Protein AF-0000000066287282 (afdb_homodimer)

pLDDT: mean 94.01, std 9.24, range [38.38, 98.94]

InterPro domains:
  IPR004666 Ribosomal bS6 modification enzyme RimK/Lysine biosynthesis enzyme LysX [TIGR00768] (3-287)
  IPR011761 ATP-grasp fold [PS50975] (115-287)
  IPR013651 ATP-grasp fold, RimK-type [PF08443] (90-287)
  IPR013815 ATP-grasp fold, subdomain 1 [G3DSA:3.30.1490.20] (124-181)

Nearest PDB structures (foldseek):
  3vpc-assembly1_D  TM=8.159E-01  e=1.480E-20  Sulfurisphaera tokodaii
  4iwx-assembly1_A  TM=7.834E-01  e=1.824E-18  Escherichia coli K-12
  5ig9-assembly2_C  TM=6.289E-01  e=1.435E-13  Microcystis aeruginosa MRC
  5ig9-assembly3_E  TM=6.427E-01  e=4.925E-13  Microcystis aeruginosa MRC
  5ig9-assembly4_G  TM=6.392E-01  e=3.079E-13  Microcystis aeruginosa MRC

Structure (mmCIF, N/CA/C/O backbone):
data_AF-0000000066287282-model_v1
#
loop_
_entity.id
_entity.type
_entity.pdbx_description
1 polymer 'Uncharacterized protein MG012'
#
loop_
_atom_site.group_PDB
_atom_site.id
_atom_site.type_symbol
_atom_site.label_atom_id
_atom_site.label_alt_id
_atom_site.label_comp_id
_atom_site.label_asym_id
_atom_site.label_entity_id
_atom_site.label_seq_id
_atom_site.pdbx_PDB_ins_code
_atom_site.Cartn_x
_atom_site.Cartn_y
_atom_site.Cartn_z
_atom_site.occupancy
_atom_site.B_iso_or_equiv
_atom_site.auth_seq_id
_atom_site.auth_comp_id
_atom_site.auth_asym_id
_atom_site.auth_atom_id
_atom_site.pdbx_PDB_model_num
ATOM 1 N N . MET A 1 1 ? -25.031 -21.781 15.109 1 85.56 1 MET A N 1
ATOM 2 C CA . MET A 1 1 ? -24.609 -21.703 13.711 1 85.56 1 MET A CA 1
ATOM 3 C C . MET A 1 1 ? -23.562 -20.609 13.523 1 85.56 1 MET A C 1
ATOM 5 O O . MET A 1 1 ? -23.719 -19.5 14.016 1 85.56 1 MET A O 1
ATOM 9 N N . LYS A 1 2 ? -22.469 -21.031 12.969 1 94.31 2 LYS A N 1
ATOM 10 C CA . LYS A 1 2 ? -21.375 -20.094 12.695 1 94.31 2 LYS A CA 1
ATOM 11 C C . LYS A 1 2 ? -21.812 -19.031 11.688 1 94.31 2 LYS A C 1
ATOM 13 O O . LYS A 1 2 ? -22.516 -19.344 10.719 1 94.31 2 LYS A O 1
ATOM 18 N N . LYS A 1 3 ? -21.594 -17.719 12.008 1 98.25 3 LYS A N 1
ATOM 19 C CA . LYS A 1 3 ? -21.969 -16.609 11.141 1 98.25 3 LYS A CA 1
ATOM 20 C C . LYS A 1 3 ? -20.734 -15.891 10.602 1 98.25 3 LYS A C 1
ATOM 22 O O . LYS A 1 3 ? -19.797 -15.609 11.352 1 98.25 3 LYS A O 1
ATOM 27 N N . ILE A 1 4 ? -20.688 -15.648 9.297 1 98.5 4 ILE A N 1
ATOM 28 C CA . ILE A 1 4 ? -19.562 -14.984 8.641 1 98.5 4 ILE A CA 1
ATOM 29 C C . ILE A 1 4 ? -20.078 -13.914 7.684 1 98.5 4 ILE A C 1
ATOM 31 O O . ILE A 1 4 ? -21.031 -14.156 6.926 1 98.5 4 ILE A O 1
ATOM 35 N N . ASN A 1 5 ? -19.531 -12.703 7.766 1 98.25 5 ASN A N 1
ATOM 36 C CA . ASN A 1 5 ? -19.766 -11.672 6.758 1 98.25 5 ASN A CA 1
ATOM 37 C C . ASN A 1 5 ? -18.797 -11.797 5.586 1 98.25 5 ASN A C 1
ATOM 39 O O . ASN A 1 5 ? -17.625 -12.078 5.781 1 98.25 5 ASN A O 1
ATOM 43 N N . VAL A 1 6 ? -19.312 -11.664 4.359 1 97.19 6 VAL A N 1
ATOM 44 C CA . VAL A 1 6 ? -18.484 -11.602 3.172 1 97.19 6 VAL A CA 1
ATOM 45 C C . VAL A 1 6 ? -18.531 -10.195 2.576 1 97.19 6 VAL A C 1
ATOM 47 O O . VAL A 1 6 ? -19.609 -9.703 2.23 1 97.19 6 VAL A O 1
ATOM 50 N N . VAL A 1 7 ? -17.438 -9.523 2.545 1 96.38 7 VAL A N 1
ATOM 51 C CA . VAL A 1 7 ? -17.344 -8.203 1.933 1 96.38 7 VAL A CA 1
ATOM 52 C C . VAL A 1 7 ? -16.656 -8.305 0.578 1 96.38 7 VAL A C 1
ATOM 54 O O . VAL A 1 7 ? -15.516 -8.758 0.492 1 96.38 7 VAL A O 1
ATOM 57 N N . TYR A 1 8 ? -17.328 -7.93 -0.464 1 93.25 8 TYR A N 1
ATOM 58 C CA . TYR A 1 8 ? -16.766 -8.055 -1.798 1 93.25 8 TYR A CA 1
ATOM 59 C C . TYR A 1 8 ? -16.875 -6.746 -2.57 1 93.25 8 TYR A C 1
ATOM 61 O O . TYR A 1 8 ? -17.656 -5.867 -2.199 1 93.25 8 TYR A O 1
ATOM 69 N N . ASN A 1 9 ? -16.031 -6.504 -3.582 1 90.5 9 ASN A N 1
ATOM 70 C CA . ASN A 1 9 ? -16.047 -5.344 -4.465 1 90.5 9 ASN A CA 1
ATOM 71 C C . ASN A 1 9 ? -16.844 -5.621 -5.738 1 90.5 9 ASN A C 1
ATOM 73 O O . ASN A 1 9 ? -16.469 -6.496 -6.523 1 90.5 9 ASN A O 1
ATOM 77 N N . PRO A 1 10 ? -17.859 -4.895 -5.945 1 81.81 10 PRO A N 1
ATOM 78 C CA . PRO A 1 10 ? -18.703 -5.184 -7.105 1 81.81 10 PRO A CA 1
ATOM 79 C C . PRO A 1 10 ? -18.078 -4.711 -8.422 1 81.81 10 PRO A C 1
ATOM 81 O O . PRO A 1 10 ? -18.547 -5.094 -9.5 1 81.81 10 PRO A O 1
ATOM 84 N N . ALA A 1 11 ? -17.203 -3.695 -8.414 1 70.62 11 ALA A N 1
ATOM 85 C CA . ALA A 1 11 ? -16.578 -3.176 -9.633 1 70.62 11 ALA A CA 1
ATOM 86 C C . ALA A 1 11 ? -15.82 -4.277 -10.367 1 70.62 11 ALA A C 1
ATOM 88 O O . ALA A 1 11 ? -15.695 -4.234 -11.594 1 70.62 11 ALA A O 1
ATOM 89 N N . PHE A 1 12 ? -15.148 -5.07 -9.867 1 58.06 12 PHE A N 1
ATOM 90 C CA . PHE A 1 12 ? -14.352 -6.113 -10.508 1 58.06 12 PHE A CA 1
ATOM 91 C C . PHE A 1 12 ? -15.242 -7.266 -10.961 1 58.06 12 PHE A C 1
ATOM 93 O O . PHE A 1 12 ? -14.875 -8.008 -11.875 1 58.06 12 PHE A O 1
ATOM 100 N N . ASN A 1 13 ? -16.375 -7.34 -10.422 1 51.31 13 ASN A N 1
ATOM 101 C CA . ASN A 1 13 ? -17.078 -8.578 -10.742 1 51.31 13 ASN A CA 1
ATOM 102 C C . ASN A 1 13 ? -18.219 -8.344 -11.727 1 51.31 13 ASN A C 1
ATOM 104 O O . ASN A 1 13 ? -19.375 -8.227 -11.328 1 51.31 13 ASN A O 1
ATOM 108 N N . PRO A 1 14 ? -17.969 -7.473 -12.883 1 47.31 14 PRO A N 1
ATOM 109 C CA . PRO A 1 14 ? -19.141 -7.871 -13.672 1 47.31 14 PRO A CA 1
ATOM 110 C C . PRO A 1 14 ? -19.359 -9.383 -13.68 1 47.31 14 PRO A C 1
ATOM 112 O O . PRO A 1 14 ? -18.719 -10.102 -14.461 1 47.31 14 PRO A O 1
ATOM 115 N N . ILE A 1 15 ? -19.219 -9.898 -12.664 1 41.81 15 ILE A N 1
ATOM 116 C CA . ILE A 1 15 ? -19.281 -11.352 -12.57 1 41.81 15 ILE A CA 1
ATOM 117 C C . ILE A 1 15 ? -20.344 -11.891 -13.516 1 41.81 15 ILE A C 1
ATOM 119 O O . ILE A 1 15 ? -21.516 -11.992 -13.141 1 41.81 15 ILE A O 1
ATOM 123 N N . SER A 1 16 ? -20.656 -11.297 -14.453 1 39.34 16 SER A N 1
ATOM 124 C CA . SER A 1 16 ? -21.375 -12.172 -15.359 1 39.34 16 SER A CA 1
ATOM 125 C C . SER A 1 16 ? -20.641 -13.492 -15.562 1 39.34 16 SER A C 1
ATOM 127 O O . SER A 1 16 ? -21.078 -14.336 -16.344 1 39.34 16 SER A O 1
ATOM 129 N N . SER A 1 17 ? -19.266 -13.461 -15.398 1 43.09 17 SER A N 1
ATOM 130 C CA . SER A 1 17 ? -18.812 -14.781 -15.836 1 43.09 17 SER A CA 1
ATOM 131 C C . SER A 1 17 ? -19.516 -15.891 -15.062 1 43.09 17 SER A C 1
ATOM 133 O O . SER A 1 17 ? -19.984 -15.672 -13.938 1 43.09 17 SER A O 1
ATOM 135 N N . LYS A 1 18 ? -19.781 -16.953 -15.719 1 44.56 18 LYS A N 1
ATOM 136 C CA . LYS A 1 18 ? -20.438 -18.219 -15.461 1 44.56 18 LYS A CA 1
ATOM 137 C C . LYS A 1 18 ? -20.078 -18.766 -14.078 1 44.56 18 LYS A C 1
ATOM 139 O O . LYS A 1 18 ? -20.891 -19.406 -13.422 1 44.56 18 LYS A O 1
ATOM 144 N N . LEU A 1 19 ? -18.703 -18.781 -13.664 1 53.97 19 LEU A N 1
ATOM 145 C CA . LEU A 1 19 ? -18.266 -19.422 -12.438 1 53.97 19 LEU A CA 1
ATOM 146 C C . LEU A 1 19 ? -18 -18.391 -11.344 1 53.97 19 LEU A C 1
ATOM 148 O O . LEU A 1 19 ? -17.094 -17.562 -11.477 1 53.97 19 LEU A O 1
ATOM 152 N N . ASN A 1 20 ? -19.109 -17.891 -10.422 1 76.88 20 ASN A N 1
ATOM 153 C CA . ASN A 1 20 ? -19.125 -16.797 -9.453 1 76.88 20 ASN A CA 1
ATOM 154 C C . ASN A 1 20 ? -18.609 -17.266 -8.086 1 76.88 20 ASN A C 1
ATOM 156 O O . ASN A 1 20 ? -19.062 -18.281 -7.57 1 76.88 20 ASN A O 1
ATOM 160 N N . GLN A 1 21 ? -17.516 -16.703 -7.641 1 87.75 21 GLN A N 1
ATOM 161 C CA . GLN A 1 21 ? -16.938 -16.938 -6.324 1 87.75 21 GLN A CA 1
ATOM 162 C C . GLN A 1 21 ? -18.016 -16.875 -5.234 1 87.75 21 GLN A C 1
ATOM 164 O O . GLN A 1 21 ? -17.984 -17.641 -4.277 1 87.75 21 GLN A O 1
ATOM 169 N N . THR A 1 22 ? -19.047 -16.062 -5.457 1 90.06 22 THR A N 1
ATOM 170 C CA . THR A 1 22 ? -20.094 -15.922 -4.453 1 90.06 22 THR A CA 1
ATOM 171 C C . THR A 1 22 ? -20.984 -17.156 -4.41 1 90.06 22 THR A C 1
ATOM 173 O O . THR A 1 22 ? -21.391 -17.609 -3.334 1 90.06 22 THR A O 1
ATOM 176 N N . GLN A 1 23 ? -21.25 -17.688 -5.598 1 91.81 23 GLN A N 1
ATOM 177 C CA . GLN A 1 23 ? -22.062 -18.906 -5.641 1 91.81 23 GLN A CA 1
ATOM 178 C C . GLN A 1 23 ? -21.312 -20.078 -5.016 1 91.81 23 GLN A C 1
ATOM 180 O O . GLN A 1 23 ? -21.922 -20.891 -4.316 1 91.81 23 GLN A O 1
ATOM 185 N N . LEU A 1 24 ? -20.047 -20.156 -5.309 1 95.06 24 LEU A N 1
ATOM 186 C CA . LEU A 1 24 ? -19.219 -21.203 -4.723 1 95.06 24 LEU A CA 1
ATOM 187 C C . LEU A 1 24 ? -19.266 -21.156 -3.201 1 95.06 24 LEU A C 1
ATOM 189 O O . LEU A 1 24 ? -19.391 -22.188 -2.541 1 95.06 24 LEU A O 1
ATOM 193 N N . LEU A 1 25 ? -19.203 -19.984 -2.609 1 96.75 25 LEU A N 1
ATOM 194 C CA . LEU A 1 25 ? -19.25 -19.766 -1.169 1 96.75 25 LEU A CA 1
ATOM 195 C C . LEU A 1 25 ? -20.625 -20.109 -0.612 1 96.75 25 LEU A C 1
ATOM 197 O O . LEU A 1 25 ? -20.734 -20.734 0.45 1 96.75 25 LEU A O 1
ATOM 201 N N . LYS A 1 26 ? -21.641 -19.734 -1.335 1 95.94 26 LYS A N 1
ATOM 202 C CA . LYS A 1 26 ? -23 -20.031 -0.901 1 95.94 26 LYS A CA 1
ATOM 203 C C . LYS A 1 26 ? -23.234 -21.547 -0.814 1 95.94 26 LYS A C 1
ATOM 205 O O . LYS A 1 26 ? -23.766 -22.031 0.178 1 95.94 26 LYS A O 1
ATOM 210 N N . ASN A 1 27 ? -22.797 -22.219 -1.861 1 96.56 27 ASN A N 1
ATOM 211 C CA . ASN A 1 27 ? -22.938 -23.672 -1.861 1 96.56 27 ASN A CA 1
ATOM 212 C C . ASN A 1 27 ? -22.203 -24.297 -0.6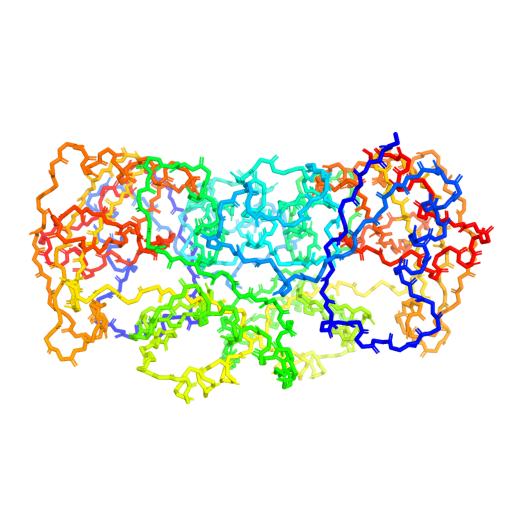83 1 96.56 27 ASN A C 1
ATOM 214 O O . ASN A 1 27 ? -22.734 -25.203 -0.029 1 96.56 27 ASN A O 1
ATOM 218 N N . ALA A 1 28 ? -21.016 -23.828 -0.435 1 98 28 ALA A N 1
ATOM 219 C CA . ALA A 1 28 ? -20.219 -24.344 0.672 1 98 28 ALA A CA 1
ATOM 220 C C . ALA A 1 28 ? -20.891 -24.078 2.012 1 98 28 ALA A C 1
ATOM 222 O O . ALA A 1 28 ? -20.906 -24.938 2.898 1 98 28 ALA A O 1
ATOM 223 N N . SER A 1 29 ? -21.453 -22.859 2.131 1 97.75 29 SER A N 1
ATOM 224 C CA . SER A 1 29 ? -22.094 -22.5 3.387 1 97.75 29 SER A CA 1
ATOM 225 C C . SER A 1 29 ? -23.297 -23.375 3.666 1 97.75 29 SER A C 1
ATOM 227 O O . SER A 1 29 ? -23.578 -23.719 4.82 1 97.75 29 SER A O 1
ATOM 229 N N . GLU A 1 30 ? -24.031 -23.719 2.695 1 97.06 30 GLU A N 1
ATOM 230 C CA . GLU A 1 30 ? -25.172 -24.609 2.842 1 97.06 30 GLU A CA 1
ATOM 231 C C . GLU A 1 30 ? -24.734 -26 3.305 1 97.06 30 GLU A C 1
ATOM 233 O O . GLU A 1 30 ? -25.344 -26.578 4.203 1 97.06 30 GLU A O 1
ATOM 238 N N . GLU A 1 31 ? -23.719 -26.422 2.734 1 96.94 31 GLU A N 1
ATOM 239 C CA . GLU A 1 31 ? -23.203 -27.734 3.084 1 96.94 31 GLU A CA 1
ATOM 240 C C . GLU A 1 31 ? -22.703 -27.766 4.527 1 96.94 31 GLU A C 1
ATOM 242 O O . GLU A 1 31 ? -22.859 -28.781 5.215 1 96.94 31 GLU A O 1
ATOM 247 N N . LEU A 1 32 ? -22.156 -26.734 5.066 1 97.81 32 LEU A N 1
ATOM 248 C CA . LEU A 1 32 ? -21.531 -26.688 6.383 1 97.81 32 LEU A CA 1
ATOM 249 C C . LEU A 1 32 ? -22.5 -26.141 7.426 1 97.81 32 LEU A C 1
ATOM 251 O O . LEU A 1 32 ? -22.156 -26.062 8.609 1 97.81 32 LEU A O 1
ATOM 255 N N . ASP A 1 33 ? -23.609 -25.719 7.098 1 96.75 33 ASP A N 1
ATOM 256 C CA . ASP A 1 33 ? -24.578 -25.078 7.98 1 96.75 33 ASP A CA 1
ATOM 257 C C . ASP A 1 33 ? -24 -23.812 8.602 1 96.75 33 ASP A C 1
ATOM 259 O O . ASP A 1 33 ? -24.016 -23.641 9.82 1 96.75 33 ASP A O 1
ATOM 263 N N . ILE A 1 34 ? -23.391 -22.984 7.809 1 97.94 34 ILE A N 1
ATOM 264 C CA . ILE A 1 34 ? -22.844 -21.672 8.164 1 97.94 34 ILE A CA 1
ATOM 265 C C . ILE A 1 34 ? -23.719 -20.578 7.547 1 97.94 34 ILE A C 1
ATOM 267 O O . ILE A 1 34 ? -24.141 -20.688 6.395 1 97.94 34 ILE A O 1
ATOM 271 N N . GLU A 1 35 ? -24.031 -19.594 8.273 1 98.19 35 GLU A N 1
ATOM 272 C CA . GLU A 1 35 ? -24.75 -18.453 7.742 1 98.19 35 GLU A CA 1
ATOM 273 C C . GLU A 1 35 ? -23.797 -17.406 7.156 1 98.19 35 GLU A C 1
ATOM 275 O O . GLU A 1 35 ? -22.953 -16.875 7.867 1 98.19 35 GLU A O 1
ATOM 280 N N . LEU A 1 36 ? -23.969 -17.188 5.863 1 97.69 36 LEU A N 1
ATOM 281 C CA . LEU A 1 36 ? -23.203 -16.141 5.195 1 97.69 36 LEU A CA 1
ATOM 282 C C . LEU A 1 36 ? -24.078 -14.938 4.879 1 97.69 36 LEU A C 1
ATOM 284 O O . LEU A 1 36 ? -25.234 -15.102 4.473 1 97.69 36 LEU A O 1
ATOM 288 N N . LYS A 1 37 ? -23.578 -13.781 5.117 1 97.38 37 LYS A N 1
ATOM 289 C CA . LYS A 1 37 ? -24.203 -12.555 4.633 1 97.38 37 LYS A CA 1
ATOM 290 C C . LYS A 1 37 ? -23.234 -11.734 3.785 1 97.38 37 LYS A C 1
ATOM 292 O O . LYS A 1 37 ? -22.094 -11.516 4.188 1 97.38 37 LYS A O 1
ATOM 297 N N . PHE A 1 38 ? -23.703 -11.367 2.582 1 95.56 38 PHE A N 1
ATOM 298 C CA . PHE A 1 38 ? -22.844 -10.68 1.617 1 95.56 38 PHE A CA 1
ATOM 299 C C . PHE A 1 38 ? -23.078 -9.18 1.65 1 95.56 38 PHE A C 1
ATOM 301 O O . PHE A 1 38 ? -24.234 -8.727 1.687 1 95.56 38 PHE A O 1
ATOM 308 N N . PHE A 1 39 ? -21.984 -8.398 1.69 1 94.38 39 PHE A N 1
ATOM 309 C CA . PHE A 1 39 ? -21.984 -6.945 1.611 1 94.38 39 PHE A CA 1
ATOM 310 C C . PHE A 1 39 ? -21.016 -6.457 0.546 1 94.38 39 PHE A C 1
ATOM 312 O O . PHE A 1 39 ? -19.938 -7.027 0.374 1 94.38 39 PHE A O 1
ATOM 319 N N . THR A 1 40 ? -21.406 -5.434 -0.187 1 91.69 40 THR A N 1
ATOM 320 C CA . THR A 1 40 ? -20.422 -4.789 -1.052 1 91.69 40 THR A CA 1
ATOM 321 C C . THR A 1 40 ? -19.578 -3.803 -0.26 1 91.69 40 THR A C 1
ATOM 323 O O . THR A 1 40 ? -20.031 -3.248 0.743 1 91.69 40 THR A O 1
ATOM 326 N N . SER A 1 41 ? -18.375 -3.637 -0.667 1 91.06 41 SER A N 1
ATOM 327 C CA . SER A 1 41 ? -17.5 -2.65 -0.04 1 91.06 41 SER A CA 1
ATOM 328 C C . SER A 1 41 ? -18.094 -1.252 -0.11 1 91.06 41 SER A C 1
ATOM 330 O O . SER A 1 41 ? -17.766 -0.386 0.702 1 91.06 41 SER A O 1
ATOM 332 N N . PHE A 1 42 ? -19.031 -1.077 -0.942 1 86.25 42 PHE A N 1
ATOM 333 C CA . PHE A 1 42 ? -19.672 0.215 -1.146 1 86.25 42 PHE A CA 1
ATOM 334 C C . PHE A 1 42 ? -20.75 0.452 -0.101 1 86.25 42 PHE A C 1
ATOM 336 O O . PHE A 1 42 ? -21.203 1.583 0.086 1 86.25 42 PHE A O 1
ATOM 343 N N . ASP A 1 43 ? -21.094 -0.594 0.609 1 85.56 43 ASP A N 1
ATOM 344 C CA . ASP A 1 43 ? -22.172 -0.526 1.59 1 85.56 43 ASP A CA 1
ATOM 345 C C . ASP A 1 43 ? -21.625 -0.225 2.984 1 85.56 43 ASP A C 1
ATOM 347 O O . ASP A 1 43 ? -22.391 -0.053 3.932 1 85.56 43 ASP A O 1
ATOM 351 N N . ILE A 1 44 ? -20.406 -0.183 3.053 1 94 44 ILE A N 1
ATOM 352 C CA . ILE A 1 44 ? -19.812 -0.023 4.371 1 94 44 ILE A CA 1
ATOM 353 C C . ILE A 1 44 ? -19.5 1.452 4.625 1 94 44 ILE A C 1
ATOM 355 O O . ILE A 1 44 ? -18.625 2.029 3.979 1 94 44 ILE A O 1
ATOM 359 N N . ASN A 1 45 ? -20.25 2.037 5.492 1 95.88 45 ASN A N 1
ATOM 360 C CA . ASN A 1 45 ? -20.094 3.441 5.855 1 95.88 45 ASN A CA 1
ATOM 361 C C . ASN A 1 45 ? -19.109 3.613 7.008 1 95.88 45 ASN A C 1
ATOM 363 O O . ASN A 1 45 ? -19.453 3.381 8.164 1 95.88 45 ASN A O 1
ATOM 367 N N . THR A 1 46 ? -17.938 4.094 6.754 1 97.06 46 THR A N 1
ATOM 368 C CA . THR A 1 46 ? -16.844 4.141 7.711 1 97.06 46 THR A CA 1
ATOM 369 C C . THR A 1 46 ? -16.984 5.352 8.633 1 97.06 46 THR A C 1
ATOM 371 O O . THR A 1 46 ? -16.031 5.703 9.344 1 97.06 46 THR A O 1
ATOM 374 N N . THR A 1 47 ? -18.062 6.059 8.578 1 96.12 47 THR A N 1
ATOM 375 C CA . THR A 1 47 ? -18.328 7.141 9.523 1 96.12 47 THR A CA 1
ATOM 376 C C . THR A 1 47 ? -19.219 6.656 10.664 1 96.12 47 THR A C 1
ATOM 378 O O . THR A 1 47 ? -19.453 7.387 11.625 1 96.12 47 THR A O 1
ATOM 381 N N . LYS A 1 48 ? -19.656 5.406 10.57 1 94.5 48 LYS A N 1
ATOM 382 C CA . LYS A 1 48 ? -20.578 4.863 11.57 1 94.5 48 LYS A CA 1
ATOM 383 C C . LYS A 1 48 ? -19.812 4.066 12.625 1 94.5 48 LYS A C 1
ATOM 385 O O . LYS A 1 48 ? -18.766 3.496 12.352 1 94.5 48 LYS A O 1
ATOM 390 N N . ALA A 1 49 ? -20.453 4.012 13.828 1 93.62 49 ALA A N 1
ATOM 391 C CA . ALA A 1 49 ? -19.938 3.146 14.883 1 93.62 49 ALA A CA 1
ATOM 392 C C . ALA A 1 49 ? -20.156 1.675 14.547 1 93.62 49 ALA A C 1
ATOM 394 O O . ALA A 1 49 ? -21.094 1.337 13.805 1 93.62 49 ALA A O 1
ATOM 395 N N . LYS A 1 50 ? -19.297 0.867 15.078 1 94.44 50 LYS A N 1
ATOM 396 C CA . LYS A 1 50 ? -19.359 -0.574 14.859 1 94.44 50 LYS A CA 1
ATOM 397 C C . LYS A 1 50 ? -20.781 -1.103 15.086 1 94.44 50 LYS A C 1
ATOM 399 O O . LYS A 1 50 ? -21.281 -1.897 14.289 1 94.44 50 LYS A O 1
ATOM 404 N N . ALA A 1 51 ? -21.438 -0.599 16.125 1 94.44 51 ALA A N 1
ATOM 405 C CA . ALA A 1 51 ? -22.75 -1.08 16.516 1 94.44 51 ALA A CA 1
ATOM 406 C C . ALA A 1 51 ? -23.797 -0.769 15.453 1 94.44 51 ALA A C 1
ATOM 408 O O . ALA A 1 51 ? -24.859 -1.381 15.422 1 94.44 51 ALA A O 1
ATOM 409 N N . ASN A 1 52 ? -23.547 0.154 14.555 1 94.62 52 ASN A N 1
ATOM 410 C CA . ASN A 1 52 ? -24.5 0.588 13.547 1 94.62 52 ASN A CA 1
ATOM 411 C C . ASN A 1 52 ? -24.203 -0.039 12.188 1 94.62 52 ASN A C 1
ATOM 413 O O . ASN A 1 52 ? -24.844 0.297 11.188 1 94.62 52 ASN A O 1
ATOM 417 N N . LEU A 1 53 ? -23.203 -0.909 12.133 1 95.44 53 LEU A N 1
ATOM 418 C CA . LEU A 1 53 ? -22.922 -1.638 10.906 1 95.44 53 LEU A CA 1
ATOM 419 C C . LEU A 1 53 ? -23.828 -2.855 10.773 1 95.44 53 LEU A C 1
ATOM 421 O O . LEU A 1 53 ? -24.25 -3.441 11.781 1 95.44 53 LEU A O 1
ATOM 425 N N . PRO A 1 54 ? -24.109 -3.24 9.57 1 94.88 54 PRO A N 1
ATOM 426 C CA . PRO A 1 54 ? -25.109 -4.289 9.336 1 94.88 54 PRO A CA 1
ATOM 427 C C . PRO A 1 54 ? -24.531 -5.695 9.492 1 94.88 54 PRO A C 1
ATOM 429 O O . PRO A 1 54 ? -25.219 -6.684 9.242 1 94.88 54 PRO A O 1
ATOM 432 N N . PHE A 1 55 ? -23.375 -5.871 9.992 1 97.19 55 PHE A N 1
ATOM 433 C CA . PHE A 1 55 ? -22.688 -7.156 10.047 1 97.19 55 PHE A CA 1
ATOM 434 C C . PHE A 1 55 ? -23.344 -8.086 11.047 1 97.19 55 PHE A C 1
ATOM 436 O O . PHE A 1 55 ? -23.859 -7.637 12.07 1 97.19 55 PHE A O 1
ATOM 443 N N . ILE A 1 56 ? -23.25 -9.367 10.773 1 97.56 56 ILE A N 1
ATOM 444 C CA . ILE A 1 56 ? -23.969 -10.344 11.586 1 97.56 56 ILE A CA 1
ATOM 445 C C . ILE A 1 56 ? -23 -11.031 12.547 1 97.56 56 ILE A C 1
ATOM 447 O O . ILE A 1 56 ? -23.406 -11.867 13.359 1 97.56 56 ILE A O 1
ATOM 451 N N . SER A 1 57 ? -21.781 -10.797 12.477 1 97.81 57 SER A N 1
ATOM 452 C CA . SER A 1 57 ? -20.734 -11.312 13.352 1 97.81 57 SER A CA 1
ATOM 453 C C . SER A 1 57 ? -19.469 -10.453 13.266 1 97.81 57 SER A C 1
ATOM 455 O O . SER A 1 57 ? -19.438 -9.461 12.531 1 97.81 57 SER A O 1
ATOM 457 N N . ASN A 1 58 ? -18.484 -10.828 14.016 1 97.88 58 ASN A N 1
ATOM 458 C CA . ASN A 1 58 ? -17.219 -10.117 13.977 1 97.88 58 ASN A CA 1
ATOM 459 C C . ASN A 1 58 ? -16.297 -10.672 12.898 1 97.88 58 ASN A C 1
ATOM 461 O O . ASN A 1 58 ? -15.242 -10.086 12.609 1 97.88 58 ASN A O 1
ATOM 465 N N . LYS A 1 59 ? -16.625 -11.758 12.25 1 98.44 59 LYS A N 1
ATOM 466 C CA . LYS A 1 59 ? -15.797 -12.398 11.234 1 98.44 59 LYS A CA 1
ATOM 467 C C . LYS A 1 59 ? -16.141 -11.891 9.844 1 98.44 59 LYS A C 1
ATOM 469 O O . LYS A 1 59 ? -17.312 -11.93 9.438 1 98.44 59 LYS A O 1
ATOM 474 N N . ILE A 1 60 ? -15.164 -11.453 9.141 1 98.56 60 ILE A N 1
ATOM 475 C CA . ILE A 1 60 ? -15.375 -10.93 7.801 1 98.56 60 ILE A CA 1
ATOM 476 C C . ILE A 1 60 ? -14.422 -11.609 6.824 1 98.56 60 ILE A C 1
ATOM 478 O O . ILE A 1 60 ? -13.203 -11.477 6.938 1 98.56 60 ILE A O 1
ATOM 482 N N . LEU A 1 61 ? -14.953 -12.422 5.934 1 98.44 61 LEU A N 1
ATOM 483 C CA . LEU A 1 61 ? -14.203 -12.797 4.738 1 98.44 61 LEU A CA 1
ATOM 484 C C . LEU A 1 61 ? -14.141 -11.641 3.752 1 98.44 61 LEU A C 1
ATOM 486 O O . LEU A 1 61 ? -15.148 -11.281 3.139 1 98.44 61 LEU A O 1
ATOM 490 N N . PHE A 1 62 ? -12.977 -11.047 3.604 1 97.88 62 PHE A N 1
ATOM 491 C CA . PHE A 1 62 ? -12.805 -9.797 2.875 1 97.88 62 PHE A CA 1
ATOM 492 C C . PHE A 1 62 ? -12.344 -10.062 1.446 1 97.88 62 PHE A C 1
ATOM 494 O O . PHE A 1 62 ? -11.156 -10.289 1.203 1 97.88 62 PHE A O 1
ATOM 501 N N . MET A 1 63 ? -13.219 -10.039 0.494 1 95.25 63 MET A N 1
ATOM 502 C CA . MET A 1 63 ? -12.93 -10.305 -0.913 1 95.25 63 MET A CA 1
ATOM 503 C C . MET A 1 63 ? -12.781 -9.008 -1.692 1 95.25 63 MET A C 1
ATOM 505 O O . MET A 1 63 ? -13.422 -8.82 -2.732 1 95.25 63 MET A O 1
ATOM 509 N N . ASP A 1 64 ? -12.031 -8.094 -1.189 1 94.38 64 ASP A N 1
ATOM 510 C CA . ASP A 1 64 ? -11.617 -6.816 -1.762 1 94.38 64 ASP A CA 1
ATOM 511 C C . ASP A 1 64 ? -10.141 -6.547 -1.497 1 94.38 64 ASP A C 1
ATOM 513 O O . ASP A 1 64 ? -9.477 -7.312 -0.79 1 94.38 64 ASP A O 1
ATOM 517 N N . LYS A 1 65 ? -9.578 -5.633 -2.146 1 94.88 65 LYS A N 1
ATOM 518 C CA . LYS A 1 65 ? -8.172 -5.293 -1.982 1 94.88 65 LYS A CA 1
ATOM 519 C C . LYS A 1 65 ? -8.008 -3.914 -1.35 1 94.88 65 LYS A C 1
ATOM 521 O O . LYS A 1 65 ? -6.898 -3.381 -1.29 1 94.88 65 LYS A O 1
ATOM 526 N N . ASN A 1 66 ? -9.109 -3.281 -0.943 1 96.25 66 ASN A N 1
ATOM 527 C CA . ASN A 1 66 ? -9.102 -1.977 -0.29 1 96.25 66 ASN A CA 1
ATOM 528 C C . ASN A 1 66 ? -8.484 -2.051 1.103 1 96.25 66 ASN A C 1
ATOM 530 O O . ASN A 1 66 ? -9.188 -2.287 2.088 1 96.25 66 ASN A O 1
ATOM 534 N N . ILE A 1 67 ? -7.199 -1.761 1.188 1 97.56 67 ILE A N 1
ATOM 535 C CA . ILE A 1 67 ? -6.457 -1.979 2.426 1 97.56 67 ILE A CA 1
ATOM 536 C C . ILE A 1 67 ? -6.941 -1.001 3.494 1 97.56 67 ILE A C 1
ATOM 538 O O . ILE A 1 67 ? -6.961 -1.33 4.684 1 97.56 67 ILE A O 1
ATOM 542 N N . ALA A 1 68 ? -7.297 0.181 3.104 1 98.44 68 ALA A N 1
ATOM 543 C CA . ALA A 1 68 ? -7.801 1.158 4.066 1 98.44 68 ALA A CA 1
ATOM 544 C C . ALA A 1 68 ? -9.094 0.673 4.715 1 98.44 68 ALA A C 1
ATOM 546 O O . ALA A 1 68 ? -9.25 0.765 5.938 1 98.44 68 ALA A O 1
ATOM 547 N N . LEU A 1 69 ? -9.992 0.168 3.908 1 98.38 69 LEU A N 1
ATOM 548 C CA . LEU A 1 69 ? -11.242 -0.345 4.449 1 98.38 69 LEU A CA 1
ATOM 549 C C . LEU A 1 69 ? -10.992 -1.55 5.352 1 98.38 69 LEU A C 1
ATOM 551 O O . LEU A 1 69 ? -11.555 -1.639 6.445 1 98.38 69 LEU A O 1
ATOM 555 N N . ALA A 1 70 ? -10.156 -2.473 4.867 1 98.69 70 ALA A N 1
ATOM 556 C CA . ALA A 1 70 ? -9.82 -3.637 5.684 1 98.69 70 ALA A CA 1
ATOM 557 C C . ALA A 1 70 ? -9.258 -3.211 7.035 1 98.69 70 ALA A C 1
ATOM 559 O O . ALA A 1 70 ? -9.664 -3.729 8.078 1 98.69 70 ALA A O 1
ATOM 560 N N . ARG A 1 71 ? -8.352 -2.297 7.031 1 98.75 71 ARG A N 1
ATOM 561 C CA . ARG A 1 71 ? -7.73 -1.833 8.266 1 98.75 71 ARG A CA 1
ATOM 562 C C . ARG A 1 71 ? -8.742 -1.133 9.164 1 98.75 71 ARG A C 1
ATOM 564 O O . ARG A 1 71 ? -8.711 -1.294 10.383 1 98.75 71 ARG A O 1
ATOM 571 N N . TRP A 1 72 ? -9.594 -0.33 8.578 1 98.69 72 TRP A N 1
ATOM 572 C CA . TRP A 1 72 ? -10.617 0.347 9.367 1 98.69 72 TRP A CA 1
ATOM 573 C C . TRP A 1 72 ? -11.516 -0.662 10.078 1 98.69 72 TRP A C 1
ATOM 575 O O . TRP A 1 72 ? -11.836 -0.492 11.258 1 98.69 72 TRP A O 1
ATOM 585 N N . LEU A 1 73 ? -11.891 -1.725 9.367 1 98.69 73 LEU A N 1
ATOM 586 C CA . LEU A 1 73 ? -12.688 -2.783 9.977 1 98.69 73 LEU A CA 1
ATOM 587 C C . LEU A 1 73 ? -11.93 -3.434 11.133 1 98.69 73 LEU A C 1
ATOM 589 O O . LEU A 1 73 ? -12.5 -3.654 12.203 1 98.69 73 LEU A O 1
ATOM 593 N N . GLU A 1 74 ? -10.672 -3.686 10.922 1 98.81 74 GLU A N 1
ATOM 594 C CA . GLU A 1 74 ? -9.844 -4.238 11.992 1 98.81 74 GLU A CA 1
ATOM 595 C C . GLU A 1 74 ? -9.797 -3.307 13.195 1 98.81 74 GLU A C 1
ATOM 597 O O . GLU A 1 74 ? -9.938 -3.75 14.336 1 98.81 74 GLU A O 1
ATOM 602 N N . SER A 1 75 ? -9.586 -2.062 12.891 1 98.38 75 SER A N 1
ATOM 603 C CA . SER A 1 75 ? -9.469 -1.055 13.945 1 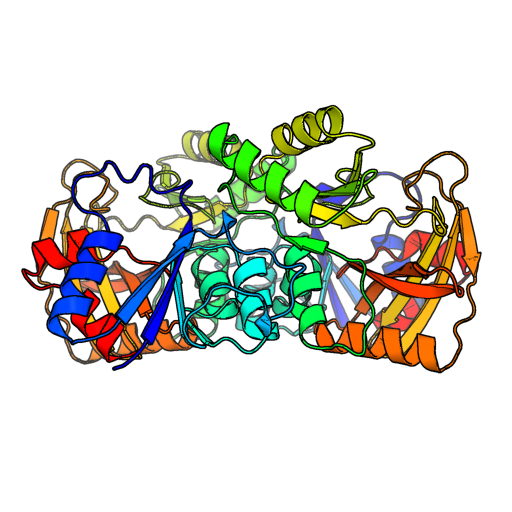98.38 75 SER A CA 1
ATOM 604 C C . SER A 1 75 ? -10.75 -0.963 14.766 1 98.38 75 SER A C 1
ATOM 606 O O . SER A 1 75 ? -10.734 -0.473 15.898 1 98.38 75 SER A O 1
ATOM 608 N N . ASN A 1 76 ? -11.836 -1.395 14.203 1 97.5 76 ASN A N 1
ATOM 609 C CA . ASN A 1 76 ? -13.117 -1.357 14.898 1 97.5 76 ASN A CA 1
ATOM 610 C C . ASN A 1 76 ? -13.484 -2.723 15.477 1 97.5 76 ASN A C 1
ATOM 612 O O . ASN A 1 76 ? -14.648 -2.975 15.797 1 97.5 76 ASN A O 1
ATOM 616 N N . GLY A 1 77 ? -12.539 -3.662 15.516 1 97.81 77 GLY A N 1
ATOM 617 C CA . GLY A 1 77 ? -12.688 -4.879 16.297 1 97.81 77 GLY A CA 1
ATOM 618 C C . GLY A 1 77 ? -13.133 -6.07 15.469 1 97.81 77 GLY A C 1
ATOM 619 O O . GLY A 1 77 ? -13.453 -7.125 16.016 1 97.81 77 GLY A O 1
ATOM 620 N N . PHE A 1 78 ? -13.188 -5.977 14.188 1 98.56 78 PHE A N 1
ATOM 621 C CA . PHE A 1 78 ? -13.562 -7.109 13.344 1 98.56 78 PHE A CA 1
ATOM 622 C C . PHE A 1 78 ? -12.344 -7.961 13.008 1 98.56 78 PHE A C 1
ATOM 624 O O . PHE A 1 78 ? -11.219 -7.457 12.961 1 98.56 78 PHE A O 1
ATOM 631 N N . GLU A 1 79 ? -12.594 -9.211 12.922 1 98.56 79 GLU A N 1
ATOM 632 C CA . GLU A 1 79 ? -11.602 -10.117 12.352 1 98.56 79 GLU A CA 1
ATOM 633 C C . GLU A 1 79 ? -11.711 -10.18 10.828 1 98.56 79 GLU A C 1
ATOM 635 O O . GLU A 1 79 ? -12.656 -10.75 10.289 1 98.56 79 GLU A O 1
ATOM 640 N N . VAL A 1 80 ? -10.789 -9.633 10.18 1 98.81 80 VAL A N 1
ATOM 641 C CA . VAL A 1 80 ? -10.828 -9.5 8.727 1 98.81 80 VAL A CA 1
ATOM 642 C C . VAL A 1 80 ? -9.93 -10.555 8.094 1 98.81 80 VAL A C 1
ATOM 644 O O . VAL A 1 80 ? -8.742 -10.656 8.422 1 98.81 80 VAL A O 1
ATOM 647 N N . ILE A 1 81 ? -10.445 -11.328 7.078 1 98.69 81 ILE A N 1
ATOM 648 C CA . ILE A 1 81 ? -9.75 -12.453 6.461 1 98.69 81 ILE A CA 1
ATOM 649 C C . ILE A 1 81 ? -9.758 -12.297 4.945 1 98.69 81 ILE A C 1
ATOM 651 O O . ILE A 1 81 ? -10.805 -12.43 4.305 1 98.69 81 ILE A O 1
ATOM 655 N N . ASN A 1 82 ? -8.57 -12.133 4.473 1 98.56 82 ASN A N 1
ATOM 656 C CA . ASN A 1 82 ? -7.23 -11.844 4.965 1 98.56 82 ASN A CA 1
ATOM 657 C C . ASN A 1 82 ? -7.164 -10.477 5.629 1 98.56 82 ASN A C 1
ATOM 659 O O . ASN A 1 82 ? -8.031 -9.625 5.406 1 98.56 82 ASN A O 1
ATOM 663 N N . SER A 1 83 ? -6.145 -10.336 6.445 1 98.62 83 SER A N 1
ATOM 664 C CA . SER A 1 83 ? -5.902 -9.07 7.121 1 98.62 83 SER A CA 1
ATOM 665 C C . SER A 1 83 ? -5.426 -8 6.137 1 98.62 83 SER A C 1
ATOM 667 O O . SER A 1 83 ? -4.969 -8.32 5.039 1 98.62 83 SER A O 1
ATOM 669 N N . SER A 1 84 ? -5.551 -6.715 6.535 1 98.56 84 SER A N 1
ATOM 670 C CA . SER A 1 84 ? -5.086 -5.594 5.727 1 98.56 84 SER A CA 1
ATOM 671 C C . SER A 1 84 ? -3.602 -5.727 5.402 1 98.56 84 SER A C 1
ATOM 673 O O . SER A 1 84 ? -3.18 -5.457 4.273 1 98.56 84 SER A O 1
ATOM 675 N N . ILE A 1 85 ? -2.789 -6.172 6.336 1 98.25 85 ILE A N 1
ATOM 676 C CA . ILE A 1 85 ? -1.35 -6.301 6.133 1 98.25 85 ILE A CA 1
ATOM 677 C C . ILE A 1 85 ? -1.067 -7.418 5.133 1 98.25 85 ILE A C 1
ATOM 679 O O . ILE A 1 85 ? -0.209 -7.277 4.258 1 98.25 85 ILE A O 1
ATOM 683 N N . GLY A 1 86 ? -1.783 -8.586 5.27 1 98.62 86 GLY A N 1
ATOM 684 C CA . GLY A 1 86 ? -1.616 -9.672 4.312 1 98.62 86 GLY A CA 1
ATOM 685 C C . GLY A 1 86 ? -1.979 -9.266 2.895 1 98.62 86 GLY A C 1
ATOM 686 O O . GLY A 1 86 ? -1.248 -9.578 1.95 1 98.62 86 GLY A O 1
ATOM 687 N N . ILE A 1 87 ? -3.104 -8.555 2.785 1 98.44 87 ILE A N 1
ATOM 688 C CA . ILE A 1 87 ? -3.543 -8.078 1.478 1 98.44 87 ILE A CA 1
ATOM 689 C C . ILE A 1 87 ? -2.5 -7.125 0.899 1 98.44 87 ILE A C 1
ATOM 691 O O . ILE A 1 87 ? -2.129 -7.238 -0.272 1 98.44 87 ILE A O 1
ATOM 695 N N . ASN A 1 88 ? -1.999 -6.211 1.668 1 98.12 88 ASN A N 1
ATOM 696 C CA . ASN A 1 88 ? -0.973 -5.27 1.234 1 98.12 88 ASN A CA 1
ATOM 697 C C . ASN A 1 88 ? 0.282 -5.992 0.751 1 98.12 88 ASN A C 1
ATOM 699 O O . ASN A 1 88 ? 0.81 -5.68 -0.317 1 98.12 88 ASN A O 1
ATOM 703 N N . ASN A 1 89 ? 0.743 -6.953 1.485 1 98.44 89 ASN A N 1
ATOM 704 C CA . ASN A 1 89 ? 1.968 -7.688 1.188 1 98.44 89 ASN A CA 1
ATOM 705 C C . ASN A 1 89 ? 1.874 -8.422 -0.147 1 98.44 89 ASN A C 1
ATOM 707 O O . ASN A 1 89 ? 2.855 -8.492 -0.889 1 98.44 89 ASN A O 1
ATOM 711 N N . ALA A 1 90 ? 0.665 -8.875 -0.424 1 98.44 90 ALA A N 1
ATOM 712 C CA . ALA A 1 90 ? 0.539 -9.812 -1.541 1 98.44 90 ALA A CA 1
ATOM 713 C C . ALA A 1 90 ? 0.008 -9.102 -2.787 1 98.44 90 ALA A C 1
ATOM 715 O O . ALA A 1 90 ? 0.197 -9.586 -3.906 1 98.44 90 ALA A O 1
ATOM 716 N N . ASP A 1 91 ? -0.687 -8.008 -2.566 1 96.56 91 ASP A N 1
ATOM 717 C CA . ASP A 1 91 ? -1.3 -7.34 -3.711 1 96.56 91 ASP A CA 1
ATOM 718 C C . ASP A 1 91 ? -0.249 -6.625 -4.559 1 96.56 91 ASP A C 1
ATOM 720 O O . ASP A 1 91 ? -0.38 -6.543 -5.781 1 96.56 91 ASP A O 1
ATOM 724 N N . ASN A 1 92 ? 0.748 -6.066 -3.986 1 97.06 92 ASN A N 1
ATOM 725 C CA . ASN A 1 92 ? 1.895 -5.461 -4.656 1 97.06 92 ASN A CA 1
ATOM 726 C C . ASN A 1 92 ? 2.967 -6.496 -4.98 1 97.06 92 ASN A C 1
ATOM 728 O O . ASN A 1 92 ? 3.697 -6.938 -4.094 1 97.06 92 ASN A O 1
ATOM 732 N N . LYS A 1 93 ? 3.115 -6.816 -6.273 1 98.06 93 LYS A N 1
ATOM 733 C CA . LYS A 1 93 ? 4.02 -7.883 -6.691 1 98.06 93 LYS A CA 1
ATOM 734 C C . LYS A 1 93 ? 5.465 -7.562 -6.312 1 98.06 93 LYS A C 1
ATOM 736 O O . LYS A 1 93 ? 6.234 -8.461 -5.969 1 98.06 93 LYS A O 1
ATOM 741 N N . GLY A 1 94 ? 5.828 -6.309 -6.426 1 98.44 94 GLY A N 1
ATOM 742 C CA . GLY A 1 94 ? 7.16 -5.914 -5.996 1 98.44 94 GLY A CA 1
ATOM 743 C C . GLY A 1 94 ? 7.391 -6.109 -4.512 1 98.44 94 GLY A C 1
ATOM 744 O O . GLY A 1 94 ? 8.445 -6.594 -4.102 1 98.44 94 GLY A O 1
ATOM 745 N N . LEU A 1 95 ? 6.375 -5.75 -3.75 1 98.69 95 LEU A N 1
ATOM 746 C CA . LEU A 1 95 ? 6.477 -5.914 -2.303 1 98.69 95 LEU A CA 1
ATOM 747 C C . LEU A 1 95 ? 6.562 -7.391 -1.929 1 98.69 95 LEU A C 1
ATOM 749 O O . LEU A 1 95 ? 7.324 -7.766 -1.037 1 98.69 95 LEU A O 1
ATOM 753 N N . SER A 1 96 ? 5.812 -8.219 -2.592 1 98.75 96 SER A N 1
ATOM 754 C CA . SER A 1 96 ? 5.875 -9.656 -2.346 1 98.75 96 SER A CA 1
ATOM 755 C C . SER A 1 96 ? 7.293 -10.188 -2.533 1 98.75 96 SER A C 1
ATOM 757 O O . SER A 1 96 ? 7.812 -10.898 -1.668 1 98.75 96 SER A O 1
ATOM 759 N N . HIS A 1 97 ? 7.902 -9.828 -3.621 1 98.75 97 HIS A N 1
ATOM 760 C CA . HIS A 1 97 ? 9.258 -10.289 -3.9 1 98.75 97 HIS A CA 1
ATOM 761 C C . HIS A 1 97 ? 10.25 -9.734 -2.887 1 98.75 97 HIS A C 1
ATOM 763 O O . HIS A 1 97 ? 11.203 -10.422 -2.504 1 98.75 97 HIS A O 1
ATOM 769 N N . ALA A 1 98 ? 10.031 -8.484 -2.521 1 98.75 98 ALA A N 1
ATOM 770 C CA . ALA A 1 98 ? 10.898 -7.855 -1.521 1 98.75 98 ALA A CA 1
ATOM 771 C C . ALA A 1 98 ? 10.82 -8.594 -0.191 1 98.75 98 ALA A C 1
ATOM 773 O O . ALA A 1 98 ? 11.844 -8.805 0.469 1 98.75 98 ALA A O 1
ATOM 774 N N . ILE A 1 99 ? 9.633 -8.992 0.239 1 98.75 99 ILE A N 1
ATOM 775 C CA . ILE A 1 99 ? 9.43 -9.719 1.488 1 98.75 99 ILE A CA 1
ATOM 776 C C . ILE A 1 99 ? 10.117 -11.078 1.41 1 98.75 99 ILE A C 1
ATOM 778 O O . ILE A 1 99 ? 10.836 -11.469 2.33 1 98.75 99 ILE A O 1
ATOM 782 N N . ILE A 1 100 ? 9.945 -11.766 0.325 1 98.38 100 ILE A N 1
ATOM 783 C CA . ILE A 1 100 ? 10.492 -13.102 0.132 1 98.38 100 ILE A CA 1
ATOM 784 C C . ILE A 1 100 ? 12.016 -13.055 0.162 1 98.38 100 ILE A C 1
ATOM 786 O O . ILE A 1 100 ? 12.672 -14.016 0.572 1 98.38 100 ILE A O 1
ATOM 790 N N . ALA A 1 101 ? 12.602 -11.891 -0.227 1 97.69 101 ALA A N 1
ATOM 791 C CA . ALA A 1 101 ? 14.055 -11.727 -0.263 1 97.69 101 ALA A CA 1
ATOM 792 C C . ALA A 1 101 ? 14.664 -11.945 1.117 1 97.69 101 ALA A C 1
ATOM 794 O O . ALA A 1 101 ? 15.852 -12.25 1.235 1 97.69 101 ALA A O 1
ATOM 795 N N . GLN A 1 102 ? 13.922 -11.812 2.156 1 97.44 102 GLN A N 1
ATOM 796 C CA . GLN A 1 102 ? 14.398 -12.016 3.52 1 97.44 102 GLN A CA 1
ATOM 797 C C . GLN A 1 102 ? 14.594 -13.5 3.818 1 97.44 102 GLN A C 1
ATOM 799 O O . GLN A 1 102 ? 15.258 -13.859 4.789 1 97.44 102 GLN A O 1
ATOM 804 N N . TYR A 1 103 ? 14.023 -14.344 2.98 1 97.12 103 TYR A N 1
ATOM 805 C CA . TYR A 1 103 ? 14.008 -15.781 3.213 1 97.12 103 TYR A CA 1
ATOM 806 C C . TYR A 1 103 ? 14.695 -16.531 2.08 1 97.12 103 TYR A C 1
ATOM 808 O O . TYR A 1 103 ? 14.039 -17.141 1.237 1 97.12 103 TYR A O 1
ATOM 816 N N . PRO A 1 104 ? 15.977 -16.672 2.197 1 92.25 104 PRO A N 1
ATOM 817 C CA . PRO A 1 104 ? 16.766 -17.203 1.088 1 92.25 104 PRO A CA 1
ATOM 818 C C . PRO A 1 104 ? 16.422 -18.656 0.746 1 92.25 104 PRO A C 1
ATOM 820 O O . PRO A 1 104 ? 16.719 -19.125 -0.353 1 92.25 104 PRO A O 1
ATOM 823 N N . PHE A 1 105 ? 15.734 -19.312 1.628 1 92.69 105 PHE A N 1
ATOM 824 C CA . PHE A 1 105 ? 15.375 -20.703 1.355 1 92.69 105 PHE A CA 1
ATOM 825 C C . PHE A 1 105 ? 14.211 -20.781 0.369 1 92.69 105 PHE A C 1
ATOM 827 O O . PHE A 1 105 ? 13.922 -21.844 -0.176 1 92.69 105 PHE A O 1
ATOM 834 N N . ILE A 1 106 ? 13.547 -19.688 0.14 1 97.25 106 ILE A N 1
ATOM 835 C CA . ILE A 1 106 ? 12.508 -19.625 -0.879 1 97.25 106 ILE A CA 1
ATOM 836 C C . ILE A 1 106 ? 13.109 -19.141 -2.199 1 97.25 106 ILE A C 1
ATOM 838 O O . ILE A 1 106 ? 13.406 -17.953 -2.357 1 97.25 106 ILE A O 1
ATOM 842 N N . LYS A 1 107 ? 13.305 -20.062 -3.098 1 97.12 107 LYS A N 1
ATOM 843 C CA . LYS A 1 107 ? 13.789 -19.688 -4.422 1 97.12 107 LYS A CA 1
ATOM 844 C C . LYS A 1 107 ? 12.75 -18.875 -5.184 1 97.12 107 LYS A C 1
ATOM 846 O O . LYS A 1 107 ? 11.602 -19.312 -5.328 1 97.12 107 LYS A O 1
ATOM 851 N N . GLN A 1 108 ? 13.086 -17.719 -5.629 1 97.75 108 GLN A N 1
ATOM 852 C CA . GLN A 1 108 ? 12.164 -16.891 -6.395 1 97.75 108 GLN A CA 1
ATOM 853 C C . GLN A 1 108 ? 12.781 -16.484 -7.73 1 97.75 108 GLN A C 1
ATOM 855 O O . GLN A 1 108 ? 14 -16.516 -7.895 1 97.75 108 GLN A O 1
ATOM 860 N N . ILE A 1 109 ? 11.977 -16.109 -8.648 1 97.19 109 ILE A N 1
ATOM 861 C CA . ILE A 1 109 ? 12.438 -15.633 -9.945 1 97.19 109 ILE A CA 1
ATOM 862 C C . ILE A 1 109 ? 13.289 -14.375 -9.766 1 97.19 109 ILE A C 1
ATOM 864 O O . ILE A 1 109 ? 12.945 -13.5 -8.961 1 97.19 109 ILE A O 1
ATOM 868 N N . LYS A 1 110 ? 14.398 -14.328 -10.5 1 97.25 110 LYS A N 1
ATOM 869 C CA . LYS A 1 110 ? 15.211 -13.117 -10.461 1 97.25 110 LYS A CA 1
ATOM 870 C C . LYS A 1 110 ? 14.391 -11.891 -10.844 1 97.25 110 LYS A C 1
ATOM 872 O O . LYS A 1 110 ? 13.844 -11.82 -11.945 1 97.25 110 LYS A O 1
ATOM 877 N N . THR A 1 111 ? 14.273 -10.922 -9.961 1 98.31 111 THR A N 1
ATOM 878 C CA . THR A 1 111 ? 13.367 -9.789 -10.109 1 98.31 111 THR A CA 1
ATOM 879 C C . THR A 1 111 ? 14.094 -8.477 -9.852 1 98.31 111 THR A C 1
ATOM 881 O O . THR A 1 111 ? 14.789 -8.336 -8.836 1 98.31 111 THR A O 1
ATOM 884 N N . LEU A 1 112 ? 14.008 -7.562 -10.773 1 98.56 112 LEU A N 1
ATOM 885 C CA . LEU A 1 112 ? 14.445 -6.188 -10.578 1 98.56 112 LEU A CA 1
ATOM 886 C C . LEU A 1 112 ? 13.266 -5.266 -10.305 1 98.56 112 LEU A C 1
ATOM 888 O O . LEU A 1 112 ? 12.352 -5.156 -11.133 1 98.56 112 LEU A O 1
ATOM 892 N N . LEU A 1 113 ? 13.273 -4.641 -9.156 1 98.25 113 LEU A N 1
ATOM 893 C CA . LEU A 1 113 ? 12.227 -3.691 -8.812 1 98.25 113 LEU A CA 1
ATOM 894 C C . LEU A 1 113 ? 12.391 -2.389 -9.586 1 98.25 113 LEU A C 1
ATOM 896 O O . LEU A 1 113 ? 13.5 -1.851 -9.672 1 98.25 113 LEU A O 1
ATOM 900 N N . GLY A 1 114 ? 11.352 -1.91 -10.164 1 96.31 1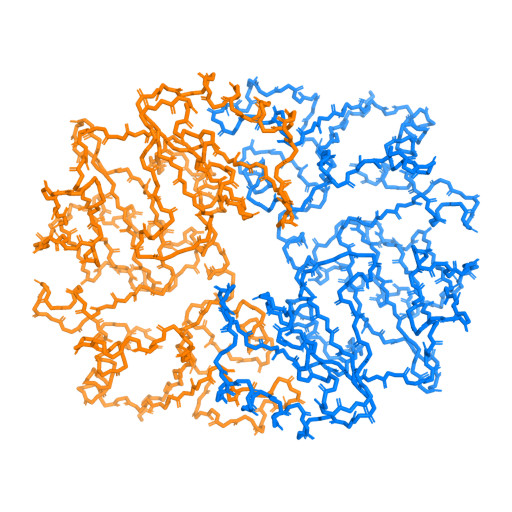14 GLY A N 1
ATOM 901 C CA . GLY A 1 114 ? 11.398 -0.625 -10.844 1 96.31 114 GLY A CA 1
ATOM 902 C C . GLY A 1 114 ? 11.203 0.553 -9.906 1 96.31 114 GLY A C 1
ATOM 903 O O . GLY A 1 114 ? 10.734 0.385 -8.781 1 96.31 114 GLY A O 1
ATOM 904 N N . PRO A 1 115 ? 11.586 1.683 -10.391 1 93.5 115 PRO A N 1
ATOM 905 C CA . PRO A 1 115 ? 11.352 2.902 -9.617 1 93.5 115 PRO A CA 1
ATOM 906 C C . PRO A 1 115 ? 9.883 3.33 -9.625 1 93.5 115 PRO A C 1
ATOM 908 O O . PRO A 1 115 ? 9.094 2.832 -10.43 1 93.5 115 PRO A O 1
ATOM 911 N N . GLN A 1 116 ? 9.531 4.172 -8.648 1 90.06 116 GLN A N 1
ATOM 912 C CA . GLN A 1 116 ? 8.219 4.816 -8.641 1 90.06 116 GLN A CA 1
ATOM 913 C C . GLN A 1 116 ? 8.242 6.117 -9.445 1 90.06 116 GLN A C 1
ATOM 915 O O . GLN A 1 116 ? 9.133 6.949 -9.258 1 90.06 116 GLN A O 1
ATOM 920 N N . ASN A 1 117 ? 7.25 6.215 -10.258 1 84 117 ASN A N 1
ATOM 921 C CA . ASN A 1 117 ? 7.152 7.441 -11.039 1 84 117 ASN A CA 1
ATOM 922 C C . ASN A 1 117 ? 5.91 8.25 -10.672 1 84 117 ASN A C 1
ATOM 924 O O . ASN A 1 117 ? 5.531 9.172 -11.383 1 84 117 ASN A O 1
ATOM 928 N N . PHE A 1 118 ? 5.23 7.844 -9.664 1 79.56 118 PHE A N 1
ATOM 929 C CA . PHE A 1 118 ? 4.098 8.531 -9.055 1 79.56 118 PHE A CA 1
ATOM 930 C C . PHE A 1 118 ? 3.021 8.82 -10.102 1 79.56 118 PHE A C 1
ATOM 932 O O . PHE A 1 118 ? 2.504 9.938 -10.172 1 79.56 118 PHE A O 1
ATOM 939 N N . ASP A 1 119 ? 2.789 7.883 -10.93 1 74.06 119 ASP A N 1
ATOM 940 C CA . ASP A 1 119 ? 1.731 7.871 -11.93 1 74.06 119 ASP A CA 1
ATOM 941 C C . ASP A 1 119 ? 1.967 8.945 -12.992 1 74.06 119 ASP A C 1
ATOM 943 O O . ASP A 1 119 ? 1.014 9.508 -13.539 1 74.06 119 ASP A O 1
ATOM 947 N N . ARG A 1 120 ? 3.246 9.289 -13.094 1 80.12 120 ARG A N 1
ATOM 948 C CA . ARG A 1 120 ? 3.621 10.242 -14.133 1 80.12 120 ARG A CA 1
ATOM 949 C C . ARG A 1 120 ? 4.328 9.547 -15.289 1 80.12 120 ARG A C 1
ATOM 951 O O . ARG A 1 120 ? 4.82 8.43 -15.141 1 80.12 120 ARG A O 1
ATOM 958 N N . GLU A 1 121 ? 4.305 10.25 -16.375 1 84.12 121 GLU A N 1
ATOM 959 C CA . GLU A 1 121 ? 5.043 9.734 -17.531 1 84.12 121 GLU A CA 1
ATOM 960 C C . GLU A 1 121 ? 6.535 9.648 -17.234 1 84.12 121 GLU A C 1
ATOM 962 O O . GLU A 1 121 ? 7.062 10.43 -16.438 1 84.12 121 GLU A O 1
ATOM 967 N N . TRP A 1 122 ? 7.105 8.734 -17.906 1 86.94 122 TRP A N 1
ATOM 968 C CA . TRP A 1 122 ? 8.539 8.555 -17.734 1 86.94 122 TRP A CA 1
ATOM 969 C C . TRP A 1 122 ? 9.312 9.773 -18.234 1 86.94 122 TRP A C 1
ATOM 971 O O . TRP A 1 122 ? 9.031 10.297 -19.312 1 86.94 122 TRP A O 1
ATOM 981 N N . ASN A 1 123 ? 10.219 10.195 -17.297 1 85.06 123 ASN A N 1
ATOM 982 C CA . ASN A 1 123 ? 11.297 11.016 -17.844 1 85.06 123 ASN A CA 1
ATOM 983 C C . ASN A 1 123 ? 12.227 10.203 -18.734 1 85.06 123 ASN A C 1
ATOM 985 O O . ASN A 1 123 ? 12.719 9.148 -18.328 1 85.06 123 ASN A O 1
ATOM 989 N N . PRO A 1 124 ? 12.461 10.68 -19.938 1 88.38 124 PRO A N 1
ATOM 990 C CA . PRO A 1 124 ? 13.258 9.883 -20.875 1 88.38 124 PRO A CA 1
ATOM 991 C C . PRO A 1 124 ? 14.625 9.5 -20.312 1 88.38 124 PRO A C 1
ATOM 993 O O . PRO A 1 124 ? 15.094 8.383 -20.531 1 88.38 124 PRO A O 1
ATOM 996 N N . VAL A 1 125 ? 15.25 10.383 -19.656 1 89.38 125 VAL A N 1
ATOM 997 C CA . VAL A 1 125 ? 16.578 10.125 -19.109 1 89.38 125 VAL A CA 1
ATOM 998 C C . VAL A 1 125 ? 16.484 9.055 -18.031 1 89.38 125 VAL A C 1
ATOM 1000 O O . VAL A 1 125 ? 17.312 8.133 -17.984 1 89.38 125 VAL A O 1
ATOM 1003 N N . MET A 1 126 ? 15.5 9.164 -17.203 1 88.19 126 MET A N 1
ATOM 1004 C CA . MET A 1 126 ? 15.312 8.195 -16.125 1 88.19 126 MET A CA 1
ATOM 1005 C C . MET A 1 126 ? 14.938 6.828 -16.672 1 88.19 126 MET A C 1
ATOM 1007 O O . MET A 1 126 ? 15.344 5.801 -16.125 1 88.19 126 MET A O 1
ATOM 1011 N N . LEU A 1 127 ? 14.133 6.867 -17.703 1 92.38 127 LEU A N 1
ATOM 1012 C CA . LEU A 1 127 ? 13.805 5.609 -18.375 1 92.38 127 LEU A CA 1
ATOM 1013 C C . LEU A 1 127 ? 15.062 4.922 -18.891 1 92.38 127 LEU A C 1
ATOM 1015 O O . LEU A 1 127 ? 15.227 3.711 -18.734 1 92.38 127 LEU A O 1
ATOM 1019 N N . ASP A 1 128 ? 15.969 5.676 -19.484 1 94.44 128 ASP A N 1
ATOM 1020 C CA . ASP A 1 128 ? 17.219 5.133 -20.016 1 94.44 128 ASP A CA 1
ATOM 1021 C C . ASP A 1 128 ? 18.062 4.52 -18.891 1 94.44 128 ASP A C 1
ATOM 1023 O O . ASP A 1 128 ? 18.672 3.465 -19.062 1 94.44 128 ASP A O 1
ATOM 1027 N N . VAL A 1 129 ? 18.109 5.199 -17.797 1 92.44 129 VAL A N 1
ATOM 1028 C CA . VAL A 1 129 ? 18.859 4.707 -16.641 1 92.44 129 VAL A CA 1
ATOM 1029 C C . VAL A 1 129 ? 18.312 3.35 -16.219 1 92.44 129 VAL A C 1
ATOM 1031 O O . VAL A 1 129 ? 19.078 2.408 -15.992 1 92.44 129 VAL A O 1
ATOM 1034 N N . PHE A 1 130 ? 17.031 3.24 -16.109 1 94.88 130 PHE A N 1
ATOM 1035 C CA . PHE A 1 130 ? 16.406 1.996 -15.672 1 94.88 130 PHE A CA 1
ATOM 1036 C C . PHE A 1 130 ? 16.641 0.886 -16.688 1 94.88 130 PHE A C 1
ATOM 1038 O O . PHE A 1 130 ? 16.969 -0.244 -16.328 1 94.88 130 PHE A O 1
ATOM 1045 N N . ILE A 1 131 ? 16.5 1.193 -17.938 1 96.94 131 ILE A N 1
ATOM 1046 C CA . ILE A 1 131 ? 16.703 0.214 -19 1 96.94 131 ILE A CA 1
ATOM 1047 C C . ILE A 1 131 ? 18.141 -0.316 -18.953 1 96.94 131 ILE A C 1
ATOM 1049 O O . ILE A 1 131 ? 18.375 -1.521 -19.078 1 96.94 131 ILE A O 1
ATOM 1053 N N . ASN A 1 132 ? 19.062 0.557 -18.797 1 96.25 132 ASN A N 1
ATOM 1054 C CA . ASN A 1 132 ? 20.453 0.132 -18.688 1 96.25 132 ASN A CA 1
ATOM 1055 C C . ASN A 1 132 ? 20.656 -0.803 -17.5 1 96.25 132 ASN A C 1
ATOM 1057 O O . ASN A 1 132 ? 21.406 -1.777 -17.578 1 96.25 132 ASN A O 1
ATOM 1061 N N . GLN A 1 133 ? 20.047 -0.484 -16.422 1 95.94 133 GLN A N 1
ATOM 1062 C CA . GLN A 1 133 ? 20.125 -1.354 -15.25 1 95.94 133 GLN A CA 1
ATOM 1063 C C . GLN A 1 133 ? 19.562 -2.74 -15.562 1 95.94 133 GLN A C 1
ATOM 1065 O O . GLN A 1 133 ? 20.109 -3.752 -15.133 1 95.94 133 GLN A O 1
ATOM 1070 N N . ILE A 1 134 ? 18.453 -2.793 -16.234 1 97.69 134 ILE A N 1
ATOM 1071 C CA . ILE A 1 134 ? 17.828 -4.055 -16.625 1 97.69 134 ILE A CA 1
ATOM 1072 C C . ILE A 1 134 ? 18.812 -4.867 -17.469 1 97.69 134 ILE A C 1
ATOM 1074 O O . ILE A 1 134 ? 19.047 -6.047 -17.188 1 97.69 134 ILE A O 1
ATOM 1078 N N . LYS A 1 135 ? 19.453 -4.238 -18.375 1 97.25 135 LYS A N 1
ATOM 1079 C CA . LYS A 1 135 ? 20.375 -4.914 -19.297 1 97.25 135 LYS A CA 1
ATOM 1080 C C . LYS A 1 135 ? 21.609 -5.434 -18.562 1 97.25 135 LYS A C 1
ATOM 1082 O O . LYS A 1 135 ? 22.188 -6.445 -18.953 1 97.25 135 LYS A O 1
ATOM 1087 N N . GLN A 1 136 ? 21.953 -4.773 -17.547 1 95.06 136 GLN A N 1
ATOM 1088 C CA . GLN A 1 136 ? 23.094 -5.211 -16.734 1 95.06 136 GLN A CA 1
ATOM 1089 C C . GLN A 1 136 ? 22.719 -6.395 -15.852 1 95.06 136 GLN A C 1
ATOM 1091 O O . GLN A 1 136 ? 23.594 -7.145 -15.406 1 95.06 136 GLN A O 1
ATOM 1096 N N . SER A 1 137 ? 21.469 -6.559 -15.648 1 96.06 137 SER A N 1
ATOM 1097 C CA . SER A 1 137 ? 21.016 -7.523 -14.656 1 96.06 137 SER A CA 1
ATOM 1098 C C . SER A 1 137 ? 20.531 -8.812 -15.312 1 96.06 137 SER A C 1
ATOM 1100 O O . SER A 1 137 ? 20.609 -9.891 -14.711 1 96.06 137 SER A O 1
ATOM 1102 N N . MET A 1 138 ? 19.922 -8.641 -16.484 1 96.12 138 MET A N 1
ATOM 1103 C CA . MET A 1 138 ? 19.266 -9.781 -17.125 1 96.12 138 MET A CA 1
ATOM 1104 C C . MET A 1 138 ? 19.422 -9.719 -18.641 1 96.12 138 MET A C 1
ATOM 1106 O O . MET A 1 138 ? 19.453 -8.633 -19.219 1 96.12 138 MET A O 1
ATOM 1110 N N . GLU A 1 139 ? 19.406 -10.883 -19.234 1 97 139 GLU A N 1
ATOM 1111 C CA . GLU A 1 139 ? 19.391 -10.984 -20.688 1 97 139 GLU A CA 1
ATOM 1112 C C . GLU A 1 139 ? 17.969 -11.078 -21.219 1 97 139 GLU A C 1
ATOM 1114 O O . GLU A 1 139 ? 17.062 -11.57 -20.531 1 97 139 GLU A O 1
ATOM 1119 N N . PHE A 1 140 ? 17.828 -10.633 -22.469 1 97.75 140 PHE A N 1
ATOM 1120 C CA . PHE A 1 140 ? 16.547 -10.805 -23.125 1 97.75 140 PHE A CA 1
ATOM 1121 C C . PHE A 1 140 ? 16.312 -12.273 -23.484 1 97.75 140 PHE A C 1
ATOM 1123 O O . PHE A 1 140 ? 17.266 -13.016 -23.734 1 97.75 140 PHE A O 1
ATOM 1130 N N . PRO A 1 141 ? 15.102 -12.75 -23.562 1 97.88 141 PRO A N 1
ATOM 1131 C CA . PRO A 1 141 ? 13.891 -11.984 -23.266 1 97.88 141 PRO A CA 1
ATOM 1132 C C . PRO A 1 141 ? 13.68 -11.766 -21.781 1 97.88 141 PRO A C 1
ATOM 1134 O O . PRO A 1 141 ? 14.219 -12.508 -20.953 1 97.88 141 PRO A O 1
ATOM 1137 N N . VAL A 1 142 ? 12.898 -10.695 -21.391 1 98.56 142 VAL A N 1
ATOM 1138 C CA . VAL A 1 142 ? 12.539 -10.414 -20 1 98.56 142 VAL A CA 1
ATOM 1139 C C . VAL A 1 142 ? 11.023 -10.266 -19.875 1 98.56 142 VAL A C 1
ATOM 1141 O O . VAL A 1 142 ? 10.328 -10.086 -20.875 1 98.56 142 VAL A O 1
ATOM 1144 N N . ILE A 1 143 ? 10.484 -10.438 -18.703 1 98.44 143 ILE A N 1
ATOM 1145 C CA . ILE A 1 143 ? 9.078 -10.219 -18.391 1 98.44 143 ILE A CA 1
ATOM 1146 C C . ILE A 1 143 ? 8.914 -8.883 -17.656 1 98.44 143 ILE A C 1
ATOM 1148 O O . ILE A 1 143 ? 9.656 -8.578 -16.734 1 98.44 143 ILE A O 1
ATOM 1152 N N . VAL A 1 144 ? 8.008 -8.055 -18.109 1 98.38 144 VAL A N 1
ATOM 1153 C CA . VAL A 1 144 ? 7.633 -6.824 -17.422 1 98.38 144 VAL A CA 1
ATOM 1154 C C . VAL A 1 144 ? 6.23 -6.957 -16.844 1 98.38 144 VAL A C 1
ATOM 1156 O O . VAL A 1 144 ? 5.301 -7.375 -17.547 1 98.38 144 VAL A O 1
ATOM 1159 N N . LYS A 1 145 ? 6.152 -6.703 -15.578 1 97.69 145 LYS A N 1
ATOM 1160 C CA . LYS A 1 145 ? 4.863 -6.742 -14.898 1 97.69 145 LYS A CA 1
ATOM 1161 C C . LYS A 1 145 ? 4.578 -5.43 -14.172 1 97.69 145 LYS A C 1
ATOM 1163 O O . LYS A 1 145 ? 5.477 -4.844 -13.562 1 97.69 145 LYS A O 1
ATOM 1168 N N . SER A 1 146 ? 3.316 -4.949 -14.32 1 95.44 146 SER A N 1
ATOM 1169 C CA . SER A 1 146 ? 2.893 -3.939 -13.352 1 95.44 146 SER A CA 1
ATOM 1170 C C . SER A 1 146 ? 2.838 -4.508 -11.945 1 95.44 146 SER A C 1
ATOM 1172 O O . SER A 1 146 ? 2.496 -5.68 -11.75 1 95.44 146 SER A O 1
ATOM 1174 N N . VAL A 1 147 ? 3.133 -3.717 -10.961 1 95.62 147 VAL A N 1
ATOM 1175 C CA . VAL A 1 147 ? 3.148 -4.23 -9.594 1 95.62 147 VAL A CA 1
ATOM 1176 C C . VAL A 1 147 ? 1.727 -4.582 -9.164 1 95.62 147 VAL A C 1
ATOM 1178 O O . VAL A 1 147 ? 1.527 -5.449 -8.305 1 95.62 147 VAL A O 1
ATOM 1181 N N . PHE A 1 148 ? 0.787 -3.887 -9.75 1 92.81 148 PHE A N 1
ATOM 1182 C CA . PHE A 1 148 ? -0.615 -4.215 -9.516 1 92.81 148 PHE A CA 1
ATOM 1183 C C . PHE A 1 148 ? -1.26 -4.77 -10.773 1 92.81 148 PHE A C 1
ATOM 1185 O O . PHE A 1 148 ? -0.821 -4.469 -11.891 1 92.81 148 PHE A O 1
ATOM 1192 N N . GLY A 1 149 ? -2.264 -5.543 -10.586 1 88.5 149 GLY A N 1
ATOM 1193 C CA . GLY A 1 149 ? -2.973 -6.145 -11.711 1 88.5 149 GLY A CA 1
ATOM 1194 C C . GLY A 1 149 ? -3.414 -7.57 -11.438 1 88.5 149 GLY A C 1
ATOM 1195 O O . GLY A 1 149 ? -2.967 -8.195 -10.469 1 88.5 149 GLY A O 1
ATOM 1196 N N . SER A 1 150 ? -4.285 -8.008 -12.336 1 86 150 SER A N 1
ATOM 1197 C CA . SER A 1 150 ? -4.848 -9.344 -12.203 1 86 150 SER A CA 1
ATOM 1198 C C . SER A 1 150 ? -4.984 -10.023 -13.57 1 86 150 SER A C 1
ATOM 1200 O O . SER A 1 150 ? -4.879 -9.367 -14.602 1 86 150 SER A O 1
ATOM 1202 N N . PHE A 1 151 ? -5.051 -11.336 -13.539 1 84.94 151 PHE A N 1
ATOM 1203 C CA . PHE A 1 151 ? -5.477 -12.141 -14.672 1 84.94 151 PHE A CA 1
ATOM 1204 C C . PHE A 1 151 ? -4.414 -12.141 -15.773 1 84.94 151 PHE A C 1
ATOM 1206 O O . PHE A 1 151 ? -4.723 -12.391 -16.938 1 84.94 151 PHE A O 1
ATOM 1213 N N . GLY A 1 152 ? -3.299 -11.656 -15.5 1 86.19 152 GLY A N 1
ATOM 1214 C CA . GLY A 1 152 ? -2.23 -11.625 -16.484 1 86.19 152 GLY A CA 1
ATOM 1215 C C . GLY A 1 152 ? -2.303 -10.43 -17.406 1 86.19 152 GLY A C 1
ATOM 1216 O O . GLY A 1 152 ? -1.496 -10.297 -18.328 1 86.19 152 GLY A O 1
ATOM 1217 N N . ASP A 1 153 ? -3.193 -9.477 -17.312 1 85.31 153 ASP A N 1
ATOM 1218 C CA . ASP A 1 153 ? -3.449 -8.352 -18.203 1 85.31 153 ASP A CA 1
ATOM 1219 C C . ASP A 1 153 ? -2.262 -7.391 -18.234 1 85.31 153 ASP A C 1
ATOM 1221 O O . ASP A 1 153 ? -1.998 -6.754 -19.266 1 85.31 153 ASP A O 1
ATOM 1225 N N . TYR A 1 154 ? -1.361 -7.363 -17.266 1 90.88 154 TYR A N 1
ATOM 1226 C CA . TYR A 1 154 ? -0.232 -6.445 -17.188 1 90.88 154 TYR A CA 1
ATOM 1227 C C . TYR A 1 154 ? 1.081 -7.203 -17.047 1 90.88 154 TYR A C 1
ATOM 1229 O O . TYR A 1 154 ? 1.912 -6.859 -16.203 1 90.88 154 TYR A O 1
ATOM 1237 N N . VAL A 1 155 ? 1.093 -8.273 -17.766 1 95.56 155 VAL A N 1
ATOM 1238 C CA . VAL A 1 155 ? 2.309 -9.07 -17.875 1 95.56 155 VAL A CA 1
ATOM 1239 C C . VAL A 1 155 ? 2.764 -9.117 -19.344 1 95.56 155 VAL A C 1
ATOM 1241 O O . VAL A 1 155 ? 2.02 -9.562 -20.219 1 95.56 155 VAL A O 1
ATOM 1244 N N . PHE A 1 156 ? 4.023 -8.703 -19.609 1 97.69 156 PHE A N 1
ATOM 1245 C CA . PHE A 1 156 ? 4.473 -8.578 -20.984 1 97.69 156 PHE A CA 1
ATOM 1246 C C . PHE A 1 156 ? 5.816 -9.273 -21.188 1 97.69 156 PHE A C 1
ATOM 1248 O O . PHE A 1 156 ? 6.742 -9.086 -20.391 1 97.69 156 PHE A O 1
ATOM 1255 N N . LEU A 1 157 ? 5.859 -10.047 -22.188 1 97.75 157 LEU A N 1
ATOM 1256 C CA . LEU A 1 157 ? 7.121 -10.625 -22.656 1 97.75 157 LEU A CA 1
ATOM 1257 C C . LEU A 1 157 ? 7.844 -9.664 -23.594 1 97.75 157 LEU A C 1
ATOM 1259 O O . LEU A 1 157 ? 7.324 -9.312 -24.641 1 97.75 157 LEU A O 1
ATOM 1263 N N . CYS A 1 158 ? 9.016 -9.25 -23.219 1 98.5 158 CYS A N 1
ATOM 1264 C CA . CYS A 1 158 ? 9.812 -8.344 -24.031 1 98.5 158 CYS A CA 1
ATOM 1265 C C . CYS A 1 158 ? 11.023 -9.062 -24.609 1 98.5 158 CYS A C 1
ATOM 1267 O O . CYS A 1 158 ? 11.961 -9.406 -23.891 1 98.5 158 CYS A O 1
ATOM 1269 N N . LEU A 1 159 ? 11.062 -9.18 -25.906 1 97.88 159 LEU A N 1
ATOM 1270 C CA . LEU A 1 159 ? 12.094 -9.953 -26.594 1 97.88 159 LEU A CA 1
ATOM 1271 C C . LEU A 1 159 ? 13.359 -9.125 -26.781 1 97.88 159 LEU A C 1
ATOM 1273 O O . LEU A 1 159 ? 14.438 -9.68 -27.016 1 97.88 159 LEU A O 1
ATOM 1277 N N . ASP A 1 160 ? 13.156 -7.797 -26.781 1 98.19 160 ASP A N 1
ATOM 1278 C CA . ASP A 1 160 ? 14.289 -6.906 -27.016 1 98.19 160 ASP A CA 1
ATOM 1279 C C . ASP A 1 160 ? 14.062 -5.555 -26.344 1 98.19 160 ASP A C 1
ATOM 1281 O O . ASP A 1 160 ? 13.039 -5.34 -25.688 1 98.19 160 ASP A O 1
ATOM 1285 N N . GLU A 1 161 ? 15.094 -4.699 -26.469 1 98.06 161 GLU A N 1
ATOM 1286 C CA . GLU A 1 161 ? 15.07 -3.406 -25.797 1 98.06 161 GLU A CA 1
ATOM 1287 C C . GLU A 1 161 ? 13.93 -2.537 -26.312 1 98.06 161 GLU A C 1
ATOM 1289 O O . GLU A 1 161 ? 13.32 -1.775 -25.547 1 98.06 161 GLU A O 1
ATOM 1294 N N . GLN A 1 162 ? 13.664 -2.611 -27.578 1 98.06 162 GLN A N 1
ATOM 1295 C CA . GLN A 1 162 ? 12.609 -1.8 -28.172 1 98.06 162 GLN A CA 1
ATOM 1296 C C . GLN A 1 162 ? 11.258 -2.113 -27.531 1 98.06 162 GLN A C 1
ATOM 1298 O O . GLN A 1 162 ? 10.531 -1.203 -27.125 1 98.06 162 GLN A O 1
ATOM 1303 N N . LYS A 1 163 ? 10.906 -3.396 -27.484 1 98.19 163 LYS A N 1
ATOM 1304 C CA . LYS A 1 163 ? 9.656 -3.811 -26.859 1 98.19 163 LYS A CA 1
ATOM 1305 C C . LYS A 1 163 ? 9.648 -3.445 -25.375 1 98.19 163 LYS A C 1
ATOM 1307 O O . LYS A 1 163 ? 8.609 -3.041 -24.844 1 98.19 163 LYS A O 1
ATOM 1312 N N . LEU A 1 164 ? 10.797 -3.623 -24.734 1 98.31 164 LEU A N 1
ATOM 1313 C CA . LEU A 1 164 ? 10.93 -3.258 -23.328 1 98.31 164 LEU A CA 1
ATOM 1314 C C . LEU A 1 164 ? 10.586 -1.788 -23.109 1 98.31 164 LEU A C 1
ATOM 1316 O O . LEU A 1 164 ? 9.766 -1.455 -22.25 1 98.31 164 LEU A O 1
ATOM 1320 N N . ARG A 1 165 ? 11.18 -0.929 -23.906 1 97.5 165 ARG A N 1
ATOM 1321 C CA . ARG A 1 165 ? 10.961 0.511 -23.797 1 97.5 165 ARG A CA 1
ATOM 1322 C C . ARG A 1 165 ? 9.492 0.86 -24 1 97.5 165 ARG A C 1
ATOM 1324 O O . ARG A 1 165 ? 8.914 1.618 -23.219 1 97.5 165 ARG A O 1
ATOM 1331 N N . LYS A 1 166 ? 8.945 0.321 -25.016 1 97.12 166 LYS A N 1
ATOM 1332 C CA . LYS A 1 166 ? 7.539 0.578 -25.328 1 97.12 166 LYS A CA 1
ATOM 1333 C C . LYS A 1 166 ? 6.641 0.144 -24.172 1 97.12 166 LYS A C 1
ATOM 1335 O O . LYS A 1 166 ? 5.711 0.862 -23.797 1 97.12 166 LYS A O 1
ATOM 1340 N N . THR A 1 167 ? 6.902 -1.004 -23.625 1 97.31 167 THR A N 1
ATOM 1341 C CA . THR A 1 167 ? 6.105 -1.557 -22.547 1 97.31 167 THR A CA 1
ATOM 1342 C C . THR A 1 167 ? 6.211 -0.684 -21.297 1 97.31 167 THR A C 1
ATOM 1344 O O . THR A 1 167 ? 5.195 -0.312 -20.703 1 97.31 167 THR A O 1
ATOM 1347 N N . LEU A 1 168 ? 7.438 -0.3 -20.922 1 96.25 168 LEU A N 1
ATOM 1348 C CA . LEU A 1 168 ? 7.645 0.519 -19.734 1 96.25 168 LEU A CA 1
ATOM 1349 C C . LEU A 1 168 ? 6.961 1.874 -19.875 1 96.25 168 LEU A C 1
ATOM 1351 O O . LEU A 1 168 ? 6.398 2.396 -18.922 1 96.25 168 LEU A O 1
ATOM 1355 N N . MET A 1 169 ? 6.953 2.369 -21.047 1 94.5 169 MET A N 1
ATOM 1356 C CA . MET A 1 169 ? 6.359 3.68 -21.312 1 94.5 169 MET A CA 1
ATOM 1357 C C . MET A 1 169 ? 4.836 3.613 -21.219 1 94.5 169 MET A C 1
ATOM 1359 O O . MET A 1 169 ? 4.176 4.637 -21.047 1 94.5 169 MET A O 1
ATOM 1363 N N . SER A 1 170 ? 4.328 2.434 -21.391 1 91.88 170 SER A N 1
ATOM 1364 C CA . SER A 1 170 ? 2.877 2.279 -21.344 1 91.88 170 SER A CA 1
ATOM 1365 C C . SER A 1 170 ? 2.371 2.186 -19.906 1 91.88 170 SER A C 1
ATOM 1367 O O . SER A 1 170 ? 1.164 2.24 -19.672 1 91.88 170 SER A O 1
ATOM 1369 N N . PHE A 1 171 ? 3.293 2.029 -18.969 1 87.5 171 PHE A N 1
ATOM 1370 C CA . PHE A 1 171 ? 2.928 1.907 -17.562 1 87.5 171 PHE A CA 1
ATOM 1371 C C . PHE A 1 171 ? 2.967 3.266 -16.875 1 87.5 171 PHE A C 1
ATOM 1373 O O . PHE A 1 171 ? 3.951 3.998 -16.984 1 87.5 171 PHE A O 1
ATOM 1380 N N . ASN A 1 172 ? 1.907 3.539 -16.172 1 80.19 172 ASN A N 1
ATOM 1381 C CA . ASN A 1 172 ? 1.953 4.664 -15.234 1 80.19 172 ASN A CA 1
ATOM 1382 C C . ASN A 1 172 ? 2.355 4.211 -13.836 1 80.19 172 ASN A C 1
ATOM 1384 O O . ASN A 1 172 ? 3.068 4.926 -13.125 1 80.19 172 ASN A O 1
ATOM 1388 N N . GLN A 1 173 ? 2.041 2.988 -13.531 1 87.81 173 GLN A N 1
ATOM 1389 C CA . GLN A 1 173 ? 2.375 2.41 -12.234 1 87.81 173 GLN A CA 1
ATOM 1390 C C . GLN A 1 173 ? 3.779 1.811 -12.25 1 87.81 173 GLN A C 1
ATOM 1392 O O . GLN A 1 173 ? 4.371 1.627 -13.312 1 87.81 173 GLN A O 1
ATOM 1397 N N . GLN A 1 174 ? 4.281 1.57 -11.07 1 93.5 174 GLN A N 1
ATOM 1398 C CA . GLN A 1 174 ? 5.57 0.901 -10.938 1 93.5 174 GLN A CA 1
ATOM 1399 C C . GLN A 1 174 ? 5.547 -0.475 -11.594 1 93.5 174 GLN A C 1
ATOM 1401 O O . GLN A 1 174 ? 4.535 -1.179 -11.539 1 93.5 174 GLN A O 1
ATOM 1406 N N . ALA A 1 175 ? 6.684 -0.776 -12.195 1 96.38 175 ALA A N 1
ATOM 1407 C CA . ALA A 1 175 ? 6.848 -2.086 -12.82 1 96.38 175 ALA A CA 1
ATOM 1408 C C . ALA A 1 175 ? 7.973 -2.875 -12.156 1 96.38 175 ALA A C 1
ATOM 1410 O O . ALA A 1 175 ? 8.844 -2.295 -11.508 1 96.38 175 ALA A O 1
ATOM 1411 N N . ILE A 1 176 ? 7.883 -4.148 -12.266 1 98.19 176 ILE A N 1
ATOM 1412 C CA . ILE A 1 176 ? 9.023 -5.016 -11.992 1 98.19 176 ILE A CA 1
ATOM 1413 C C . ILE A 1 176 ? 9.453 -5.723 -13.281 1 98.19 176 ILE A C 1
ATOM 1415 O O . ILE A 1 176 ? 8.641 -5.922 -14.188 1 98.19 176 ILE A O 1
ATOM 1419 N N . VAL A 1 177 ? 10.703 -6.035 -13.352 1 98.56 177 VAL A N 1
ATOM 1420 C CA . VAL A 1 177 ? 11.258 -6.766 -14.484 1 98.56 177 VAL A CA 1
ATOM 1421 C C . VAL A 1 177 ? 11.859 -8.086 -14 1 98.56 177 VAL A C 1
ATOM 1423 O O . VAL A 1 177 ? 12.609 -8.109 -13.023 1 98.56 177 VAL A O 1
ATOM 1426 N N . GLN A 1 178 ? 11.531 -9.133 -14.711 1 98.56 178 GLN A N 1
ATOM 1427 C CA . GLN A 1 178 ? 11.953 -10.461 -14.281 1 98.56 178 GLN A CA 1
ATOM 1428 C C . GLN A 1 178 ? 12.602 -11.234 -15.422 1 98.56 178 GLN A C 1
ATOM 1430 O O . GLN A 1 178 ? 12.305 -10.992 -16.594 1 98.56 178 GLN A O 1
ATOM 1435 N N . LYS A 1 179 ? 13.484 -12.102 -14.977 1 97.62 179 LYS A N 1
ATOM 1436 C CA . LYS A 1 179 ? 14.047 -13.039 -15.945 1 97.62 179 LYS A CA 1
ATOM 1437 C C . LYS A 1 179 ? 12.961 -13.953 -16.531 1 97.62 179 LYS A C 1
ATOM 1439 O O . LYS A 1 179 ? 12.102 -14.438 -15.797 1 97.62 179 LYS A O 1
ATOM 1444 N N . TYR A 1 180 ? 13.008 -14.078 -17.875 1 97.31 180 TYR A N 1
ATOM 1445 C CA . TYR A 1 180 ? 12.102 -15.023 -18.516 1 97.31 180 TYR A CA 1
ATOM 1446 C C . TYR A 1 180 ? 12.594 -16.453 -18.312 1 97.31 180 TYR A C 1
ATOM 1448 O O . TYR A 1 180 ? 13.727 -16.781 -18.672 1 97.31 180 TYR A O 1
ATOM 1456 N N . ILE A 1 181 ? 11.75 -17.234 -17.734 1 95.81 181 ILE A N 1
ATOM 1457 C CA . ILE A 1 181 ? 12.109 -18.641 -17.516 1 95.81 181 ILE A CA 1
ATOM 1458 C C . ILE A 1 181 ? 11.602 -19.484 -18.688 1 95.81 181 ILE A C 1
ATOM 1460 O O . ILE A 1 181 ? 10.484 -20 -18.641 1 95.81 181 ILE A O 1
ATOM 1464 N N . THR A 1 182 ? 12.43 -19.781 -19.562 1 93.5 182 THR A N 1
ATOM 1465 C CA . THR A 1 182 ? 12.062 -20.422 -20.828 1 93.5 182 THR A CA 1
ATOM 1466 C C . THR A 1 182 ? 11.555 -21.844 -20.594 1 93.5 182 THR A C 1
ATOM 1468 O O . THR A 1 182 ? 10.625 -22.297 -21.266 1 93.5 182 THR A O 1
ATOM 1471 N N . CYS A 1 183 ? 12.141 -22.562 -19.656 1 93.19 183 CYS A N 1
ATOM 1472 C CA . CYS A 1 183 ? 11.805 -23.953 -19.438 1 93.19 183 CYS A CA 1
ATOM 1473 C C . CYS A 1 183 ? 10.43 -24.094 -18.797 1 93.19 183 CYS A C 1
ATOM 1475 O O . CYS A 1 183 ? 9.898 -25.203 -18.672 1 93.19 183 CYS A O 1
ATOM 1477 N N . SER A 1 184 ? 9.797 -22.984 -18.406 1 94.19 184 SER A N 1
ATOM 1478 C CA . SER A 1 184 ? 8.469 -23 -17.812 1 94.19 184 SER A CA 1
ATOM 1479 C C . SER A 1 184 ? 7.457 -22.25 -18.672 1 94.19 184 SER A C 1
ATOM 1481 O O . SER A 1 184 ? 6.422 -21.797 -18.172 1 94.19 184 SER A O 1
ATOM 1483 N N . LYS A 1 185 ? 7.762 -22.078 -19.906 1 93.88 185 LYS A N 1
ATOM 1484 C CA . LYS A 1 185 ? 6.891 -21.344 -20.812 1 93.88 185 LYS A CA 1
ATOM 1485 C C . LYS A 1 185 ? 5.477 -21.906 -20.812 1 93.88 185 LYS A C 1
ATOM 1487 O O . LYS A 1 185 ? 5.285 -23.109 -21.062 1 93.88 185 LYS A O 1
ATOM 1492 N N . GLY A 1 186 ? 4.551 -21.094 -20.5 1 94.44 186 GLY A N 1
ATOM 1493 C CA . GLY A 1 186 ? 3.148 -21.469 -20.531 1 94.44 186 GLY A CA 1
ATOM 1494 C C . GLY A 1 186 ? 2.777 -22.5 -19.484 1 94.44 186 GLY A C 1
ATOM 1495 O O . GLY A 1 186 ? 1.755 -23.188 -19.609 1 94.44 186 GLY A O 1
ATOM 1496 N N . GLU A 1 187 ? 3.631 -22.672 -18.609 1 96.19 187 GLU A N 1
ATOM 1497 C CA . GLU A 1 187 ? 3.426 -23.703 -17.594 1 96.19 187 GLU A CA 1
ATOM 1498 C C . GLU A 1 187 ? 3.664 -23.156 -16.188 1 96.19 187 GLU A C 1
ATOM 1500 O O . GLU A 1 187 ? 4.621 -22.422 -15.969 1 96.19 187 GLU A O 1
ATOM 1505 N N . SER A 1 188 ? 2.764 -23.453 -15.266 1 97.56 188 SER A N 1
ATOM 1506 C CA . SER A 1 188 ? 2.932 -23.047 -13.875 1 97.56 188 SER A CA 1
ATOM 1507 C C . SER A 1 188 ? 2.203 -24 -12.93 1 97.56 188 SER A C 1
ATOM 1509 O O . SER A 1 188 ? 1.49 -24.906 -13.367 1 97.56 188 SER A O 1
ATOM 1511 N N . VAL A 1 189 ? 2.504 -23.922 -11.711 1 98.19 189 VAL A N 1
ATOM 1512 C CA . VAL A 1 189 ? 1.791 -24.625 -10.648 1 98.19 189 VAL A CA 1
ATOM 1513 C C . VAL A 1 189 ? 1.102 -23.609 -9.734 1 98.19 189 VAL A C 1
ATOM 1515 O O . VAL A 1 189 ? 1.744 -22.703 -9.211 1 98.19 189 VAL A O 1
ATOM 1518 N N . ARG A 1 190 ? -0.177 -23.781 -9.609 1 98 190 ARG A N 1
ATOM 1519 C CA . ARG A 1 190 ? -0.938 -22.984 -8.641 1 98 190 ARG A CA 1
ATOM 1520 C C . ARG A 1 190 ? -1.247 -23.797 -7.391 1 98 190 ARG A C 1
ATOM 1522 O O . ARG A 1 190 ? -1.854 -24.875 -7.473 1 98 190 ARG A O 1
ATOM 1529 N N . VAL A 1 191 ? -0.822 -23.266 -6.277 1 98.75 191 VAL A N 1
ATOM 1530 C CA . VAL A 1 191 ? -1.083 -23.922 -5 1 98.75 191 VAL A CA 1
ATOM 1531 C C . VAL A 1 191 ? -2.008 -23.062 -4.152 1 98.75 191 VAL A C 1
ATOM 1533 O O . VAL A 1 191 ? -1.766 -21.859 -3.988 1 98.75 191 VAL A O 1
ATOM 1536 N N . ILE A 1 192 ? -3.064 -23.625 -3.602 1 98.81 192 ILE A N 1
ATOM 1537 C CA . ILE A 1 192 ? -4.02 -22.922 -2.75 1 98.81 192 ILE A CA 1
ATOM 1538 C C . ILE A 1 192 ? -3.781 -23.297 -1.289 1 98.81 192 ILE A C 1
ATOM 1540 O O . ILE A 1 192 ? -3.783 -24.484 -0.937 1 98.81 192 ILE A O 1
ATOM 1544 N N . VAL A 1 193 ? -3.523 -22.328 -0.498 1 98.94 193 VAL A N 1
ATOM 1545 C CA . VAL A 1 193 ? -3.273 -22.516 0.927 1 98.94 193 VAL A CA 1
ATOM 1546 C C . VAL A 1 193 ? -4.379 -21.844 1.739 1 98.94 193 VAL A C 1
ATOM 1548 O O . VAL A 1 193 ? -4.793 -20.719 1.426 1 98.94 193 VAL A O 1
ATOM 1551 N N . VAL A 1 194 ? -4.934 -22.531 2.75 1 98.81 194 VAL A N 1
ATOM 1552 C CA . VAL A 1 194 ? -5.898 -22 3.709 1 98.81 194 VAL A CA 1
ATOM 1553 C C . VAL A 1 194 ? -5.457 -22.359 5.129 1 98.81 194 VAL A C 1
ATOM 1555 O O . VAL A 1 194 ? -5.293 -23.531 5.469 1 98.81 194 VAL A O 1
ATOM 1558 N N . ASN A 1 195 ? -5.262 -21.297 5.918 1 98.5 195 ASN A N 1
ATOM 1559 C CA . ASN A 1 195 ? -4.906 -21.484 7.32 1 98.5 195 ASN A CA 1
ATOM 1560 C C . ASN A 1 195 ? -3.756 -22.484 7.48 1 98.5 195 ASN A C 1
ATOM 1562 O O . ASN A 1 195 ? -3.869 -23.453 8.227 1 98.5 195 ASN A O 1
ATOM 1566 N N . ASN A 1 196 ? -2.762 -22.297 6.703 1 97.94 196 ASN A N 1
ATOM 1567 C CA . ASN A 1 196 ? -1.503 -23.031 6.781 1 97.94 196 ASN A CA 1
ATOM 1568 C C . ASN A 1 196 ? -1.674 -24.484 6.359 1 97.94 196 ASN A C 1
ATOM 1570 O O . ASN A 1 196 ? -1.021 -25.375 6.91 1 97.94 196 ASN A O 1
ATOM 1574 N N . LYS A 1 197 ? -2.561 -24.719 5.484 1 98.56 197 LYS A N 1
ATOM 1575 C CA . LYS A 1 197 ? -2.76 -26.031 4.879 1 98.56 197 LYS A CA 1
ATOM 1576 C C . LYS A 1 197 ? -2.99 -25.906 3.375 1 98.56 197 LYS A C 1
ATOM 1578 O O . LYS A 1 197 ? -3.76 -25.062 2.926 1 98.56 197 LYS A O 1
ATOM 1583 N N . VAL A 1 198 ? -2.293 -26.797 2.654 1 98.81 198 VAL A N 1
ATOM 1584 C CA . VAL A 1 198 ? -2.561 -26.859 1.223 1 98.81 198 VAL A CA 1
ATOM 1585 C C . VAL A 1 198 ? -3.877 -27.594 0.977 1 98.81 198 VAL A C 1
ATOM 1587 O O . VAL A 1 198 ? -4.062 -28.719 1.439 1 98.81 198 VAL A O 1
ATOM 1590 N N . ILE A 1 199 ? -4.789 -26.969 0.251 1 98.62 199 ILE A N 1
ATOM 1591 C CA . ILE A 1 199 ? -6.086 -27.609 0.046 1 98.62 199 ILE A CA 1
ATOM 1592 C C . ILE A 1 199 ? -6.266 -27.953 -1.433 1 98.62 199 ILE A C 1
ATOM 1594 O O . ILE A 1 199 ? -7.254 -28.578 -1.816 1 98.62 199 ILE A O 1
ATOM 1598 N N . GLY A 1 200 ? -5.324 -27.516 -2.24 1 98.38 200 GLY A N 1
ATOM 1599 C CA . GLY A 1 200 ? -5.363 -27.812 -3.664 1 98.38 200 GLY A CA 1
ATOM 1600 C C . GLY A 1 200 ? -4.141 -27.312 -4.41 1 98.38 200 GLY A C 1
ATOM 1601 O O . GLY A 1 200 ? -3.496 -26.359 -3.984 1 98.38 200 GLY A O 1
ATOM 1602 N N . ALA A 1 201 ? -3.826 -28 -5.508 1 98.69 201 ALA A N 1
ATOM 1603 C CA . ALA A 1 201 ? -2.74 -27.609 -6.398 1 98.69 201 ALA A CA 1
ATOM 1604 C C . ALA A 1 201 ? -3.039 -28 -7.84 1 98.69 201 ALA A C 1
ATOM 1606 O O . ALA A 1 201 ? -3.58 -29.078 -8.094 1 98.69 201 ALA A O 1
ATOM 1607 N N . LEU A 1 202 ? -2.699 -27.109 -8.734 1 98.44 202 LEU A N 1
ATOM 1608 C CA . LEU A 1 202 ? -2.963 -27.328 -10.156 1 98.44 202 LEU A CA 1
ATOM 1609 C C . LEU A 1 202 ? -1.696 -27.125 -10.984 1 98.44 202 LEU A C 1
ATOM 1611 O O . LEU A 1 202 ? -0.903 -26.219 -10.695 1 98.44 202 LEU A O 1
ATOM 1615 N N . HIS A 1 203 ? -1.501 -27.984 -11.906 1 98.31 203 HIS A N 1
ATOM 1616 C CA . HIS A 1 203 ? -0.571 -27.75 -13 1 98.31 203 HIS A CA 1
ATOM 1617 C C . HIS A 1 203 ? -1.277 -27.109 -14.195 1 98.31 203 HIS A C 1
ATOM 1619 O O . HIS A 1 203 ? -2.166 -27.719 -14.797 1 98.31 203 HIS A O 1
ATOM 1625 N N . THR A 1 204 ? -0.917 -25.859 -14.492 1 97.31 204 THR A N 1
ATOM 1626 C CA . THR A 1 204 ? -1.554 -25.141 -15.586 1 97.31 204 THR A CA 1
ATOM 1627 C C . THR A 1 204 ? -0.631 -25.078 -16.797 1 97.31 204 THR A C 1
ATOM 1629 O O . THR A 1 204 ? 0.578 -24.875 -16.656 1 97.31 204 THR A O 1
ATOM 1632 N N . THR A 1 205 ? -1.21 -25.281 -17.969 1 97.06 205 THR A N 1
ATOM 1633 C CA . THR A 1 205 ? -0.447 -25.25 -19.219 1 97.06 205 THR A CA 1
ATOM 1634 C C . THR A 1 205 ? -1.193 -24.469 -20.297 1 97.06 205 THR A C 1
ATOM 1636 O O . THR A 1 205 ? -2.418 -24.562 -20.406 1 97.06 205 THR A O 1
ATOM 1639 N N . ASN A 1 206 ? -0.493 -23.656 -20.953 1 94.81 206 ASN A N 1
ATOM 1640 C CA . ASN A 1 206 ? -0.99 -22.891 -22.094 1 94.81 206 ASN A CA 1
ATOM 1641 C C . ASN A 1 206 ? -0.088 -23.047 -23.312 1 94.81 206 ASN A C 1
ATOM 1643 O O . ASN A 1 206 ? 1.075 -22.641 -23.297 1 94.81 206 ASN A O 1
ATOM 1647 N N . ASN A 1 207 ? -0.582 -23.531 -24.406 1 92.25 207 ASN A N 1
ATOM 1648 C CA . ASN A 1 207 ? 0.216 -23.797 -25.594 1 92.25 207 ASN A CA 1
ATOM 1649 C C . ASN A 1 207 ? 0.236 -22.609 -26.547 1 92.25 207 ASN A C 1
ATOM 1651 O O . ASN A 1 207 ? 1.035 -22.562 -27.484 1 92.25 207 ASN A O 1
ATOM 1655 N N . SER A 1 208 ? -0.524 -21.625 -26.328 1 91.12 208 SER A N 1
ATOM 1656 C CA . SER A 1 208 ? -0.679 -20.516 -27.266 1 91.12 208 SER A CA 1
ATOM 1657 C C . SER A 1 208 ? -0.169 -19.203 -26.672 1 91.12 208 SER A C 1
ATOM 1659 O O . SER A 1 208 ? -0.042 -18.203 -27.375 1 91.12 208 SER A O 1
ATOM 1661 N N . ASP A 1 209 ? 0.05 -19.234 -25.453 1 90.38 209 ASP A N 1
ATOM 1662 C CA . ASP A 1 209 ? 0.451 -18.047 -24.719 1 90.38 209 ASP A CA 1
ATOM 1663 C C . ASP A 1 209 ? 1.562 -18.344 -23.719 1 90.38 209 ASP A C 1
ATOM 1665 O O . ASP A 1 209 ? 1.583 -19.422 -23.125 1 90.38 209 ASP A O 1
ATOM 1669 N N . PHE A 1 210 ? 2.602 -17.438 -23.531 1 90.31 210 PHE A N 1
ATOM 1670 C CA . PHE A 1 210 ? 3.65 -17.641 -22.547 1 90.31 210 PHE A CA 1
ATOM 1671 C C . PHE A 1 210 ? 3.08 -17.578 -21.125 1 90.31 210 PHE A C 1
ATOM 1673 O O . PHE A 1 210 ? 3.699 -18.078 -20.188 1 90.31 210 PHE A O 1
ATOM 1680 N N . ARG A 1 211 ? 1.918 -17.016 -21.031 1 89.69 211 ARG A N 1
ATOM 1681 C CA . ARG A 1 211 ? 1.21 -16.969 -19.75 1 89.69 211 ARG A CA 1
ATOM 1682 C C . ARG A 1 211 ? 0.379 -18.234 -19.547 1 89.69 211 ARG A C 1
ATOM 1684 O O . ARG A 1 211 ? -0.223 -18.75 -20.484 1 89.69 211 ARG A O 1
ATOM 1691 N N . SER A 1 212 ? 0.317 -18.547 -18.266 1 86.75 212 SER A N 1
ATOM 1692 C CA . SER A 1 212 ? -0.338 -19.812 -17.938 1 86.75 212 SER A CA 1
ATOM 1693 C C . SER A 1 212 ? -1.618 -19.578 -17.141 1 86.75 212 SER A C 1
ATOM 1695 O O . SER A 1 212 ? -2.15 -20.5 -16.516 1 86.75 212 SER A O 1
ATOM 1697 N N . ASN A 1 213 ? -2.086 -18.391 -17.109 1 86.06 213 ASN A N 1
ATOM 1698 C CA . ASN A 1 213 ? -3.307 -18.062 -16.391 1 86.06 213 ASN A CA 1
ATOM 1699 C C . ASN A 1 213 ? -4.523 -18.75 -17 1 86.06 213 ASN A C 1
ATOM 1701 O O . ASN A 1 213 ? -4.676 -18.766 -18.234 1 86.06 213 ASN A O 1
ATOM 1705 N N . LEU A 1 214 ? -5.324 -19.234 -16.156 1 84.19 214 LEU A N 1
ATOM 1706 C CA . LEU A 1 214 ? -6.547 -19.891 -16.609 1 84.19 214 LEU A CA 1
ATOM 1707 C C . LEU A 1 214 ? -7.434 -18.906 -17.375 1 84.19 214 LEU A C 1
ATOM 1709 O O . LEU A 1 214 ? -8.109 -19.297 -18.328 1 84.19 214 LEU A O 1
ATOM 1713 N N . ASN A 1 215 ? -7.348 -17.688 -17.016 1 80.5 215 ASN A N 1
ATOM 1714 C CA . ASN A 1 215 ? -8.133 -16.641 -17.656 1 80.5 215 ASN A CA 1
ATOM 1715 C C . ASN A 1 215 ? -7.633 -16.359 -19.078 1 80.5 215 ASN A C 1
ATOM 1717 O O . ASN A 1 215 ? -8.328 -15.719 -19.875 1 80.5 215 ASN A O 1
ATOM 1721 N N . LYS A 1 216 ? -6.48 -16.891 -19.391 1 84.81 216 LYS A N 1
ATOM 1722 C CA . LYS A 1 216 ? -5.898 -16.672 -20.719 1 84.81 216 LYS A CA 1
ATOM 1723 C C . LYS A 1 216 ? -5.996 -17.938 -21.562 1 84.81 216 LYS A C 1
ATOM 1725 O O . LYS A 1 216 ? -5.273 -18.078 -22.547 1 84.81 216 LYS A O 1
ATOM 1730 N N . GLY A 1 217 ? -6.801 -18.875 -21.062 1 84.5 217 GLY A N 1
ATOM 1731 C CA . GLY A 1 217 ? -7.078 -20.047 -21.875 1 84.5 217 GLY A CA 1
ATOM 1732 C C . GLY A 1 217 ? -6.258 -21.25 -21.484 1 84.5 217 GLY A C 1
ATOM 1733 O O . GLY A 1 217 ? -6.301 -22.297 -22.156 1 84.5 217 GLY A O 1
ATOM 1734 N N . ALA A 1 218 ? -5.512 -21.156 -20.484 1 91.38 218 ALA A N 1
ATOM 1735 C CA . ALA A 1 218 ? -4.75 -22.312 -20.016 1 91.38 218 ALA A CA 1
ATOM 1736 C C . ALA A 1 218 ? -5.68 -23.422 -19.562 1 91.38 218 ALA A C 1
ATOM 1738 O O . ALA A 1 218 ? -6.836 -23.172 -19.203 1 91.38 218 ALA A O 1
ATOM 1739 N N . LYS A 1 219 ? -5.133 -24.609 -19.688 1 95.19 219 LYS A N 1
ATOM 1740 C CA . LYS A 1 219 ? -5.773 -25.781 -19.094 1 95.19 219 LYS A CA 1
ATOM 1741 C C . LYS A 1 219 ? -5.074 -26.188 -17.797 1 95.19 219 LYS A C 1
ATOM 1743 O O . LYS A 1 219 ? -3.939 -25.781 -17.547 1 95.19 219 LYS A O 1
ATOM 1748 N N . ALA A 1 220 ? -5.887 -26.938 -17 1 97 220 ALA A N 1
ATOM 1749 C CA . ALA A 1 220 ? -5.305 -27.297 -15.711 1 97 220 ALA A CA 1
ATOM 1750 C C . ALA A 1 220 ? -5.602 -28.75 -15.375 1 97 220 ALA A C 1
ATOM 1752 O O . ALA A 1 220 ? -6.578 -29.328 -15.867 1 97 220 ALA A O 1
ATOM 1753 N N . GLU A 1 221 ? -4.723 -29.375 -14.664 1 97.5 221 GLU A N 1
ATOM 1754 C CA . GLU A 1 221 ? -4.902 -30.672 -14.039 1 97.5 221 GLU A CA 1
ATOM 1755 C C . GLU A 1 221 ? -4.367 -30.688 -12.609 1 97.5 221 GLU A C 1
ATOM 1757 O O . GLU A 1 221 ? -3.586 -29.812 -12.234 1 97.5 221 GLU A O 1
ATOM 1762 N N . ARG A 1 222 ? -4.828 -31.641 -11.867 1 98.06 222 ARG A N 1
ATOM 1763 C CA . ARG A 1 222 ? -4.355 -31.766 -10.484 1 98.06 222 ARG A CA 1
ATOM 1764 C C . ARG A 1 222 ? -2.842 -31.938 -10.438 1 98.06 222 ARG A C 1
ATOM 1766 O O . ARG A 1 222 ? -2.27 -32.656 -11.25 1 98.06 222 ARG A O 1
ATOM 1773 N N . PHE A 1 223 ? -2.24 -31.219 -9.562 1 98.31 223 PHE A N 1
ATOM 1774 C CA . PHE A 1 223 ? -0.811 -31.344 -9.297 1 98.31 223 PHE A CA 1
ATOM 1775 C C . PHE A 1 223 ? -0.566 -31.953 -7.918 1 98.31 223 PHE A C 1
ATOM 1777 O O . PHE A 1 223 ? -1.172 -31.516 -6.934 1 98.31 223 PHE A O 1
ATOM 1784 N N . PHE A 1 224 ? 0.304 -32.938 -7.809 1 97.88 224 PHE A N 1
ATOM 1785 C CA . PHE A 1 224 ? 0.63 -33.594 -6.539 1 97.88 224 PHE A CA 1
ATOM 1786 C C . PHE A 1 224 ? 1.954 -33.062 -5.996 1 97.88 224 PHE A C 1
ATOM 1788 O O . PHE A 1 224 ? 3.016 -33.344 -6.559 1 97.88 224 PHE A O 1
ATOM 1795 N N . LEU A 1 225 ? 1.825 -32.375 -4.898 1 98.25 225 LEU A N 1
ATOM 1796 C CA . LEU A 1 225 ? 3.004 -31.812 -4.254 1 98.25 225 LEU A CA 1
ATOM 1797 C C . LEU A 1 225 ? 3.695 -32.844 -3.375 1 98.25 225 LEU A C 1
ATOM 1799 O O . LEU A 1 225 ? 3.033 -33.656 -2.707 1 98.25 225 LEU A O 1
ATOM 1803 N N . ASN A 1 226 ? 4.98 -32.875 -3.379 1 97.62 226 ASN A N 1
ATOM 1804 C CA . ASN A 1 226 ? 5.68 -33.594 -2.318 1 97.62 226 ASN A CA 1
ATOM 1805 C C . ASN A 1 226 ? 5.699 -32.812 -1.019 1 97.62 226 ASN A C 1
ATOM 1807 O O . ASN A 1 226 ? 5.219 -31.672 -0.974 1 97.62 226 ASN A O 1
ATOM 1811 N N . LYS A 1 227 ? 6.211 -33.406 0.003 1 97.94 227 LYS A N 1
ATOM 1812 C CA . LYS A 1 227 ? 6.168 -32.812 1.331 1 97.94 227 LYS A CA 1
ATOM 1813 C C . LYS A 1 227 ? 6.945 -31.484 1.363 1 97.94 227 LYS A C 1
ATOM 1815 O O . LYS A 1 227 ? 6.508 -30.516 1.984 1 97.94 227 LYS A O 1
ATOM 1820 N N . GLU A 1 228 ? 8.047 -31.453 0.708 1 97.38 228 GLU A N 1
ATOM 1821 C CA . GLU A 1 228 ? 8.875 -30.25 0.674 1 97.38 228 GLU A CA 1
ATOM 1822 C C . GLU A 1 228 ? 8.156 -29.109 -0.02 1 97.38 228 GLU A C 1
ATOM 1824 O O . GLU A 1 228 ? 8.195 -27.969 0.448 1 97.38 228 GLU A O 1
ATOM 1829 N N . GLN A 1 229 ? 7.5 -29.406 -1.081 1 98.12 229 GLN A N 1
ATOM 1830 C CA . GLN A 1 229 ? 6.742 -28.422 -1.835 1 98.12 229 GLN A CA 1
ATOM 1831 C C . GLN A 1 229 ? 5.559 -27.891 -1.025 1 98.12 229 GLN A C 1
ATOM 1833 O O . GLN A 1 229 ? 5.273 -26.703 -1.033 1 98.12 229 GLN A O 1
ATOM 1838 N N . GLU A 1 230 ? 4.898 -28.766 -0.359 1 98.56 230 GLU A N 1
ATOM 1839 C CA . GLU A 1 230 ? 3.801 -28.375 0.52 1 98.56 230 GLU A CA 1
ATOM 1840 C C . GLU A 1 230 ? 4.281 -27.422 1.613 1 98.56 230 GLU A C 1
ATOM 1842 O O . GLU A 1 230 ? 3.674 -26.375 1.849 1 98.56 230 GLU A O 1
ATOM 1847 N N . ASN A 1 231 ? 5.355 -27.828 2.242 1 98.25 231 ASN A N 1
ATOM 1848 C CA . ASN A 1 231 ? 5.934 -27 3.301 1 98.25 231 ASN A CA 1
ATOM 1849 C C . ASN A 1 231 ? 6.336 -25.625 2.785 1 98.25 231 ASN A C 1
ATOM 1851 O O . ASN A 1 231 ? 6.156 -24.625 3.477 1 98.25 231 ASN A O 1
ATOM 1855 N N . LEU A 1 232 ? 6.879 -25.594 1.586 1 98.5 232 LEU A N 1
ATOM 1856 C CA . LEU A 1 232 ? 7.281 -24.328 0.964 1 98.5 232 LEU A CA 1
ATOM 1857 C C . LEU A 1 232 ? 6.082 -23.406 0.789 1 98.5 232 LEU A C 1
ATOM 1859 O O . LEU A 1 232 ? 6.148 -22.219 1.145 1 98.5 232 LEU A O 1
ATOM 1863 N N . ALA A 1 233 ? 4.98 -23.938 0.284 1 98.81 233 ALA A N 1
ATOM 1864 C CA . ALA A 1 233 ? 3.771 -23.141 0.066 1 98.81 233 ALA A CA 1
ATOM 1865 C C . ALA A 1 233 ? 3.232 -22.594 1.383 1 98.81 233 ALA A C 1
ATOM 1867 O O . ALA A 1 233 ? 2.859 -21.422 1.466 1 98.81 233 ALA A O 1
ATOM 1868 N N . VAL A 1 234 ? 3.236 -23.438 2.373 1 98.81 234 VAL A N 1
ATOM 1869 C CA . VAL A 1 234 ? 2.746 -23.031 3.686 1 98.81 234 VAL A CA 1
ATOM 1870 C C . VAL A 1 234 ? 3.639 -21.938 4.258 1 98.81 234 VAL A C 1
ATOM 1872 O O . VAL A 1 234 ? 3.143 -20.938 4.789 1 98.81 234 VAL A O 1
ATOM 1875 N N . LYS A 1 235 ? 4.945 -22.109 4.129 1 98.56 235 LYS A N 1
ATOM 1876 C CA . LYS A 1 235 ? 5.887 -21.109 4.621 1 98.56 235 LYS A CA 1
ATOM 1877 C C . LYS A 1 235 ? 5.68 -19.766 3.924 1 98.56 235 LYS A C 1
ATOM 1879 O O . LYS A 1 235 ? 5.695 -18.719 4.566 1 98.56 235 LYS A O 1
ATOM 1884 N N . ILE A 1 236 ? 5.457 -19.781 2.621 1 98.81 236 ILE A N 1
ATOM 1885 C CA . ILE A 1 236 ? 5.227 -18.562 1.855 1 98.81 236 ILE A CA 1
ATOM 1886 C C . ILE A 1 236 ? 3.955 -17.875 2.35 1 98.81 236 ILE A C 1
ATOM 1888 O O . ILE A 1 236 ? 3.943 -16.656 2.564 1 98.81 236 ILE A O 1
ATOM 1892 N N . SER A 1 237 ? 2.873 -18.656 2.543 1 98.75 237 SER A N 1
ATOM 1893 C CA . SER A 1 237 ? 1.625 -18.109 3.059 1 98.75 237 SER A CA 1
ATOM 1894 C C . SER A 1 237 ? 1.838 -17.422 4.41 1 98.75 237 SER A C 1
ATOM 1896 O O . SER A 1 237 ? 1.337 -16.328 4.645 1 98.75 237 SER A O 1
ATOM 1898 N N . LYS A 1 238 ? 2.66 -18.062 5.277 1 98.5 238 LYS A N 1
ATOM 1899 C CA . LYS A 1 238 ? 2.936 -17.531 6.609 1 98.5 238 LYS A CA 1
ATOM 1900 C C . LYS A 1 238 ? 3.748 -16.234 6.527 1 98.5 238 LYS A C 1
ATOM 1902 O O . LYS A 1 238 ? 3.426 -15.25 7.195 1 98.5 238 LYS A O 1
ATOM 1907 N N . VAL A 1 239 ? 4.734 -16.25 5.676 1 97.75 239 VAL A N 1
ATOM 1908 C CA . VAL A 1 239 ? 5.617 -15.102 5.527 1 97.75 239 VAL A CA 1
ATOM 1909 C C . VAL A 1 239 ? 4.828 -13.906 5 1 97.75 239 VAL A C 1
ATOM 1911 O O . VAL A 1 239 ? 5.074 -12.766 5.402 1 97.75 239 VAL A O 1
ATOM 1914 N N . MET A 1 240 ? 3.869 -14.156 4.188 1 98.38 240 MET A N 1
ATOM 1915 C CA . MET A 1 240 ? 3.043 -13.109 3.586 1 98.38 240 MET A CA 1
ATOM 1916 C C . MET A 1 240 ? 1.904 -12.719 4.52 1 98.38 240 MET A C 1
ATOM 1918 O O . MET A 1 240 ? 1.198 -11.742 4.262 1 98.38 240 MET A O 1
ATOM 1922 N N . GLN A 1 241 ? 1.705 -13.477 5.625 1 98.38 241 GLN A N 1
ATOM 1923 C CA . GLN A 1 241 ? 0.647 -13.258 6.605 1 98.38 241 GLN A CA 1
ATOM 1924 C C . GLN A 1 241 ? -0.732 -13.391 5.969 1 98.38 241 GLN A C 1
ATOM 1926 O O . GLN A 1 241 ? -1.603 -12.547 6.176 1 98.38 241 GLN A O 1
ATOM 1931 N N . LEU A 1 242 ? -0.861 -14.469 5.23 1 98.81 242 LEU A N 1
ATOM 1932 C CA . LEU A 1 242 ? -2.123 -14.719 4.543 1 98.81 242 LEU A CA 1
ATOM 1933 C C . LEU A 1 242 ? -2.85 -15.914 5.152 1 98.81 242 LEU A C 1
ATOM 1935 O O . LEU A 1 242 ? -2.25 -16.969 5.355 1 98.81 242 LEU A O 1
ATOM 1939 N N . PHE A 1 243 ? -4.141 -15.742 5.473 1 98.81 243 PHE A N 1
ATOM 1940 C CA . PHE A 1 243 ? -4.984 -16.844 5.938 1 98.81 243 PHE A CA 1
ATOM 1941 C C . PHE A 1 243 ? -5.301 -17.797 4.801 1 98.81 243 PHE A C 1
ATOM 1943 O O . PHE A 1 243 ? -5.285 -19.016 4.988 1 98.81 243 PHE A O 1
ATOM 1950 N N . TYR A 1 244 ? -5.57 -17.25 3.648 1 98.69 244 TYR A N 1
ATOM 1951 C CA . TYR A 1 244 ? -5.711 -18.047 2.441 1 98.69 244 TYR A CA 1
ATOM 1952 C C . TYR A 1 244 ? -5.121 -17.328 1.233 1 98.69 244 TYR A C 1
ATOM 1954 O O . TYR A 1 244 ? -5.105 -16.109 1.181 1 98.69 244 TYR A O 1
ATOM 1962 N N . CYS A 1 245 ? -4.641 -18.062 0.256 1 98.81 245 CYS A N 1
ATOM 1963 C CA . CYS A 1 245 ? -4 -17.453 -0.906 1 98.81 245 CYS A CA 1
ATOM 1964 C C . CYS A 1 245 ? -3.779 -18.484 -2.008 1 98.81 245 CYS A C 1
ATOM 1966 O O . CYS A 1 245 ? -3.965 -19.672 -1.791 1 98.81 245 CYS A O 1
ATOM 1968 N N . GLY A 1 246 ? -3.57 -18.047 -3.156 1 98.31 246 GLY A N 1
ATOM 1969 C CA . GLY A 1 246 ? -3.033 -18.797 -4.273 1 98.31 246 GLY A CA 1
ATOM 1970 C C . GLY A 1 246 ? -1.602 -18.438 -4.613 1 98.31 246 GLY A C 1
ATOM 1971 O O . GLY A 1 246 ? -1.297 -17.266 -4.855 1 98.31 246 GLY A O 1
ATOM 1972 N N . ILE A 1 247 ? -0.763 -19.391 -4.605 1 98.75 247 ILE A N 1
ATOM 1973 C CA . ILE A 1 247 ? 0.642 -19.172 -4.93 1 98.75 247 ILE A CA 1
ATOM 1974 C C . ILE A 1 247 ? 0.954 -19.766 -6.301 1 98.75 247 ILE A C 1
ATOM 1976 O O . ILE A 1 247 ? 0.655 -20.938 -6.559 1 98.75 247 ILE A O 1
ATOM 1980 N N . ASP A 1 248 ? 1.53 -19 -7.156 1 98.06 248 ASP A N 1
ATOM 1981 C CA . ASP A 1 248 ? 1.948 -19.453 -8.477 1 98.06 248 ASP A CA 1
ATOM 1982 C C . ASP A 1 248 ? 3.455 -19.703 -8.523 1 98.06 248 ASP A C 1
ATOM 1984 O O . ASP A 1 248 ? 4.242 -18.812 -8.195 1 98.06 248 ASP A O 1
ATOM 1988 N N . PHE A 1 249 ? 3.789 -20.875 -8.922 1 98.56 249 PHE A N 1
ATOM 1989 C CA . PHE A 1 249 ? 5.18 -21.266 -9.094 1 98.56 249 PHE A CA 1
ATOM 1990 C C . PHE A 1 249 ? 5.488 -21.531 -10.57 1 98.56 249 PHE A C 1
ATOM 1992 O O . PHE A 1 249 ? 4.602 -21.906 -11.336 1 98.56 249 PHE A O 1
ATOM 1999 N N . LEU A 1 250 ? 6.715 -21.281 -10.883 1 98.12 250 LEU A N 1
ATOM 2000 C CA . LEU A 1 250 ? 7.273 -21.75 -12.148 1 98.12 250 LEU A CA 1
ATOM 2001 C C . LEU A 1 250 ? 8.211 -22.922 -11.922 1 98.12 250 LEU A C 1
ATOM 2003 O O . LEU A 1 250 ? 8.578 -23.219 -10.781 1 98.12 250 LEU A O 1
ATOM 2007 N N . PHE A 1 251 ? 8.523 -23.578 -12.984 1 97.25 251 PHE A N 1
ATOM 2008 C CA . PHE A 1 251 ? 9.477 -24.672 -12.914 1 97.25 251 PHE A CA 1
ATOM 2009 C C . PHE A 1 251 ? 10.883 -24.188 -13.258 1 97.25 251 PHE A C 1
ATOM 2011 O O . PHE A 1 251 ? 11.07 -23.469 -14.234 1 97.25 251 PHE A O 1
ATOM 2018 N N . ASP A 1 252 ? 11.805 -24.578 -12.484 1 95.94 252 ASP A N 1
ATOM 2019 C CA . ASP A 1 252 ? 13.211 -24.422 -12.844 1 95.94 252 ASP A CA 1
ATOM 2020 C C . ASP A 1 252 ? 13.664 -25.531 -13.789 1 95.94 252 ASP A C 1
ATOM 2022 O O . ASP A 1 252 ? 12.875 -26.406 -14.148 1 95.94 252 ASP A O 1
ATOM 2026 N N . GLN A 1 253 ? 14.977 -25.453 -14.156 1 94.81 253 GLN A N 1
ATOM 2027 C CA . GLN A 1 253 ? 15.547 -26.438 -15.062 1 94.81 253 GLN A CA 1
ATOM 2028 C C . GLN A 1 253 ? 15.438 -27.859 -14.492 1 94.81 253 GLN A C 1
ATOM 2030 O O . GLN A 1 253 ? 15.188 -28.812 -15.219 1 94.81 253 GLN A O 1
ATOM 2035 N N . ASP A 1 254 ? 15.578 -28 -13.164 1 95.81 254 ASP A N 1
ATOM 2036 C CA . ASP A 1 254 ? 15.508 -29.297 -12.508 1 95.81 254 ASP A CA 1
ATOM 2037 C C . ASP A 1 254 ? 14.078 -29.625 -12.078 1 95.81 254 ASP A C 1
ATOM 2039 O O . ASP A 1 254 ? 13.859 -30.547 -11.289 1 95.81 254 ASP A O 1
ATOM 2043 N N . ARG A 1 255 ? 13.109 -28.781 -12.461 1 94.88 255 ARG A N 1
ATOM 2044 C CA . ARG A 1 255 ? 11.68 -28.938 -12.234 1 94.88 255 ARG A CA 1
ATOM 2045 C C . ARG A 1 255 ? 11.305 -28.625 -10.789 1 94.88 255 ARG A C 1
ATOM 2047 O O . ARG A 1 255 ? 10.203 -28.953 -10.344 1 94.88 255 ARG A O 1
ATOM 2054 N N . SER A 1 256 ? 12.336 -28.094 -10.094 1 95.94 256 SER A N 1
ATOM 2055 C CA . SER A 1 256 ? 11.969 -27.547 -8.789 1 95.94 256 SER A CA 1
ATOM 2056 C C . SER A 1 256 ? 11.102 -26.312 -8.93 1 95.94 256 SER A C 1
ATOM 2058 O O . SER A 1 256 ? 11.07 -25.688 -9.992 1 95.94 256 SER A O 1
ATOM 2060 N N . LEU A 1 257 ? 10.398 -25.969 -7.883 1 97.56 257 LEU A N 1
ATOM 2061 C CA . LEU A 1 257 ? 9.453 -24.859 -7.934 1 97.56 257 LEU A CA 1
ATOM 2062 C C . LEU A 1 257 ? 10.148 -23.547 -7.582 1 97.56 257 LEU A C 1
ATOM 2064 O O . LEU A 1 257 ? 10.938 -23.484 -6.641 1 97.56 257 LEU A O 1
ATOM 2068 N N . ILE A 1 258 ? 9.836 -22.531 -8.344 1 97.62 258 ILE A N 1
ATOM 2069 C CA . ILE A 1 258 ? 10.32 -21.172 -8.141 1 97.62 258 ILE A CA 1
ATOM 2070 C C . ILE A 1 258 ? 9.133 -20.25 -7.875 1 97.62 258 ILE A C 1
ATOM 2072 O O . ILE A 1 258 ? 8.164 -20.219 -8.633 1 97.62 258 ILE A O 1
ATOM 2076 N N . PHE A 1 259 ? 9.219 -19.516 -6.801 1 98.62 259 PHE A N 1
ATOM 2077 C CA . PHE A 1 259 ? 8.148 -18.578 -6.477 1 98.62 259 PHE A CA 1
ATOM 2078 C C . PHE A 1 259 ? 7.996 -17.531 -7.566 1 98.62 259 PHE A C 1
ATOM 2080 O O . PHE A 1 259 ? 8.977 -16.906 -7.98 1 98.62 259 PHE A O 1
ATOM 2087 N N . CYS A 1 260 ? 6.73 -17.281 -7.973 1 97.94 260 CYS A N 1
ATOM 2088 C CA . CYS A 1 260 ? 6.457 -16.312 -9.031 1 97.94 260 CYS A CA 1
ATOM 2089 C C . CYS A 1 260 ? 5.531 -15.203 -8.531 1 97.94 260 CYS A C 1
ATOM 2091 O O . CYS A 1 260 ? 5.805 -14.023 -8.734 1 97.94 260 CYS A O 1
ATOM 2093 N N . GLU A 1 261 ? 4.457 -15.594 -7.887 1 97.88 261 GLU A N 1
ATOM 2094 C CA . GLU A 1 261 ? 3.463 -14.633 -7.414 1 97.88 261 GLU A CA 1
ATOM 2095 C C . GLU A 1 261 ? 2.572 -15.25 -6.34 1 97.88 261 GLU A C 1
ATOM 2097 O O . GLU A 1 261 ? 2.459 -16.469 -6.242 1 97.88 261 GLU A O 1
ATOM 2102 N N . VAL A 1 262 ? 2.027 -14.422 -5.551 1 98.5 262 VAL A N 1
ATOM 2103 C CA . VAL A 1 262 ? 1.02 -14.852 -4.586 1 98.5 262 VAL A CA 1
ATOM 2104 C C . VAL A 1 262 ? -0.198 -13.938 -4.664 1 98.5 262 VAL A C 1
ATOM 2106 O O . VAL A 1 262 ? -0.057 -12.719 -4.812 1 98.5 262 VAL A O 1
ATOM 2109 N N . ASN A 1 263 ? -1.372 -14.5 -4.641 1 96.94 263 ASN A N 1
ATOM 2110 C CA . ASN A 1 263 ? -2.629 -13.766 -4.691 1 96.94 263 ASN A CA 1
ATOM 2111 C C . ASN A 1 263 ? -3.389 -13.859 -3.371 1 96.94 263 ASN A C 1
ATOM 2113 O O . ASN A 1 263 ? -3.736 -14.953 -2.926 1 96.94 263 ASN A O 1
ATOM 2117 N N . PRO A 1 264 ? -3.664 -12.719 -2.773 1 97.31 264 PRO A N 1
ATOM 2118 C CA . PRO A 1 264 ? -4.359 -12.734 -1.485 1 97.31 264 PRO A CA 1
ATOM 2119 C C . PRO A 1 264 ? -5.852 -13.031 -1.624 1 97.31 264 PRO A C 1
ATOM 2121 O O . PRO A 1 264 ? -6.5 -13.414 -0.647 1 97.31 264 PRO A O 1
ATOM 2124 N N . ASN A 1 265 ? -6.473 -12.906 -2.68 1 92.75 265 ASN A N 1
ATOM 2125 C CA . ASN A 1 265 ? -7.875 -13.172 -2.979 1 92.75 265 ASN A CA 1
ATOM 2126 C C . ASN A 1 265 ? -8.031 -14.086 -4.191 1 92.75 265 ASN A C 1
ATOM 2128 O O . ASN A 1 265 ? -8.688 -13.719 -5.168 1 92.75 265 ASN A O 1
ATOM 2132 N N . VAL A 1 266 ? -7.469 -15.211 -4.012 1 94 266 VAL A N 1
ATOM 2133 C CA . VAL A 1 266 ? -7.492 -16.156 -5.125 1 94 266 VAL A CA 1
ATOM 2134 C C . VAL A 1 266 ? -8.93 -16.578 -5.418 1 94 266 VAL A C 1
ATOM 2136 O O . VAL A 1 266 ? -9.711 -16.812 -4.5 1 94 266 VAL A O 1
ATOM 2139 N N . GLN A 1 267 ? -9.258 -16.547 -6.629 1 90.44 267 GLN A N 1
ATOM 2140 C CA . GLN A 1 267 ? -10.555 -17.094 -7.035 1 90.44 267 GLN A CA 1
ATOM 2141 C C . GLN A 1 267 ? -10.539 -18.609 -7.027 1 90.44 267 GLN A C 1
ATOM 2143 O O . GLN A 1 267 ? -9.719 -19.234 -7.715 1 90.44 267 GLN A O 1
ATOM 2148 N N . LEU A 1 268 ? -11.5 -19.156 -6.383 1 95.19 268 LEU A N 1
ATOM 2149 C CA . LEU A 1 268 ? -11.461 -20.594 -6.133 1 95.19 268 LEU A CA 1
ATOM 2150 C C . LEU A 1 268 ? -12.305 -21.359 -7.156 1 95.19 268 LEU A C 1
ATOM 2152 O O . LEU A 1 268 ? -12.203 -22.578 -7.266 1 95.19 268 LEU A O 1
ATOM 2156 N N . THR A 1 269 ? -13.062 -20.641 -7.945 1 92.94 269 THR A N 1
ATOM 2157 C CA . THR A 1 269 ? -14.07 -21.266 -8.797 1 92.94 269 THR A CA 1
ATOM 2158 C C . THR A 1 269 ? -13.422 -22.203 -9.812 1 92.94 269 THR A C 1
ATOM 2160 O O . THR A 1 269 ? -13.75 -23.391 -9.875 1 92.94 269 THR A O 1
ATOM 2163 N N . ARG A 1 270 ? -12.477 -21.734 -10.57 1 92.12 270 ARG A N 1
ATOM 2164 C CA . ARG A 1 270 ? -11.844 -22.562 -11.602 1 92.12 270 ARG A CA 1
ATOM 2165 C C . ARG A 1 270 ? -11.023 -23.672 -10.977 1 92.12 270 ARG A C 1
ATOM 2167 O O . ARG A 1 270 ? -11.016 -24.812 -11.469 1 92.12 270 ARG A O 1
ATOM 2174 N N . SER A 1 271 ? -10.336 -23.297 -9.938 1 95.12 271 SER A N 1
ATOM 2175 C CA . SER A 1 271 ? -9.578 -24.328 -9.242 1 95.12 271 SER A CA 1
ATOM 2176 C C . SER A 1 271 ? -10.492 -25.438 -8.719 1 95.12 271 SER A C 1
ATOM 2178 O O . SER A 1 271 ? -10.156 -26.625 -8.805 1 95.12 271 SER A O 1
ATOM 2180 N N . SER A 1 272 ? -11.625 -25.047 -8.195 1 96.44 272 SER A N 1
ATOM 2181 C CA . SER A 1 272 ? -12.602 -26.016 -7.707 1 96.44 272 SER A CA 1
ATOM 2182 C C . SER A 1 272 ? -13.094 -26.922 -8.836 1 96.44 272 SER A C 1
ATOM 2184 O O . SER A 1 272 ? -13.242 -28.125 -8.656 1 96.44 272 SER A O 1
ATOM 2186 N N . MET A 1 273 ? -13.312 -26.328 -9.953 1 94.38 273 MET A N 1
ATOM 2187 C CA . MET A 1 273 ? -13.789 -27.062 -11.117 1 94.38 273 MET A CA 1
ATOM 2188 C C . MET A 1 273 ? -12.766 -28.125 -11.539 1 94.38 273 MET A C 1
ATOM 2190 O O . MET A 1 273 ? -13.094 -29.297 -11.664 1 94.38 273 MET A O 1
ATOM 2194 N N . TYR A 1 274 ? -11.539 -27.719 -11.711 1 95.75 274 TYR A N 1
ATOM 2195 C CA . TYR A 1 274 ? -10.5 -28.625 -12.211 1 95.75 274 TYR A CA 1
ATOM 2196 C C . TYR A 1 274 ? -10.172 -29.703 -11.188 1 95.75 274 TYR A C 1
ATOM 2198 O O . TYR A 1 274 ? -9.781 -30.812 -11.555 1 95.75 274 TYR A O 1
ATOM 2206 N N . LEU A 1 275 ? -10.398 -29.406 -9.914 1 97.19 275 LEU A N 1
ATOM 2207 C CA . LEU A 1 275 ? -10.102 -30.375 -8.859 1 97.19 275 LEU A CA 1
ATOM 2208 C C . LEU A 1 275 ? -11.344 -31.172 -8.492 1 97.19 275 LEU A C 1
ATOM 2210 O O . LEU A 1 275 ? -11.281 -32.094 -7.652 1 97.19 275 LEU A O 1
ATOM 2214 N N . ASN A 1 276 ? -12.461 -30.859 -9.078 1 96.88 276 ASN A N 1
ATOM 2215 C CA . ASN A 1 276 ? -13.742 -31.516 -8.844 1 96.88 276 ASN A CA 1
ATOM 2216 C C . ASN A 1 276 ? -14.102 -31.531 -7.359 1 96.88 276 ASN A C 1
ATOM 2218 O O . ASN A 1 276 ? -14.461 -32.594 -6.812 1 96.88 276 ASN A O 1
ATOM 2222 N N . THR A 1 277 ? -13.859 -30.484 -6.723 1 96.75 277 THR A N 1
ATOM 2223 C CA . THR A 1 277 ? -14.188 -30.281 -5.316 1 96.75 277 THR A CA 1
ATOM 2224 C C . THR A 1 277 ? -14.43 -28.797 -5.027 1 96.75 277 THR A C 1
ATOM 2226 O O . THR A 1 277 ? -13.773 -27.938 -5.605 1 96.75 277 THR A O 1
ATOM 2229 N N . ASN A 1 278 ? -15.359 -28.469 -4.176 1 97.44 278 ASN A N 1
ATOM 2230 C CA . ASN A 1 278 ? -15.602 -27.094 -3.766 1 97.44 278 ASN A CA 1
ATOM 2231 C C . ASN A 1 278 ? -14.594 -26.641 -2.707 1 97.44 278 ASN A C 1
ATOM 2233 O O . ASN A 1 278 ? -14.773 -26.922 -1.519 1 97.44 278 ASN A O 1
ATOM 2237 N N . LEU A 1 279 ? -13.609 -25.906 -3.053 1 98.06 279 LEU A N 1
ATOM 2238 C CA . LEU A 1 279 ? -12.508 -25.5 -2.176 1 98.06 279 LEU A CA 1
ATOM 2239 C C . LEU A 1 279 ? -12.984 -24.5 -1.137 1 98.06 279 LEU A C 1
ATOM 2241 O O . LEU A 1 279 ? -12.312 -24.266 -0.129 1 98.06 279 LEU A O 1
ATOM 2245 N N . ALA A 1 280 ? -14.141 -23.875 -1.39 1 98.06 280 ALA A N 1
ATOM 2246 C CA . ALA A 1 280 ? -14.688 -22.922 -0.431 1 98.06 280 ALA A CA 1
ATOM 2247 C C . ALA A 1 280 ? -15.102 -23.609 0.863 1 98.06 280 ALA A C 1
ATOM 2249 O O . ALA A 1 280 ? -15.219 -22.969 1.909 1 98.06 280 ALA A O 1
ATOM 2250 N N . ILE A 1 281 ? -15.367 -24.906 0.796 1 98.38 281 ILE A N 1
ATOM 2251 C CA . ILE A 1 281 ? -15.742 -25.656 1.986 1 98.38 281 ILE A CA 1
ATOM 2252 C C . ILE A 1 281 ? -14.602 -25.625 3 1 98.38 281 ILE A C 1
ATOM 2254 O O . ILE A 1 281 ? -14.812 -25.266 4.164 1 98.38 281 ILE A O 1
ATOM 2258 N N . GLU A 1 282 ? -13.367 -25.875 2.52 1 98.25 282 GLU A N 1
ATOM 2259 C CA . GLU A 1 282 ? -12.211 -25.859 3.408 1 98.25 282 GLU A CA 1
ATOM 2260 C C . GLU A 1 282 ? -11.93 -24.453 3.926 1 98.25 282 GLU A C 1
ATOM 2262 O O . GLU A 1 282 ? -11.508 -24.281 5.07 1 98.25 282 GLU A O 1
ATOM 2267 N N . LEU A 1 283 ? -12.164 -23.453 3.102 1 98.5 283 LEU A N 1
ATOM 2268 C CA . LEU A 1 283 ? -11.953 -22.062 3.508 1 98.5 283 LEU A CA 1
ATOM 2269 C C . LEU A 1 283 ? -12.914 -21.688 4.629 1 98.5 283 LEU A C 1
ATOM 2271 O O . LEU A 1 283 ? -12.484 -21.203 5.684 1 98.5 283 LEU A O 1
ATOM 2275 N N . LEU A 1 284 ? -14.203 -22 4.457 1 98.5 284 LEU A N 1
ATOM 2276 C CA . LEU A 1 284 ? -15.203 -21.609 5.445 1 98.5 284 LEU A CA 1
ATOM 2277 C C . LEU A 1 284 ? -15.031 -22.406 6.734 1 98.5 284 LEU A C 1
ATOM 2279 O O . LEU A 1 284 ? -15.219 -21.875 7.828 1 98.5 284 LEU A O 1
ATOM 2283 N N . LYS A 1 285 ? -14.625 -23.672 6.594 1 97.88 285 LYS A N 1
ATOM 2284 C CA . LYS A 1 285 ? -14.352 -24.484 7.773 1 97.88 285 LYS A CA 1
ATOM 2285 C C . LYS A 1 285 ? -13.234 -23.875 8.617 1 97.88 285 LYS A C 1
ATOM 2287 O O . LYS A 1 285 ? -13.312 -23.875 9.852 1 97.88 285 LYS A O 1
ATOM 2292 N N . ALA A 1 286 ? -12.273 -23.391 7.961 1 98.25 286 ALA A N 1
ATOM 2293 C CA . ALA A 1 286 ? -11.094 -22.875 8.648 1 98.25 286 ALA A CA 1
ATOM 2294 C C . ALA A 1 286 ? -11.391 -21.547 9.328 1 98.25 286 ALA A C 1
ATOM 2296 O O . ALA A 1 286 ? -10.758 -21.188 10.328 1 98.25 286 ALA A O 1
ATOM 2297 N N . ILE A 1 287 ? -12.305 -20.812 8.773 1 97.88 287 ILE A N 1
ATOM 2298 C CA . ILE A 1 287 ? -12.68 -19.531 9.352 1 97.88 287 ILE A CA 1
ATOM 2299 C C . ILE A 1 287 ? -13.484 -19.75 10.625 1 97.88 287 ILE A C 1
ATOM 2301 O O . ILE A 1 287 ? -13.266 -19.078 11.633 1 97.88 287 ILE A O 1
ATOM 2305 N N . MET B 1 1 ? 33.469 8.438 12.555 1 85.75 1 MET B N 1
ATOM 2306 C CA . MET B 1 1 ? 32.469 9.297 11.938 1 85.75 1 MET B CA 1
ATOM 2307 C C . MET B 1 1 ? 31.234 8.5 11.516 1 85.75 1 MET B C 1
ATOM 2309 O O . MET B 1 1 ? 31.375 7.438 10.898 1 85.75 1 MET B O 1
ATOM 2313 N N . LYS B 1 2 ? 30.125 8.961 11.992 1 94.44 2 LYS B N 1
ATOM 2314 C CA . LYS B 1 2 ? 28.859 8.32 11.641 1 94.44 2 LYS B CA 1
ATOM 2315 C C . LYS B 1 2 ? 28.578 8.422 10.141 1 94.44 2 LYS B C 1
ATOM 2317 O O . LYS B 1 2 ? 28.828 9.469 9.531 1 94.44 2 LYS B O 1
ATOM 2322 N N . LYS B 1 3 ? 28.266 7.277 9.469 1 98.31 3 LYS B N 1
ATOM 2323 C CA . LYS B 1 3 ? 27.984 7.23 8.039 1 98.31 3 LYS B CA 1
ATOM 2324 C C . LYS B 1 3 ? 26.516 6.887 7.77 1 98.31 3 LYS B C 1
ATOM 2326 O O . LYS B 1 3 ? 25.969 5.969 8.383 1 98.31 3 LYS B O 1
ATOM 2331 N N . ILE B 1 4 ? 25.859 7.656 6.91 1 98.5 4 ILE B N 1
ATOM 2332 C CA . ILE B 1 4 ? 24.453 7.453 6.574 1 98.5 4 ILE B CA 1
ATOM 2333 C C . ILE B 1 4 ? 24.266 7.531 5.059 1 98.5 4 ILE B C 1
ATOM 2335 O O . ILE B 1 4 ? 24.812 8.422 4.406 1 98.5 4 ILE B O 1
ATOM 2339 N N . ASN B 1 5 ? 23.578 6.555 4.48 1 98.25 5 ASN B N 1
ATOM 2340 C CA . ASN B 1 5 ? 23.141 6.637 3.092 1 98.25 5 ASN B CA 1
ATOM 2341 C C . ASN B 1 5 ? 21.797 7.367 2.971 1 98.25 5 ASN B C 1
ATOM 2343 O O . ASN B 1 5 ? 20.906 7.168 3.795 1 98.25 5 ASN B O 1
ATOM 2347 N N . VAL B 1 6 ? 21.688 8.25 1.982 1 97.19 6 VAL B N 1
ATOM 2348 C CA . VAL B 1 6 ? 20.422 8.891 1.657 1 97.19 6 VAL B CA 1
ATOM 2349 C C . VAL B 1 6 ? 19.922 8.391 0.3 1 97.19 6 VAL B C 1
ATOM 2351 O O . VAL B 1 6 ? 20.609 8.531 -0.709 1 97.19 6 VAL B O 1
ATOM 2354 N N . VAL B 1 7 ? 18.812 7.75 0.28 1 96.25 7 VAL B N 1
ATOM 2355 C CA . VAL B 1 7 ? 18.203 7.289 -0.962 1 96.25 7 VAL B CA 1
ATOM 2356 C C . VAL B 1 7 ? 17.016 8.188 -1.317 1 96.25 7 VAL B C 1
ATOM 2358 O O . VAL B 1 7 ? 16.062 8.32 -0.534 1 96.25 7 VAL B O 1
ATOM 2361 N N . TYR B 1 8 ? 17.078 8.82 -2.443 1 93.19 8 TYR B N 1
ATOM 2362 C CA . TYR B 1 8 ? 16.016 9.75 -2.822 1 93.19 8 TYR B CA 1
ATOM 2363 C C . TYR B 1 8 ? 15.508 9.453 -4.23 1 93.19 8 TYR B C 1
ATOM 2365 O O . TYR B 1 8 ? 16.172 8.742 -4.992 1 93.19 8 TYR B O 1
ATOM 2373 N N . ASN B 1 9 ? 14.281 9.867 -4.59 1 90.5 9 ASN B N 1
ATOM 2374 C CA . ASN B 1 9 ? 13.68 9.734 -5.914 1 90.5 9 ASN B CA 1
ATOM 2375 C C . ASN B 1 9 ? 13.867 11 -6.746 1 90.5 9 ASN B C 1
ATOM 2377 O O . ASN B 1 9 ? 13.352 12.062 -6.391 1 90.5 9 ASN B O 1
ATOM 2381 N N . PRO B 1 10 ? 14.555 10.891 -7.816 1 81.81 10 PRO B N 1
ATOM 2382 C CA . PRO B 1 10 ? 14.828 12.102 -8.602 1 81.81 10 PRO B CA 1
ATOM 2383 C C . PRO B 1 10 ? 13.617 12.594 -9.383 1 81.81 10 PRO B C 1
ATOM 2385 O O . PRO B 1 10 ? 13.609 13.719 -9.883 1 81.81 10 PRO B O 1
ATOM 2388 N N . ALA B 1 11 ? 12.641 11.727 -9.719 1 71.12 11 ALA B N 1
ATOM 2389 C CA . ALA B 1 11 ? 11.453 12.117 -10.469 1 71.12 11 ALA B CA 1
ATOM 2390 C C . ALA B 1 11 ? 10.68 13.219 -9.742 1 71.12 11 ALA B C 1
ATOM 2392 O O . ALA B 1 11 ? 10 14.031 -10.375 1 71.12 11 ALA B O 1
ATOM 2393 N N . PHE B 1 12 ? 10.555 13.234 -8.602 1 59.31 12 PHE B N 1
ATOM 2394 C CA . PHE B 1 12 ? 9.805 14.219 -7.828 1 59.31 12 PHE B CA 1
ATOM 2395 C C . PHE B 1 12 ? 10.609 15.508 -7.676 1 59.31 12 PHE B C 1
ATOM 2397 O O . PHE B 1 12 ? 10.031 16.594 -7.562 1 59.31 12 PHE B O 1
ATOM 2404 N N . ASN B 1 13 ? 11.836 15.414 -7.82 1 52.75 13 ASN B N 1
ATOM 2405 C CA . ASN B 1 13 ? 12.586 16.594 -7.391 1 52.75 13 ASN B CA 1
ATOM 2406 C C . ASN B 1 13 ? 13.016 17.453 -8.578 1 52.75 13 ASN B C 1
ATOM 2408 O O . ASN B 1 13 ? 14.102 18.031 -8.578 1 52.75 13 ASN B O 1
ATOM 2412 N N . PRO B 1 14 ? 12.32 17.188 -9.867 1 45.34 14 PRO B N 1
ATOM 2413 C CA . PRO B 1 14 ? 12.898 18.297 -10.633 1 45.34 14 PRO B CA 1
ATOM 2414 C C . PRO B 1 14 ? 12.844 19.625 -9.883 1 45.34 14 PRO B C 1
ATOM 2416 O O . PRO B 1 14 ? 12.992 20.688 -10.5 1 45.34 14 PRO B O 1
ATOM 2419 N N . ILE B 1 15 ? 12.008 19.641 -8.852 1 39.91 15 ILE B N 1
ATOM 2420 C CA . ILE B 1 15 ? 11.797 21.016 -8.43 1 39.91 15 ILE B CA 1
ATOM 2421 C C . ILE B 1 15 ? 13.133 21.734 -8.305 1 39.91 15 ILE B C 1
ATOM 2423 O O . ILE B 1 15 ? 13.953 21.375 -7.457 1 39.91 15 ILE B O 1
ATOM 2427 N N . SER B 1 16 ? 13.656 22.109 -9.242 1 38.38 16 SER B N 1
ATOM 2428 C CA . SER B 1 16 ? 14.57 23.25 -9.305 1 38.38 16 SER B CA 1
ATOM 2429 C C . SER B 1 16 ? 14.414 24.141 -8.086 1 38.38 16 SER B C 1
ATOM 2431 O O . SER B 1 16 ? 15.102 25.156 -7.965 1 38.38 16 SER B O 1
ATOM 2433 N N . SER B 1 17 ? 13.086 24.328 -7.586 1 42.16 17 SER B N 1
ATOM 2434 C CA . SER B 1 17 ? 13.07 25.531 -6.762 1 42.16 17 SER B CA 1
ATOM 2435 C C . SER B 1 17 ? 14.188 25.516 -5.727 1 42.16 17 SER B C 1
ATOM 2437 O O . SER B 1 17 ? 14.789 24.469 -5.473 1 42.16 17 SER B O 1
ATOM 2439 N N . LYS B 1 18 ? 14.352 26.625 -5.031 1 43.81 18 LYS B N 1
ATOM 2440 C CA . LYS B 1 18 ? 15.305 27.344 -4.184 1 43.81 18 LYS B CA 1
ATOM 2441 C C . LYS B 1 18 ? 15.672 26.516 -2.955 1 43.81 18 LYS B C 1
ATOM 2443 O O . LYS B 1 18 ? 16.797 26.594 -2.463 1 43.81 18 LYS B O 1
ATOM 2448 N N . LEU B 1 19 ? 14.648 25.859 -2.205 1 53.66 19 LEU B N 1
ATOM 2449 C CA . LEU B 1 19 ? 14.953 25.266 -0.907 1 53.66 19 LEU B CA 1
ATOM 2450 C C . LEU B 1 19 ? 15.016 23.75 -1.006 1 53.66 19 LEU B C 1
ATOM 2452 O O . LEU B 1 19 ? 14.008 23.094 -1.286 1 53.66 19 LEU B O 1
ATOM 2456 N N . ASN B 1 20 ? 16.297 23 -1.379 1 77.81 20 ASN B N 1
ATOM 2457 C CA . ASN B 1 20 ? 16.547 21.578 -1.668 1 77.81 20 ASN B CA 1
ATOM 2458 C C . ASN B 1 20 ? 16.797 20.781 -0.391 1 77.81 20 ASN B C 1
ATOM 2460 O O . ASN B 1 20 ? 17.641 21.156 0.42 1 77.81 20 ASN B O 1
ATOM 2464 N N . GLN B 1 21 ? 15.914 19.859 -0.117 1 87.75 21 GLN B N 1
ATOM 2465 C CA . GLN B 1 21 ? 16.016 18.938 1.008 1 87.75 21 GLN B CA 1
ATOM 2466 C C . GLN B 1 21 ? 17.422 18.312 1.081 1 87.75 21 GLN B C 1
ATOM 2468 O O . GLN B 1 21 ? 17.969 18.141 2.17 1 87.75 21 GLN B O 1
ATOM 2473 N N . THR B 1 22 ? 18.062 18.172 -0.075 1 89.94 22 THR B N 1
ATOM 2474 C CA . THR B 1 22 ? 19.391 17.562 -0.094 1 89.94 22 THR B CA 1
ATOM 2475 C C . THR B 1 22 ? 20.438 18.547 0.436 1 89.94 22 THR B C 1
ATOM 2477 O O . THR B 1 22 ? 21.359 18.141 1.164 1 89.94 22 THR B O 1
ATOM 2480 N N . GLN B 1 23 ? 20.266 19.797 0.049 1 91.94 23 GLN B N 1
ATOM 2481 C CA . GLN B 1 23 ? 21.203 20.797 0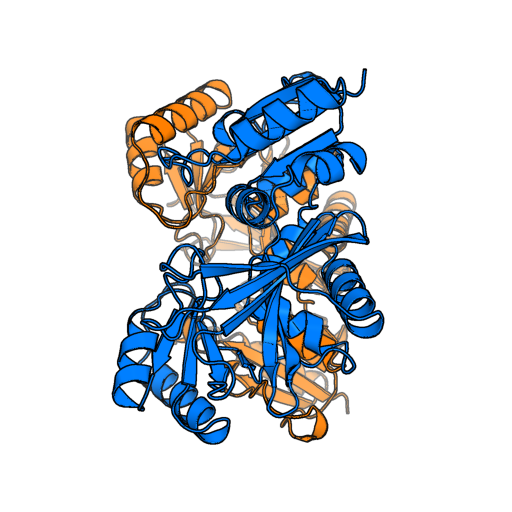.542 1 91.94 23 GLN B CA 1
ATOM 2482 C C . GLN B 1 23 ? 21.062 20.984 2.051 1 91.94 23 GLN B C 1
ATOM 2484 O O . GLN B 1 23 ? 22.062 21.156 2.754 1 91.94 23 GLN B O 1
ATOM 2489 N N . LEU B 1 24 ? 19.828 20.984 2.506 1 95.06 24 LEU B N 1
ATOM 2490 C CA . LEU B 1 24 ? 19.578 21.109 3.938 1 95.06 24 LEU B CA 1
ATOM 2491 C C . LEU B 1 24 ? 20.266 19.984 4.707 1 95.06 24 LEU B C 1
ATOM 2493 O O . LEU B 1 24 ? 20.875 20.234 5.754 1 95.06 24 LEU B O 1
ATOM 2497 N N . LEU B 1 25 ? 20.234 18.766 4.211 1 96.69 25 LEU B N 1
ATOM 2498 C CA . LEU B 1 25 ? 20.875 17.594 4.82 1 96.69 25 LEU B CA 1
ATOM 2499 C C . LEU B 1 25 ? 22.391 17.703 4.762 1 96.69 25 LEU B C 1
ATOM 2501 O O . LEU B 1 25 ? 23.078 17.375 5.734 1 96.69 25 LEU B O 1
ATOM 2505 N N . LYS B 1 26 ? 22.875 18.188 3.664 1 95.81 26 LYS B N 1
ATOM 2506 C CA . LYS B 1 26 ? 24.328 18.344 3.52 1 95.81 26 LYS B CA 1
ATOM 2507 C C . LYS B 1 26 ? 24.875 19.344 4.547 1 95.81 26 LYS B C 1
ATOM 2509 O O . LYS B 1 26 ? 25.875 19.062 5.203 1 95.81 26 LYS B O 1
ATOM 2514 N N . ASN B 1 27 ? 24.172 20.453 4.66 1 96.62 27 ASN B N 1
ATOM 2515 C CA . ASN B 1 27 ? 24.578 21.453 5.641 1 96.62 27 ASN B CA 1
ATOM 2516 C C . ASN B 1 27 ? 24.578 20.875 7.055 1 96.62 27 ASN B C 1
ATOM 2518 O O . ASN B 1 27 ? 25.516 21.125 7.824 1 96.62 27 ASN B O 1
ATOM 2522 N N . ALA B 1 28 ? 23.562 20.141 7.363 1 98 28 ALA B N 1
ATOM 2523 C CA . ALA B 1 28 ? 23.453 19.531 8.68 1 98 28 ALA B CA 1
ATOM 2524 C C . ALA B 1 28 ? 24.578 18.531 8.914 1 98 28 ALA B C 1
ATOM 2526 O O . ALA B 1 28 ? 25.141 18.469 10.016 1 98 28 ALA B O 1
ATOM 2527 N N . SER B 1 29 ? 24.859 17.75 7.875 1 97.75 29 SER B N 1
ATOM 2528 C CA . SER B 1 29 ? 25.906 16.734 8.008 1 97.75 29 SER B CA 1
ATOM 2529 C C . SER B 1 29 ? 27.266 17.375 8.266 1 97.75 29 SER B C 1
ATOM 2531 O O . SER B 1 29 ? 28.078 16.828 9 1 97.75 29 SER B O 1
ATOM 2533 N N . GLU B 1 30 ? 27.547 18.438 7.656 1 97.12 30 GLU B N 1
ATOM 2534 C CA . GLU B 1 30 ? 28.797 19.172 7.883 1 97.12 30 GLU B CA 1
ATOM 2535 C C . GLU B 1 30 ? 28.891 19.672 9.32 1 97.12 30 GLU B C 1
ATOM 2537 O O . GLU B 1 30 ? 29.938 19.531 9.961 1 97.12 30 GLU B O 1
ATOM 2542 N N . GLU B 1 31 ? 27.844 20.156 9.758 1 97 31 GLU B N 1
ATOM 2543 C CA . GLU B 1 31 ? 27.797 20.672 11.117 1 97 31 GLU B CA 1
ATOM 2544 C C . GLU B 1 31 ? 28.016 19.562 12.141 1 97 31 GLU B C 1
ATOM 2546 O O . GLU B 1 31 ? 28.656 19.766 13.172 1 97 31 GLU B O 1
ATOM 2551 N N . LEU B 1 32 ? 27.547 18.375 11.93 1 97.81 32 LEU B N 1
ATOM 2552 C CA . LEU B 1 32 ? 27.562 17.266 12.875 1 97.81 32 LEU B CA 1
ATOM 2553 C C . LEU B 1 32 ? 28.75 16.344 12.633 1 97.81 32 LEU B C 1
ATOM 2555 O O . LEU B 1 32 ? 28.969 15.383 13.367 1 97.81 32 LEU B O 1
ATOM 2559 N N . ASP B 1 33 ? 29.516 16.531 11.656 1 96.88 33 ASP B N 1
ATOM 2560 C CA . ASP B 1 33 ? 30.625 15.672 11.25 1 96.88 33 ASP B CA 1
ATOM 2561 C C . ASP B 1 33 ? 30.125 14.266 10.93 1 96.88 33 ASP B C 1
ATOM 2563 O O . ASP B 1 33 ? 30.641 13.281 11.477 1 96.88 33 ASP B O 1
ATOM 2567 N N . ILE B 1 34 ? 29.062 14.156 10.172 1 98 34 ILE B N 1
ATOM 2568 C CA . ILE B 1 34 ? 28.484 12.914 9.664 1 98 34 ILE B CA 1
ATOM 2569 C C . ILE B 1 34 ? 28.766 12.797 8.164 1 98 34 ILE B C 1
ATOM 2571 O O . ILE B 1 34 ? 28.656 13.789 7.434 1 98 34 ILE B O 1
ATOM 2575 N N . GLU B 1 35 ? 29.141 11.688 7.723 1 98.19 35 GLU B N 1
ATOM 2576 C CA . GLU B 1 35 ? 29.312 11.453 6.293 1 98.19 35 GLU B CA 1
ATOM 2577 C C . GLU B 1 35 ? 28.016 10.984 5.648 1 98.19 35 GLU B C 1
ATOM 2579 O O . GLU B 1 35 ? 27.469 9.953 6.027 1 98.19 35 GLU B O 1
ATOM 2584 N N . LEU B 1 36 ? 27.547 11.797 4.719 1 97.62 36 LEU B N 1
ATOM 2585 C CA . LEU B 1 36 ? 26.375 11.422 3.941 1 97.62 36 LEU B CA 1
ATOM 2586 C C . LEU B 1 36 ? 26.75 11.031 2.52 1 97.62 36 LEU B C 1
ATOM 2588 O O . LEU B 1 36 ? 27.625 11.664 1.912 1 97.62 36 LEU B O 1
ATOM 2592 N N . LYS B 1 37 ? 26.172 9.992 2.045 1 97.19 37 LYS B N 1
ATOM 2593 C CA . LYS B 1 37 ? 26.266 9.656 0.627 1 97.19 37 LYS B CA 1
ATOM 2594 C C . LYS B 1 37 ? 24.875 9.523 0.011 1 97.19 37 LYS B C 1
ATOM 2596 O O . LYS B 1 37 ? 24 8.852 0.572 1 97.19 37 LYS B O 1
ATOM 2601 N N . PHE B 1 38 ? 24.672 10.227 -1.114 1 95.56 38 PHE B N 1
ATOM 2602 C CA . PHE B 1 38 ? 23.359 10.289 -1.751 1 95.56 38 PHE B CA 1
ATOM 2603 C C . PHE B 1 38 ? 23.281 9.312 -2.914 1 95.56 38 PHE B C 1
ATOM 2605 O O . PHE B 1 38 ? 24.203 9.219 -3.721 1 95.56 38 PHE B O 1
ATOM 2612 N N . PHE B 1 39 ? 22.172 8.547 -2.961 1 94.38 39 PHE B N 1
ATOM 2613 C CA . PHE B 1 39 ? 21.859 7.633 -4.047 1 94.38 39 PHE B CA 1
ATOM 2614 C C . PHE B 1 39 ? 20.438 7.867 -4.551 1 94.38 39 PHE B C 1
ATOM 2616 O O . PHE B 1 39 ? 19.531 8.148 -3.764 1 94.38 39 PHE B O 1
ATOM 2623 N N . THR B 1 40 ? 20.25 7.797 -5.863 1 91.75 40 THR B N 1
ATOM 2624 C CA . THR B 1 40 ? 18.891 7.789 -6.367 1 91.75 40 THR B CA 1
ATOM 2625 C C . THR B 1 40 ? 18.281 6.391 -6.27 1 91.75 40 THR B C 1
ATOM 2627 O O . THR B 1 40 ? 19 5.395 -6.309 1 91.75 40 THR B O 1
ATOM 2630 N N . SER B 1 41 ? 17.016 6.32 -6.102 1 91.31 41 SER B N 1
ATOM 2631 C CA . SER B 1 41 ? 16.312 5.039 -6.094 1 91.31 41 SER B CA 1
ATOM 2632 C C . SER B 1 41 ? 16.547 4.277 -7.395 1 91.31 41 SER B C 1
ATOM 2634 O O . SER B 1 41 ? 16.438 3.051 -7.43 1 91.31 41 SER B O 1
ATOM 2636 N N . PHE B 1 42 ? 16.969 4.945 -8.375 1 86.62 42 PHE B N 1
ATOM 2637 C CA . PHE B 1 42 ? 17.203 4.355 -9.695 1 86.62 42 PHE B CA 1
ATOM 2638 C C . PHE B 1 42 ? 18.562 3.674 -9.758 1 86.62 42 PHE B C 1
ATOM 2640 O O . PHE B 1 42 ? 18.812 2.875 -10.656 1 86.62 42 PHE B O 1
ATOM 2647 N N . ASP B 1 43 ? 19.359 3.947 -8.758 1 85.5 43 ASP B N 1
ATOM 2648 C CA . ASP B 1 43 ? 20.719 3.42 -8.727 1 85.5 43 ASP B CA 1
ATOM 2649 C C . ASP B 1 43 ? 20.781 2.098 -7.961 1 85.5 43 ASP B C 1
ATOM 2651 O O . ASP B 1 43 ? 21.828 1.45 -7.918 1 85.5 43 ASP B O 1
ATOM 2655 N N . ILE B 1 44 ? 19.75 1.77 -7.43 1 94.12 44 ILE B N 1
ATOM 2656 C CA . ILE B 1 44 ? 19.75 0.59 -6.57 1 94.12 44 ILE B CA 1
ATOM 2657 C C . ILE B 1 44 ? 19.297 -0.631 -7.367 1 94.12 44 ILE B C 1
ATOM 2659 O O . ILE B 1 44 ? 18.125 -0.725 -7.754 1 94.12 44 ILE B O 1
ATOM 2663 N N . ASN B 1 45 ? 20.219 -1.485 -7.645 1 96.06 45 ASN B N 1
ATOM 2664 C CA . ASN B 1 45 ? 19.953 -2.713 -8.391 1 96.06 45 ASN B CA 1
ATOM 2665 C C . ASN B 1 45 ? 19.547 -3.857 -7.457 1 96.06 45 ASN B C 1
ATOM 2667 O O . ASN B 1 45 ? 20.406 -4.465 -6.812 1 96.06 45 ASN B O 1
ATOM 2671 N N . THR B 1 46 ? 18.328 -4.242 -7.422 1 97.12 46 THR B N 1
ATOM 2672 C CA . THR B 1 46 ? 17.766 -5.188 -6.457 1 97.12 46 THR B CA 1
ATOM 2673 C C . THR B 1 46 ? 18.047 -6.625 -6.891 1 97.12 46 THR B C 1
ATOM 2675 O O . THR B 1 46 ? 17.469 -7.562 -6.34 1 97.12 46 THR B O 1
ATOM 2678 N N . THR B 1 47 ? 18.844 -6.836 -7.891 1 96.19 47 THR B N 1
ATOM 2679 C CA . THR B 1 47 ? 19.266 -8.172 -8.273 1 96.19 47 THR B CA 1
ATOM 2680 C C . THR B 1 47 ? 20.641 -8.484 -7.695 1 96.19 47 THR B C 1
ATOM 2682 O O . THR B 1 47 ? 21.125 -9.617 -7.789 1 96.19 47 THR B O 1
ATOM 2685 N N . LYS B 1 48 ? 21.234 -7.492 -7.051 1 94.62 48 LYS B N 1
ATOM 2686 C CA . LYS B 1 48 ? 22.594 -7.66 -6.52 1 94.62 48 LYS B CA 1
ATOM 2687 C C . LYS B 1 48 ? 22.562 -8.047 -5.047 1 94.62 48 LYS B C 1
ATOM 2689 O O . LYS B 1 48 ? 21.625 -7.68 -4.324 1 94.62 48 LYS B O 1
ATOM 2694 N N . ALA B 1 49 ? 23.641 -8.742 -4.641 1 93.88 49 ALA B N 1
ATOM 2695 C CA . ALA B 1 49 ? 23.828 -9.031 -3.221 1 93.88 49 ALA B CA 1
ATOM 2696 C C . ALA B 1 49 ? 24.172 -7.762 -2.441 1 93.88 49 ALA B C 1
ATOM 2698 O O . ALA B 1 49 ? 24.719 -6.809 -3.004 1 93.88 49 ALA B O 1
ATOM 2699 N N . LYS B 1 50 ? 23.812 -7.785 -1.189 1 94.5 50 LYS B N 1
ATOM 2700 C CA . LYS B 1 50 ? 24.062 -6.652 -0.301 1 94.5 50 LYS B CA 1
ATOM 2701 C C . LYS B 1 50 ? 25.5 -6.168 -0.416 1 94.5 50 LYS B C 1
ATOM 2703 O O . LYS B 1 50 ? 25.75 -4.965 -0.494 1 94.5 50 LYS B O 1
ATOM 2708 N N . ALA B 1 51 ? 26.438 -7.105 -0.504 1 94.5 51 ALA B N 1
ATOM 2709 C CA . ALA B 1 51 ? 27.859 -6.793 -0.521 1 94.5 51 ALA B CA 1
ATOM 2710 C C . ALA B 1 51 ? 28.234 -6.016 -1.779 1 94.5 51 ALA B C 1
ATOM 2712 O O . ALA B 1 51 ? 29.281 -5.367 -1.825 1 94.5 51 ALA B O 1
ATOM 2713 N N . ASN B 1 52 ? 27.438 -6.035 -2.818 1 94.75 52 ASN B N 1
ATOM 2714 C CA . ASN B 1 52 ? 27.734 -5.402 -4.094 1 94.75 52 ASN B CA 1
ATOM 2715 C C . ASN B 1 52 ? 27 -4.074 -4.25 1 94.75 52 ASN B C 1
ATOM 2717 O O . ASN B 1 52 ? 27.047 -3.453 -5.316 1 94.75 52 ASN B O 1
ATOM 2721 N N . LEU B 1 53 ? 26.281 -3.672 -3.217 1 95.56 53 LEU B N 1
ATOM 2722 C CA . LEU B 1 53 ? 25.641 -2.361 -3.236 1 95.56 53 LEU B CA 1
ATOM 2723 C C . LEU B 1 53 ? 26.625 -1.268 -2.836 1 95.56 53 LEU B C 1
ATOM 2725 O O . LEU B 1 53 ? 27.547 -1.514 -2.055 1 95.56 53 LEU B O 1
ATOM 2729 N N . PRO B 1 54 ? 26.422 -0.086 -3.332 1 94.88 54 PRO B N 1
ATOM 2730 C CA . PRO B 1 54 ? 27.406 0.986 -3.145 1 94.88 54 PRO B CA 1
ATOM 2731 C C . PRO B 1 54 ? 27.266 1.69 -1.798 1 94.88 54 PRO B C 1
ATOM 2733 O O . PRO B 1 54 ? 27.953 2.678 -1.534 1 94.88 54 PRO B O 1
ATOM 2736 N N . PHE B 1 55 ? 26.516 1.192 -0.893 1 97.25 55 PHE B N 1
ATOM 2737 C CA . PHE B 1 55 ? 26.188 1.873 0.356 1 97.25 55 PHE B CA 1
ATOM 2738 C C . PHE B 1 55 ? 27.406 1.908 1.28 1 97.25 55 PHE B C 1
ATOM 2740 O O . PHE B 1 55 ? 28.219 0.984 1.278 1 97.25 55 PHE B O 1
ATOM 2747 N N . ILE B 1 56 ? 27.469 2.943 2.096 1 97.62 56 ILE B N 1
ATOM 2748 C CA . ILE B 1 56 ? 28.656 3.16 2.92 1 97.62 56 ILE B CA 1
ATOM 2749 C C . ILE B 1 56 ? 28.359 2.734 4.359 1 97.62 56 ILE B C 1
ATOM 2751 O O . ILE B 1 56 ? 29.25 2.789 5.215 1 97.62 56 ILE B O 1
ATOM 2755 N N . SER B 1 57 ? 27.219 2.375 4.684 1 97.81 57 SER B N 1
ATOM 2756 C CA . SER B 1 57 ? 26.781 1.876 5.984 1 97.81 57 SER B CA 1
ATOM 2757 C C . SER B 1 57 ? 25.469 1.105 5.875 1 97.81 57 SER B C 1
ATOM 2759 O O . SER B 1 57 ? 24.922 0.952 4.781 1 97.81 57 SER B O 1
ATOM 2761 N N . ASN B 1 58 ? 25.016 0.617 6.984 1 97.88 58 ASN B N 1
ATOM 2762 C CA . ASN B 1 58 ? 23.734 -0.095 7.008 1 97.88 58 ASN B CA 1
ATOM 2763 C C . ASN B 1 58 ? 22.562 0.857 7.23 1 97.88 58 ASN B C 1
ATOM 2765 O O . ASN B 1 58 ? 21.406 0.456 7.121 1 97.88 58 ASN B O 1
ATOM 2769 N N . LYS B 1 59 ? 22.797 2.115 7.508 1 98.44 59 LYS B N 1
ATOM 2770 C CA . LYS B 1 59 ? 21.75 3.096 7.777 1 98.44 59 LYS B CA 1
ATOM 2771 C C . LYS B 1 59 ? 21.344 3.832 6.504 1 98.44 59 LYS B C 1
ATOM 2773 O O . LYS B 1 59 ? 22.203 4.383 5.805 1 98.44 59 LYS B O 1
ATOM 2778 N N . ILE B 1 60 ? 20.094 3.842 6.242 1 98.56 60 ILE B N 1
ATOM 2779 C CA . ILE B 1 60 ? 19.578 4.496 5.043 1 98.56 60 ILE B CA 1
ATOM 2780 C C . ILE B 1 60 ? 18.453 5.457 5.422 1 98.56 60 ILE B C 1
ATOM 2782 O O . ILE B 1 60 ? 17.406 5.035 5.922 1 98.56 60 ILE B O 1
ATOM 2786 N N . LEU B 1 61 ? 18.703 6.754 5.289 1 98.44 61 LEU B N 1
ATOM 2787 C CA . LEU B 1 61 ? 17.609 7.707 5.234 1 98.44 61 LEU B CA 1
ATOM 2788 C C . LEU B 1 61 ? 16.875 7.625 3.896 1 98.44 61 LEU B C 1
ATOM 2790 O O . LEU B 1 61 ? 17.422 8.031 2.867 1 98.44 61 LEU B O 1
ATOM 2794 N N . PHE B 1 62 ? 15.68 7.098 3.908 1 97.81 62 PHE B N 1
ATOM 2795 C CA . PHE B 1 62 ? 14.953 6.754 2.691 1 97.81 62 PHE B CA 1
ATOM 2796 C C . PHE B 1 62 ? 13.977 7.859 2.311 1 97.81 62 PHE B C 1
ATOM 2798 O O . PHE B 1 62 ? 12.875 7.945 2.861 1 97.81 62 PHE B O 1
ATOM 2805 N N . MET B 1 63 ? 14.32 8.703 1.39 1 95.19 63 MET B N 1
ATOM 2806 C CA . MET B 1 63 ? 13.508 9.828 0.945 1 95.19 63 MET B CA 1
ATOM 2807 C C . MET B 1 63 ? 12.766 9.492 -0.346 1 95.19 63 MET B C 1
ATOM 2809 O O . MET B 1 63 ? 12.836 10.25 -1.319 1 95.19 63 MET B O 1
ATOM 2813 N N . ASP B 1 64 ? 12.141 8.367 -0.395 1 94.31 64 ASP B N 1
ATOM 2814 C CA . ASP B 1 64 ? 11.266 7.848 -1.441 1 94.31 64 ASP B CA 1
ATOM 2815 C C . ASP B 1 64 ? 10.039 7.172 -0.843 1 94.31 64 ASP B C 1
ATOM 2817 O O . ASP B 1 64 ? 9.922 7.039 0.378 1 94.31 64 ASP B O 1
ATOM 2821 N N . LYS B 1 65 ? 9.078 6.91 -1.613 1 94.88 65 LYS B N 1
ATOM 2822 C CA . LYS B 1 65 ? 7.848 6.277 -1.147 1 94.88 65 LYS B CA 1
ATOM 2823 C C . LYS B 1 65 ? 7.699 4.871 -1.722 1 94.88 65 LYS B C 1
ATOM 2825 O O . LYS B 1 65 ? 6.645 4.25 -1.592 1 94.88 65 LYS B O 1
ATOM 2830 N N . ASN B 1 66 ? 8.719 4.391 -2.438 1 96.25 66 ASN B N 1
ATOM 2831 C CA . ASN B 1 66 ? 8.734 3.051 -3.018 1 96.25 66 ASN B CA 1
ATOM 2832 C C . ASN B 1 66 ? 8.812 1.973 -1.939 1 96.25 66 ASN B C 1
ATOM 2834 O O . ASN B 1 66 ? 9.906 1.565 -1.54 1 96.25 66 ASN B O 1
ATOM 2838 N N . ILE B 1 67 ? 7.66 1.463 -1.541 1 97.5 67 ILE B N 1
ATOM 2839 C CA . ILE B 1 67 ? 7.594 0.567 -0.391 1 97.5 67 ILE B CA 1
ATOM 2840 C C . ILE B 1 67 ? 8.289 -0.75 -0.722 1 97.5 67 ILE B C 1
ATOM 2842 O O . ILE B 1 67 ? 8.898 -1.375 0.152 1 97.5 67 ILE B O 1
ATOM 2846 N N . ALA B 1 68 ? 8.188 -1.191 -1.931 1 98.44 68 ALA B N 1
ATOM 2847 C CA . ALA B 1 68 ? 8.852 -2.43 -2.328 1 98.44 68 ALA B CA 1
ATOM 2848 C C . ALA B 1 68 ? 10.367 -2.305 -2.191 1 98.44 68 ALA B C 1
ATOM 2850 O O . ALA B 1 68 ? 11.023 -3.207 -1.665 1 98.44 68 ALA B O 1
ATOM 2851 N N . LEU B 1 69 ? 10.906 -1.2 -2.658 1 98.38 69 LEU B N 1
ATOM 2852 C CA . LEU B 1 69 ? 12.344 -0.987 -2.547 1 98.38 69 LEU B CA 1
ATOM 2853 C C . LEU B 1 69 ? 12.766 -0.879 -1.087 1 98.38 69 LEU B C 1
ATOM 2855 O O . LEU B 1 69 ? 13.758 -1.488 -0.676 1 98.38 69 LEU B O 1
ATOM 2859 N N . ALA B 1 70 ? 12.008 -0.094 -0.319 1 98.69 70 ALA B N 1
ATOM 2860 C CA . ALA B 1 70 ? 12.312 0.027 1.104 1 98.69 70 ALA B CA 1
ATOM 2861 C C . ALA B 1 70 ? 12.32 -1.34 1.782 1 98.69 70 ALA B C 1
ATOM 2863 O O . ALA B 1 70 ? 13.234 -1.659 2.539 1 98.69 70 ALA B O 1
ATOM 2864 N N . ARG B 1 71 ? 11.344 -2.129 1.515 1 98.75 71 ARG B N 1
ATOM 2865 C CA . ARG B 1 71 ? 11.242 -3.449 2.125 1 98.75 71 ARG B CA 1
ATOM 2866 C C . ARG B 1 71 ? 12.375 -4.355 1.669 1 98.75 71 ARG B C 1
ATOM 2868 O O . ARG B 1 71 ? 12.922 -5.125 2.463 1 98.75 71 ARG B O 1
ATOM 2875 N N . TRP B 1 72 ? 12.711 -4.297 0.404 1 98.69 72 TRP B N 1
ATOM 2876 C CA . TRP B 1 72 ? 13.812 -5.105 -0.103 1 98.69 72 TRP B CA 1
ATOM 2877 C C . TRP B 1 72 ? 15.117 -4.762 0.615 1 98.69 72 TRP B C 1
ATOM 2879 O O . TRP B 1 72 ? 15.875 -5.656 0.992 1 98.69 72 TRP B O 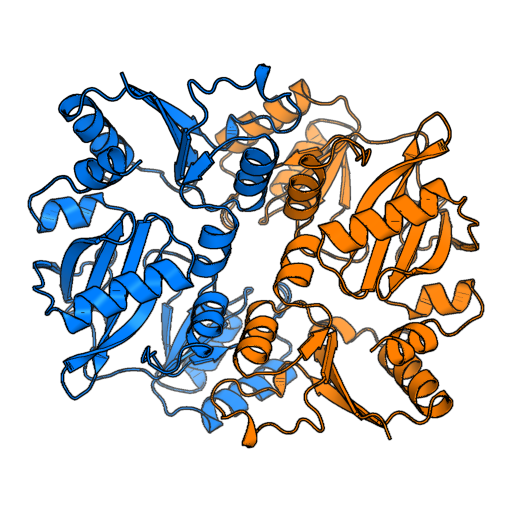1
ATOM 2889 N N . LEU B 1 73 ? 15.344 -3.467 0.826 1 98.69 73 LEU B N 1
ATOM 2890 C CA . LEU B 1 73 ? 16.531 -3.037 1.566 1 98.69 73 LEU B CA 1
ATOM 2891 C C . LEU B 1 73 ? 16.5 -3.584 2.988 1 98.69 73 LEU B C 1
ATOM 2893 O O . LEU B 1 73 ? 17.516 -4.09 3.479 1 98.69 73 LEU B O 1
ATOM 2897 N N . GLU B 1 74 ? 15.352 -3.531 3.604 1 98.81 74 GLU B N 1
ATOM 2898 C CA . GLU B 1 74 ? 15.211 -4.094 4.941 1 98.81 74 GLU B CA 1
ATOM 2899 C C . GLU B 1 74 ? 15.5 -5.59 4.945 1 98.81 74 GLU B C 1
ATOM 2901 O O . GLU B 1 74 ? 16.219 -6.086 5.82 1 98.81 74 GLU B O 1
ATOM 2906 N N . SER B 1 75 ? 14.938 -6.242 3.977 1 98.38 75 SER B N 1
ATOM 2907 C CA . SER B 1 75 ? 15.086 -7.691 3.871 1 98.38 75 SER B CA 1
ATOM 2908 C C . SER B 1 75 ? 16.547 -8.086 3.691 1 98.38 75 SER B C 1
ATOM 2910 O O . SER B 1 75 ? 16.922 -9.227 3.953 1 98.38 75 SER B O 1
ATOM 2912 N N . ASN B 1 76 ? 17.344 -7.172 3.23 1 97.5 76 ASN B N 1
ATOM 2913 C CA . ASN B 1 76 ? 18.766 -7.434 3.02 1 97.5 76 ASN B CA 1
ATOM 2914 C C . ASN B 1 76 ? 19.609 -6.859 4.152 1 97.5 76 ASN B C 1
ATOM 2916 O O . ASN B 1 76 ? 20.828 -6.676 3.994 1 97.5 76 ASN B O 1
ATOM 2920 N N . GLY B 1 77 ? 18.984 -6.453 5.262 1 97.81 77 GLY B N 1
ATOM 2921 C CA . GLY B 1 77 ? 19.703 -6.172 6.492 1 97.81 77 GLY B CA 1
ATOM 2922 C C . GLY B 1 77 ? 19.984 -4.695 6.703 1 97.81 77 GLY B C 1
ATOM 2923 O O . GLY B 1 77 ? 20.719 -4.32 7.617 1 97.81 77 GLY B O 1
ATOM 2924 N N . PHE B 1 78 ? 19.453 -3.828 5.922 1 98.56 78 PHE B N 1
ATOM 2925 C CA . PHE B 1 78 ? 19.641 -2.395 6.109 1 98.56 78 PHE B CA 1
ATOM 2926 C C . PHE B 1 78 ? 18.609 -1.833 7.074 1 98.56 78 PHE B C 1
ATOM 2928 O O . PHE B 1 78 ? 17.5 -2.359 7.176 1 98.56 78 PHE B O 1
ATOM 2935 N N . GLU B 1 79 ? 19.031 -0.889 7.812 1 98.56 79 GLU B N 1
ATOM 2936 C CA . GLU B 1 79 ? 18.109 -0.076 8.594 1 98.56 79 GLU B CA 1
ATOM 2937 C C . GLU B 1 79 ? 17.547 1.073 7.758 1 98.56 79 GLU B C 1
ATOM 2939 O O . GLU B 1 79 ? 18.266 2.035 7.457 1 98.56 79 GLU B O 1
ATOM 2944 N N . VAL B 1 80 ? 16.344 0.989 7.418 1 98.81 80 VAL B N 1
ATOM 2945 C CA . VAL B 1 80 ? 15.719 1.951 6.52 1 98.81 80 VAL B CA 1
ATOM 2946 C C . VAL B 1 80 ? 14.867 2.93 7.324 1 98.81 80 VAL B C 1
ATOM 2948 O O . VAL B 1 80 ? 13.992 2.518 8.094 1 98.81 80 VAL B O 1
ATOM 2951 N N . ILE B 1 81 ? 15.039 4.273 7.102 1 98.69 81 ILE B N 1
ATOM 2952 C CA . ILE B 1 81 ? 14.391 5.328 7.879 1 98.69 81 ILE B CA 1
ATOM 2953 C C . ILE B 1 81 ? 13.695 6.309 6.941 1 98.69 81 ILE B C 1
ATOM 2955 O O . ILE B 1 81 ? 14.359 7.07 6.227 1 98.69 81 ILE B O 1
ATOM 2959 N N . ASN B 1 82 ? 12.414 6.301 7.09 1 98.56 82 ASN B N 1
ATOM 2960 C CA . ASN B 1 82 ? 11.398 5.484 7.738 1 98.56 82 ASN B CA 1
ATOM 2961 C C . ASN B 1 82 ? 11.352 4.078 7.148 1 98.56 82 ASN B C 1
ATOM 2963 O O . ASN B 1 82 ? 11.844 3.846 6.043 1 98.56 82 ASN B O 1
ATOM 2967 N N . SER B 1 83 ? 10.781 3.195 7.941 1 98.56 83 SER B N 1
ATOM 2968 C CA . SER B 1 83 ? 10.609 1.814 7.504 1 98.56 83 SER B CA 1
ATOM 2969 C C . SER B 1 83 ? 9.547 1.714 6.41 1 98.56 83 SER B C 1
ATOM 2971 O O . SER B 1 83 ? 8.727 2.621 6.246 1 98.56 83 SER B O 1
ATOM 2973 N N . SER B 1 84 ? 9.57 0.596 5.652 1 98.56 84 SER B N 1
ATOM 2974 C CA . SER B 1 84 ? 8.578 0.331 4.613 1 98.56 84 SER B CA 1
ATOM 2975 C C . SER B 1 84 ? 7.168 0.349 5.184 1 98.56 84 SER B C 1
ATOM 2977 O O . SER B 1 84 ? 6.25 0.89 4.566 1 98.56 84 SER B O 1
ATOM 2979 N N . ILE B 1 85 ? 6.953 -0.184 6.371 1 98.25 85 ILE B N 1
ATOM 2980 C CA . ILE B 1 85 ? 5.633 -0.246 6.984 1 98.25 85 ILE B CA 1
ATOM 2981 C C . ILE B 1 85 ? 5.172 1.159 7.363 1 98.25 85 ILE B C 1
ATOM 2983 O O . ILE B 1 85 ? 4.012 1.517 7.156 1 98.25 85 ILE B O 1
ATOM 2987 N N . GLY B 1 86 ? 6.098 1.985 7.961 1 98.62 86 GLY B N 1
ATOM 2988 C CA . GLY B 1 86 ? 5.746 3.359 8.289 1 98.62 86 GLY B CA 1
ATOM 2989 C C . GLY B 1 86 ? 5.363 4.18 7.07 1 98.62 86 GLY B C 1
ATOM 2990 O O . GLY B 1 86 ? 4.371 4.914 7.098 1 98.62 86 GLY B O 1
ATOM 2991 N N . ILE B 1 87 ? 6.16 4.008 6.004 1 98.44 87 ILE B N 1
ATOM 2992 C CA . ILE B 1 87 ? 5.875 4.723 4.762 1 98.44 87 ILE B CA 1
ATOM 2993 C C . ILE B 1 87 ? 4.516 4.289 4.223 1 98.44 87 ILE B C 1
ATOM 2995 O O . ILE B 1 87 ? 3.701 5.129 3.828 1 98.44 87 ILE B O 1
ATOM 2999 N N . ASN B 1 88 ? 4.23 3.025 4.207 1 98.12 88 ASN B N 1
ATOM 3000 C CA . ASN B 1 88 ? 2.947 2.502 3.746 1 98.12 88 ASN B CA 1
ATOM 3001 C C . ASN B 1 88 ? 1.786 3.074 4.555 1 98.12 88 ASN B C 1
ATOM 3003 O O . ASN B 1 88 ? 0.79 3.521 3.984 1 98.12 88 ASN B O 1
ATOM 3007 N N . ASN B 1 89 ? 1.896 3.1 5.848 1 98.44 89 ASN B N 1
ATOM 3008 C CA . ASN B 1 89 ? 0.846 3.555 6.754 1 98.44 89 ASN B CA 1
ATOM 3009 C C . ASN B 1 89 ? 0.491 5.02 6.508 1 98.44 89 ASN B C 1
ATOM 3011 O O . ASN B 1 89 ? -0.676 5.402 6.598 1 98.44 89 ASN B O 1
ATOM 3015 N N . ALA B 1 90 ? 1.521 5.766 6.145 1 98.44 90 ALA B N 1
ATOM 3016 C CA . ALA B 1 90 ? 1.329 7.215 6.152 1 98.44 90 ALA B CA 1
ATOM 3017 C C . ALA B 1 90 ? 1.104 7.742 4.738 1 98.44 90 ALA B C 1
ATOM 3019 O O . ALA B 1 90 ? 0.54 8.82 4.555 1 98.44 90 ALA B O 1
ATOM 3020 N N . ASP B 1 91 ? 1.593 6.992 3.764 1 96.62 91 ASP B N 1
ATOM 3021 C CA . ASP B 1 91 ? 1.493 7.492 2.395 1 96.62 91 ASP B CA 1
ATOM 3022 C C . ASP B 1 91 ? 0.058 7.406 1.881 1 96.62 91 ASP B C 1
ATOM 3024 O O . ASP B 1 91 ? -0.378 8.25 1.096 1 96.62 91 ASP B O 1
ATOM 3028 N N . ASN B 1 92 ? -0.685 6.426 2.232 1 97.06 92 ASN B N 1
ATOM 3029 C CA . ASN B 1 92 ? -2.105 6.266 1.938 1 97.06 92 ASN B CA 1
ATOM 3030 C C . ASN B 1 92 ? -2.975 6.973 2.975 1 97.06 92 ASN B C 1
ATOM 3032 O O . ASN B 1 92 ? -3.139 6.477 4.094 1 97.06 92 ASN B O 1
ATOM 3036 N N . LYS B 1 93 ? -3.615 8.078 2.566 1 98.06 93 LYS B N 1
ATOM 3037 C CA . LYS B 1 93 ? -4.371 8.906 3.502 1 98.06 93 LYS B CA 1
ATOM 3038 C C . LYS B 1 93 ? -5.535 8.125 4.109 1 98.06 93 LYS B C 1
ATOM 3040 O O . LYS B 1 93 ? -5.879 8.32 5.277 1 98.06 93 LYS B O 1
ATOM 3045 N N . GLY B 1 94 ? -6.156 7.301 3.303 1 98.44 94 GLY B N 1
ATOM 3046 C CA . GLY B 1 94 ? -7.215 6.457 3.832 1 98.44 94 GLY B CA 1
ATOM 3047 C C . GLY B 1 94 ? -6.727 5.477 4.883 1 98.44 94 GLY B C 1
ATOM 3048 O O . GLY B 1 94 ? -7.375 5.289 5.914 1 98.44 94 GLY B O 1
ATOM 3049 N N . LEU B 1 95 ? -5.578 4.895 4.594 1 98.69 95 LEU B N 1
ATOM 3050 C CA . LEU B 1 95 ? -4.996 3.949 5.543 1 98.69 95 LEU B CA 1
ATOM 3051 C C . LEU B 1 95 ? -4.609 4.648 6.84 1 98.69 95 LEU B C 1
ATOM 3053 O O . LEU B 1 95 ? -4.809 4.102 7.93 1 98.69 95 LEU B O 1
ATOM 3057 N N . SER B 1 96 ? -4.07 5.832 6.75 1 98.75 96 SER B N 1
ATOM 3058 C CA . SER B 1 96 ? -3.727 6.602 7.941 1 98.75 96 SER B CA 1
ATOM 3059 C C . SER B 1 96 ? -4.941 6.797 8.844 1 98.75 96 SER B C 1
ATOM 3061 O O . SER B 1 96 ? -4.875 6.539 10.047 1 98.75 96 SER B O 1
ATOM 3063 N N . HIS B 1 97 ? -6.027 7.215 8.25 1 98.75 97 HIS B N 1
ATOM 3064 C CA . HIS B 1 97 ? -7.238 7.449 9.023 1 98.75 97 HIS B CA 1
ATOM 3065 C C . HIS B 1 97 ? -7.781 6.148 9.609 1 98.75 97 HIS B C 1
ATOM 3067 O O . HIS B 1 97 ? -8.305 6.137 10.727 1 98.75 97 HIS B O 1
ATOM 3073 N N . ALA B 1 98 ? -7.684 5.098 8.82 1 98.75 98 ALA B N 1
ATOM 3074 C CA . ALA B 1 98 ? -8.125 3.787 9.289 1 98.75 98 ALA B CA 1
ATOM 3075 C C . ALA B 1 98 ? -7.328 3.342 10.516 1 98.75 98 ALA B C 1
ATOM 3077 O O . ALA B 1 98 ? -7.895 2.801 11.469 1 98.75 98 ALA B O 1
ATOM 3078 N N . ILE B 1 99 ? -6.023 3.535 10.508 1 98.75 99 ILE B N 1
ATOM 3079 C CA . ILE B 1 99 ? -5.152 3.164 11.617 1 98.75 99 ILE B CA 1
ATOM 3080 C C . ILE B 1 99 ? -5.508 3.988 12.852 1 98.75 99 ILE B C 1
ATOM 3082 O O . ILE B 1 99 ? -5.656 3.443 13.953 1 98.75 99 ILE B O 1
ATOM 3086 N N . ILE B 1 100 ? -5.695 5.266 12.68 1 98.38 100 ILE B N 1
ATOM 3087 C CA . ILE B 1 100 ? -5.984 6.188 13.773 1 98.38 100 ILE B CA 1
ATOM 3088 C C . ILE B 1 100 ? -7.32 5.82 14.414 1 98.38 100 ILE B C 1
ATOM 3090 O O . ILE B 1 100 ? -7.516 6.035 15.617 1 98.38 100 ILE B O 1
ATOM 3094 N N . ALA B 1 101 ? -8.234 5.203 13.633 1 97.69 101 ALA B N 1
ATOM 3095 C CA . ALA B 1 101 ? -9.555 4.824 14.133 1 97.69 101 ALA B CA 1
ATOM 3096 C C . ALA B 1 101 ? -9.438 3.854 15.305 1 97.69 101 ALA B C 1
ATOM 3098 O O . ALA B 1 101 ? -10.367 3.729 16.109 1 97.69 101 ALA B O 1
ATOM 3099 N N . GLN B 1 102 ? -8.367 3.168 15.445 1 97.44 102 GLN B N 1
ATOM 3100 C CA . GLN B 1 102 ? -8.141 2.232 16.547 1 97.44 102 GLN B CA 1
ATOM 3101 C C . GLN B 1 102 ? -7.879 2.971 17.859 1 97.44 102 GLN B C 1
ATOM 3103 O O . GLN B 1 102 ? -7.965 2.381 18.938 1 97.44 102 GLN B O 1
ATOM 3108 N N . TYR B 1 103 ? -7.578 4.254 17.75 1 97.19 103 TYR B N 1
ATOM 3109 C CA . TYR B 1 103 ? -7.172 5.051 18.906 1 97.19 103 TYR B CA 1
ATOM 3110 C C . TYR B 1 103 ? -8.125 6.219 19.125 1 97.19 103 TYR B C 1
ATOM 3112 O O . TYR B 1 103 ? -7.797 7.367 18.812 1 97.19 103 TYR B O 1
ATOM 3120 N N . PRO B 1 104 ? -9.164 5.973 19.859 1 92.31 104 PRO B N 1
ATOM 3121 C CA . PRO B 1 104 ? -10.242 6.961 19.984 1 92.31 104 PRO B CA 1
ATOM 3122 C C . PRO B 1 104 ? -9.789 8.242 20.672 1 92.31 104 PRO B C 1
ATOM 3124 O O . PRO B 1 104 ? -10.438 9.281 20.547 1 92.31 104 PRO B O 1
ATOM 3127 N N . PHE B 1 105 ? -8.672 8.195 21.328 1 92.69 105 PHE B N 1
ATOM 3128 C CA . PHE B 1 105 ? -8.195 9.391 22.016 1 92.69 105 PHE B CA 1
ATOM 3129 C C . PHE B 1 105 ? -7.594 10.383 21.031 1 92.69 105 PHE B C 1
ATOM 3131 O O . PHE B 1 105 ? -7.359 11.547 21.375 1 92.69 105 PHE B O 1
ATOM 3138 N N . ILE B 1 106 ? -7.32 9.945 19.828 1 97.25 106 ILE B N 1
ATOM 3139 C CA . ILE B 1 106 ? -6.867 10.844 18.781 1 97.25 106 ILE B CA 1
ATOM 3140 C C . ILE B 1 106 ? -8.062 11.352 17.969 1 97.25 106 ILE B C 1
ATOM 3142 O O . ILE B 1 106 ? -8.641 10.609 17.172 1 97.25 106 ILE B O 1
ATOM 3146 N N . LYS B 1 107 ? -8.445 12.578 18.234 1 97.12 107 LYS B N 1
ATOM 3147 C CA . LYS B 1 107 ? -9.531 13.18 17.469 1 97.12 107 LYS B CA 1
ATOM 3148 C C . LYS B 1 107 ? -9.109 13.391 16.016 1 97.12 107 LYS B C 1
ATOM 3150 O O . LYS B 1 107 ? -8.086 14.016 15.742 1 97.12 107 LYS B O 1
ATOM 3155 N N . GLN B 1 108 ? -9.836 12.859 15.094 1 97.75 108 GLN B N 1
ATOM 3156 C CA . GLN B 1 108 ? -9.531 13.047 13.68 1 97.75 108 GLN B CA 1
ATOM 3157 C C . GLN B 1 108 ? -10.742 13.602 12.922 1 97.75 108 GLN B C 1
ATOM 3159 O O . GLN B 1 108 ? -11.875 13.492 13.391 1 97.75 108 GLN B O 1
ATOM 3164 N N . ILE B 1 109 ? -10.508 14.18 11.805 1 97.12 109 ILE B N 1
ATOM 3165 C CA . ILE B 1 109 ? -11.586 14.703 10.969 1 97.12 109 ILE B CA 1
ATOM 3166 C C . ILE B 1 109 ?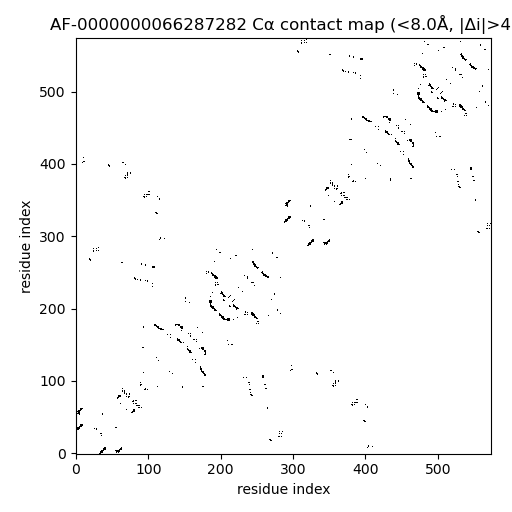 -12.5 13.562 10.539 1 97.12 109 ILE B C 1
ATOM 3168 O O . ILE B 1 109 ? -12.031 12.469 10.195 1 97.12 109 ILE B O 1
ATOM 3172 N N . LYS B 1 110 ? -13.812 13.828 10.586 1 97.25 110 LYS B N 1
ATOM 3173 C CA . LYS B 1 110 ? -14.758 12.828 10.094 1 97.25 110 LYS B CA 1
ATOM 3174 C C . LYS B 1 110 ? -14.453 12.453 8.641 1 97.25 110 LYS B C 1
ATOM 3176 O O . LYS B 1 110 ? -14.469 13.312 7.758 1 97.25 110 LYS B O 1
ATOM 3181 N N . THR B 1 111 ? -14.164 11.195 8.383 1 98.31 111 THR B N 1
ATOM 3182 C CA . THR B 1 111 ? -13.664 10.734 7.094 1 98.31 111 THR B CA 1
ATOM 3183 C C . THR B 1 111 ? -14.453 9.523 6.613 1 98.31 111 THR B C 1
ATOM 3185 O O . THR B 1 111 ? -14.648 8.562 7.363 1 98.31 111 THR B O 1
ATOM 3188 N N . LEU B 1 112 ? -14.961 9.602 5.41 1 98.5 112 LEU B N 1
ATOM 3189 C CA . LEU B 1 112 ? -15.539 8.453 4.719 1 98.5 112 LEU B CA 1
ATOM 3190 C C . LEU B 1 112 ? -14.57 7.887 3.691 1 98.5 112 LEU B C 1
ATOM 3192 O O . LEU B 1 112 ? -14.148 8.594 2.77 1 98.5 112 LEU B O 1
ATOM 3196 N N . LEU B 1 113 ? -14.203 6.625 3.879 1 98.25 113 LEU B N 1
ATOM 3197 C CA . LEU B 1 113 ? -13.32 5.961 2.926 1 98.25 113 LEU B CA 1
ATOM 3198 C C . LEU B 1 113 ? -14.07 5.613 1.643 1 98.25 113 LEU B C 1
ATOM 3200 O O . LEU B 1 113 ? -15.18 5.086 1.689 1 98.25 113 LEU B O 1
ATOM 3204 N N . GLY B 1 114 ? -13.484 5.941 0.537 1 96.31 114 GLY B N 1
ATOM 3205 C CA . GLY B 1 114 ? -14.086 5.562 -0.733 1 96.31 114 GLY B CA 1
ATOM 3206 C C . GLY B 1 114 ? -13.75 4.148 -1.157 1 96.31 114 GLY B C 1
ATOM 3207 O O . GLY B 1 114 ? -12.812 3.545 -0.633 1 96.31 114 GLY B O 1
ATOM 3208 N N . PRO B 1 115 ? -14.539 3.658 -2.061 1 93.5 115 PRO B N 1
ATOM 3209 C CA . PRO B 1 115 ? -14.25 2.334 -2.615 1 93.5 115 PRO B CA 1
ATOM 3210 C C . PRO B 1 115 ? -13.055 2.344 -3.564 1 93.5 115 PRO B C 1
ATOM 3212 O O . PRO B 1 115 ? -12.617 3.412 -4 1 93.5 115 PRO B O 1
ATOM 3215 N N . GLN B 1 116 ? -12.477 1.149 -3.779 1 90.06 116 GLN B N 1
ATOM 3216 C CA . GLN B 1 116 ? -11.453 0.972 -4.805 1 90.06 116 GLN B CA 1
ATOM 3217 C C . GLN B 1 116 ? -12.086 0.686 -6.164 1 90.06 116 GLN B C 1
ATOM 3219 O O . GLN B 1 116 ? -12.953 -0.179 -6.281 1 90.06 116 GLN B O 1
ATOM 3224 N N . ASN B 1 117 ? -11.586 1.411 -7.117 1 83.94 117 ASN B N 1
ATOM 3225 C CA . ASN B 1 117 ? -12.094 1.174 -8.469 1 83.94 117 ASN B CA 1
ATOM 3226 C C . ASN B 1 117 ? -11.008 0.634 -9.391 1 83.94 117 ASN B C 1
ATOM 3228 O O . ASN B 1 117 ? -11.172 0.634 -10.609 1 83.94 117 ASN B O 1
ATOM 3232 N N . PHE B 1 118 ? -9.883 0.295 -8.844 1 79.56 118 PHE B N 1
ATOM 3233 C CA . PHE B 1 118 ? -8.773 -0.363 -9.516 1 79.56 118 PHE B CA 1
ATOM 3234 C C . PHE B 1 118 ? -8.336 0.428 -10.742 1 79.56 118 PHE B C 1
ATOM 3236 O O . PHE B 1 118 ? -8.141 -0.143 -11.82 1 79.56 118 PHE B O 1
ATOM 3243 N N . ASP B 1 119 ? -8.328 1.693 -10.609 1 74.31 119 ASP B N 1
ATOM 3244 C CA . ASP B 1 119 ? -7.832 2.652 -11.586 1 74.31 119 ASP B CA 1
ATOM 3245 C C . ASP B 1 119 ? -8.703 2.654 -12.844 1 74.31 119 ASP B C 1
ATOM 3247 O O . ASP B 1 119 ? -8.211 2.867 -13.953 1 74.31 119 ASP B O 1
ATOM 3251 N N . ARG B 1 120 ? -9.945 2.248 -12.602 1 80.31 120 ARG B N 1
ATOM 3252 C CA . ARG B 1 120 ? -10.906 2.285 -13.703 1 80.31 120 ARG B CA 1
ATOM 3253 C C . ARG B 1 120 ? -11.891 3.432 -13.523 1 80.31 120 ARG B C 1
ATOM 3255 O O . ARG B 1 120 ? -12.047 3.961 -12.422 1 80.31 120 ARG B O 1
ATOM 3262 N N . GLU B 1 121 ? -12.477 3.75 -14.625 1 84.12 121 GLU B N 1
ATOM 3263 C CA . GLU B 1 121 ? -13.523 4.766 -14.562 1 84.12 121 GLU B CA 1
ATOM 3264 C C . GLU B 1 121 ? -14.695 4.297 -13.695 1 84.12 121 GLU B C 1
ATOM 3266 O O . GLU B 1 121 ? -14.977 3.1 -13.617 1 84.12 121 GLU B O 1
ATOM 3271 N N . TRP B 1 122 ? -15.328 5.266 -13.172 1 87.06 122 TRP B N 1
ATOM 3272 C CA . TRP B 1 122 ? -16.469 4.961 -12.328 1 87.06 122 TRP B CA 1
ATOM 3273 C C . TRP B 1 122 ? -17.609 4.352 -13.148 1 87.06 122 TRP B C 1
ATOM 3275 O O . TRP B 1 122 ? -17.938 4.844 -14.227 1 87.06 122 TRP B O 1
ATOM 3285 N N . ASN B 1 123 ? -18.078 3.227 -12.555 1 84.94 123 ASN B N 1
ATOM 3286 C CA . ASN B 1 123 ? -19.422 2.848 -12.977 1 84.94 123 ASN B CA 1
ATOM 3287 C C . ASN B 1 123 ? -20.469 3.838 -12.477 1 84.94 123 ASN B C 1
ATOM 3289 O O . ASN B 1 123 ? -20.5 4.156 -11.281 1 84.94 123 ASN B O 1
ATOM 3293 N N . PRO B 1 124 ? -21.297 4.332 -13.352 1 88.31 124 PRO B N 1
ATOM 3294 C CA . PRO B 1 124 ? -22.25 5.371 -12.945 1 88.31 124 PRO B CA 1
ATOM 3295 C C . PRO B 1 124 ? -23.109 4.945 -11.766 1 88.31 124 PRO B C 1
ATOM 3297 O O . PRO B 1 124 ? -23.391 5.75 -10.875 1 88.31 124 PRO B O 1
ATOM 3300 N N . VAL B 1 125 ? -23.547 3.764 -11.766 1 89.31 125 VAL B N 1
ATOM 3301 C CA . VAL B 1 125 ? -24.422 3.271 -10.703 1 89.31 125 VAL B CA 1
ATOM 3302 C C . VAL B 1 125 ? -23.641 3.227 -9.383 1 89.31 125 VAL B C 1
ATOM 3304 O O . VAL B 1 125 ? -24.156 3.645 -8.344 1 89.31 125 VAL B O 1
ATOM 3307 N N . MET B 1 126 ? -22.453 2.748 -9.453 1 87.94 126 MET B N 1
ATOM 3308 C CA . MET B 1 126 ? -21.609 2.656 -8.258 1 87.94 126 MET B CA 1
ATOM 3309 C C . MET B 1 126 ? -21.25 4.043 -7.734 1 87.94 126 MET B C 1
ATOM 3311 O O . MET B 1 126 ? -21.156 4.254 -6.523 1 87.94 126 MET B O 1
ATOM 3315 N N . LEU B 1 127 ? -21.016 4.93 -8.664 1 92.31 127 LEU B N 1
ATOM 3316 C CA . LEU B 1 127 ? -20.766 6.312 -8.266 1 92.31 127 LEU B CA 1
ATOM 3317 C C . LEU B 1 127 ? -21.953 6.887 -7.508 1 92.31 127 LEU B C 1
ATOM 3319 O O . LEU B 1 127 ? -21.781 7.547 -6.48 1 92.31 127 LEU B O 1
ATOM 3323 N N . ASP B 1 128 ? -23.156 6.633 -7.977 1 94.38 128 ASP B N 1
ATOM 3324 C CA . ASP B 1 128 ? -24.375 7.109 -7.32 1 94.38 128 ASP B CA 1
ATOM 3325 C C . ASP B 1 128 ? -24.484 6.539 -5.91 1 94.38 128 ASP B C 1
ATOM 3327 O O . ASP B 1 128 ? -24.891 7.246 -4.98 1 94.38 128 ASP B O 1
ATOM 3331 N N . VAL B 1 129 ? -24.188 5.297 -5.789 1 92.38 129 VAL B N 1
ATOM 3332 C CA . VAL B 1 129 ? -24.25 4.648 -4.48 1 92.38 129 VAL B CA 1
ATOM 3333 C C . VAL B 1 129 ? -23.312 5.352 -3.512 1 92.38 129 VAL B C 1
ATOM 3335 O O . VAL B 1 129 ? -23.688 5.66 -2.381 1 92.38 129 VAL B O 1
ATOM 3338 N N . PHE B 1 130 ? -22.125 5.605 -3.93 1 94.81 130 PHE B N 1
ATOM 3339 C CA . PHE B 1 130 ? -21.141 6.242 -3.068 1 94.81 130 PHE B CA 1
ATOM 3340 C C . PHE B 1 130 ? -21.562 7.668 -2.721 1 94.81 130 PHE B C 1
ATOM 3342 O O . PHE B 1 130 ? -21.453 8.086 -1.565 1 94.81 130 PHE B O 1
ATOM 3349 N N . ILE B 1 131 ? -22.047 8.391 -3.686 1 96.94 131 ILE B N 1
ATOM 3350 C CA . ILE B 1 131 ? -22.5 9.766 -3.467 1 96.94 131 ILE B CA 1
ATOM 3351 C C . ILE B 1 131 ? -23.609 9.781 -2.432 1 96.94 131 ILE B C 1
ATOM 3353 O O . ILE B 1 131 ? -23.625 10.633 -1.539 1 96.94 131 ILE B O 1
ATOM 3357 N N . ASN B 1 132 ? -24.531 8.906 -2.576 1 96.19 132 ASN B N 1
ATOM 3358 C CA . ASN B 1 132 ? -25.609 8.812 -1.602 1 96.19 132 ASN B CA 1
ATOM 3359 C C . ASN B 1 132 ? -25.078 8.547 -0.196 1 96.19 132 ASN B C 1
ATOM 3361 O O . ASN B 1 132 ? -25.578 9.109 0.779 1 96.19 132 ASN B O 1
ATOM 3365 N N . GLN B 1 133 ? -24.141 7.688 -0.115 1 95.88 133 GLN B N 1
ATOM 3366 C CA . GLN B 1 133 ? -23.516 7.418 1.176 1 95.88 133 GLN B CA 1
ATOM 3367 C C . GLN B 1 133 ? -22.891 8.68 1.757 1 95.88 133 GLN B C 1
ATOM 3369 O O . GLN B 1 133 ? -22.984 8.93 2.959 1 95.88 133 GLN B O 1
ATOM 3374 N N . ILE B 1 134 ? -22.203 9.422 0.957 1 97.62 134 ILE B N 1
ATOM 3375 C CA . ILE B 1 134 ? -21.578 10.672 1.383 1 97.62 134 ILE B CA 1
ATOM 3376 C C . ILE B 1 134 ? -22.641 11.609 1.939 1 97.62 134 ILE B C 1
ATOM 3378 O O . ILE B 1 134 ? -22.484 12.156 3.035 1 97.62 134 ILE B O 1
ATOM 3382 N N . LYS B 1 135 ? -23.734 11.719 1.276 1 97.19 135 LYS B N 1
ATOM 3383 C CA . LYS B 1 135 ? -24.797 12.641 1.657 1 97.19 135 LYS B CA 1
ATOM 3384 C C . LYS B 1 135 ? -25.453 12.203 2.963 1 97.19 135 LYS B C 1
ATOM 3386 O O . LYS B 1 135 ? -25.938 13.047 3.732 1 97.19 135 LYS B O 1
ATOM 3391 N N . GLN B 1 136 ? -25.453 10.969 3.201 1 95 136 GLN B N 1
ATOM 3392 C CA . GLN B 1 136 ? -26 10.445 4.445 1 95 136 GLN B CA 1
ATOM 3393 C C . GLN B 1 136 ? -25.047 10.672 5.613 1 95 136 GLN B C 1
ATOM 3395 O O . GLN B 1 136 ? -25.469 10.672 6.773 1 95 136 GLN B O 1
ATOM 3400 N N . SER B 1 137 ? -23.828 10.906 5.293 1 95.94 137 SER B N 1
ATOM 3401 C CA . SER B 1 137 ? -22.812 10.93 6.332 1 95.94 137 SER B CA 1
ATOM 3402 C C . SER B 1 137 ? -22.406 12.352 6.688 1 95.94 137 SER B C 1
ATOM 3404 O O . SER B 1 137 ? -22 12.625 7.816 1 95.94 137 SER B O 1
ATOM 3406 N N . MET B 1 138 ? -22.438 13.211 5.664 1 96.06 138 MET B N 1
ATOM 3407 C CA . MET B 1 138 ? -21.906 14.555 5.844 1 96.06 138 MET B CA 1
ATOM 3408 C C . MET B 1 138 ? -22.719 15.57 5.051 1 96.06 138 MET B C 1
ATOM 3410 O O . MET B 1 138 ? -23.219 15.266 3.965 1 96.06 138 MET B O 1
ATOM 3414 N N . GLU B 1 139 ? -22.734 16.781 5.559 1 97 139 GLU B N 1
ATOM 3415 C CA . GLU B 1 139 ? -23.328 17.891 4.84 1 97 139 GLU B CA 1
ATOM 3416 C C . GLU B 1 139 ? -22.281 18.625 3.998 1 97 139 GLU B C 1
ATOM 3418 O O . GLU B 1 139 ? -21.109 18.641 4.332 1 97 139 GLU B O 1
ATOM 3423 N N . PHE B 1 140 ? -22.812 19.25 2.947 1 97.75 140 PHE B N 1
ATOM 3424 C CA . PHE B 1 140 ? -21.938 20.109 2.154 1 97.75 140 PHE B CA 1
ATOM 3425 C C . PHE B 1 140 ? -21.578 21.391 2.912 1 97.75 140 PHE B C 1
ATOM 3427 O O . PHE B 1 140 ? -22.375 21.859 3.725 1 97.75 140 PHE B O 1
ATOM 3434 N N . PRO B 1 141 ? -20.453 22 2.68 1 97.88 141 PRO B N 1
ATOM 3435 C CA . PRO B 1 141 ? -19.422 21.531 1.76 1 97.88 141 PRO B CA 1
ATOM 3436 C C . PRO B 1 141 ? -18.625 20.359 2.32 1 97.88 141 PRO B C 1
ATOM 3438 O O . PRO B 1 141 ? -18.594 20.141 3.535 1 97.88 141 PRO B O 1
ATOM 3441 N N . VAL B 1 142 ? -17.984 19.516 1.418 1 98.56 142 VAL B N 1
ATOM 3442 C CA . VAL B 1 142 ? -17.125 18.422 1.812 1 98.56 142 VAL B CA 1
ATOM 3443 C C . VAL B 1 142 ? -15.773 18.531 1.111 1 98.56 142 VAL B C 1
ATOM 3445 O O . VAL B 1 142 ? -15.641 19.281 0.137 1 98.56 142 VAL B O 1
ATOM 3448 N N . ILE B 1 143 ? -14.758 17.906 1.639 1 98.44 143 ILE B N 1
ATOM 3449 C CA . ILE B 1 143 ? -13.43 17.828 1.038 1 98.44 143 ILE B CA 1
ATOM 3450 C C . ILE B 1 143 ? -13.234 16.453 0.396 1 98.44 143 ILE B C 1
ATOM 3452 O O . ILE B 1 143 ? -13.539 15.43 1.007 1 98.44 143 ILE B O 1
ATOM 3456 N N . VAL B 1 144 ? -12.805 16.422 -0.843 1 98.38 144 VAL B N 1
ATOM 3457 C CA . VAL B 1 144 ? -12.43 15.18 -1.519 1 98.38 144 VAL B CA 1
ATOM 3458 C C . VAL B 1 144 ? -10.922 15.141 -1.718 1 98.38 144 VAL B C 1
ATOM 3460 O O . VAL B 1 144 ? -10.32 16.109 -2.201 1 98.38 144 VAL B O 1
ATOM 3463 N N . LYS B 1 145 ? -10.344 14.07 -1.236 1 97.69 145 LYS B N 1
ATOM 3464 C CA . LYS B 1 145 ? -8.906 13.875 -1.403 1 97.69 145 LYS B CA 1
ATOM 3465 C C . LYS B 1 145 ? -8.609 12.539 -2.074 1 97.69 145 LYS B C 1
ATOM 3467 O O . LYS B 1 145 ? -9.25 11.531 -1.769 1 97.69 145 LYS B O 1
ATOM 3472 N N . SER B 1 146 ? -7.664 12.578 -3.047 1 95.44 146 SER B N 1
ATOM 3473 C CA . SER B 1 146 ? -7.078 11.297 -3.436 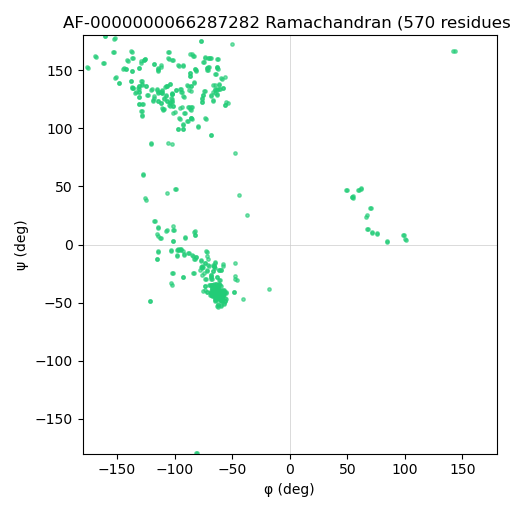1 95.44 146 SER B CA 1
ATOM 3474 C C . SER B 1 146 ? -6.297 10.68 -2.283 1 95.44 146 SER B C 1
ATOM 3476 O O . SER B 1 146 ? -5.68 11.391 -1.488 1 95.44 146 SER B O 1
ATOM 3478 N N . VAL B 1 147 ? -6.289 9.383 -2.199 1 95.62 147 VAL B N 1
ATOM 3479 C CA . VAL B 1 147 ? -5.602 8.742 -1.082 1 95.62 147 VAL B CA 1
ATOM 3480 C C . VAL B 1 147 ? -4.094 8.953 -1.215 1 95.62 147 VAL B C 1
ATOM 3482 O O . VAL B 1 147 ? -3.371 8.961 -0.215 1 95.62 147 VAL B O 1
ATOM 3485 N N . PHE B 1 148 ? -3.672 9.102 -2.447 1 92.94 148 PHE B N 1
ATOM 3486 C CA . PHE B 1 148 ? -2.275 9.438 -2.699 1 92.94 148 PHE B CA 1
ATOM 3487 C C . PHE B 1 148 ? -2.15 10.844 -3.27 1 92.94 148 PHE B C 1
ATOM 3489 O O . PHE B 1 148 ? -3.08 11.344 -3.904 1 92.94 148 PHE B O 1
ATOM 3496 N N . GLY B 1 149 ? -1.041 11.445 -3.031 1 88.62 149 GLY B N 1
ATOM 3497 C CA . GLY B 1 149 ? -0.789 12.797 -3.518 1 88.62 149 GLY B CA 1
ATOM 3498 C C . GLY B 1 149 ? 0.019 13.633 -2.547 1 88.62 149 GLY B C 1
ATOM 3499 O O . GLY B 1 149 ? 0.183 13.266 -1.384 1 88.62 149 GLY B O 1
ATOM 3500 N N . SER B 1 150 ? 0.486 14.742 -3.105 1 86.06 150 SER B N 1
ATOM 3501 C CA . SER B 1 150 ? 1.311 15.656 -2.324 1 86.06 150 SER B CA 1
ATOM 3502 C C . SER B 1 150 ? 0.974 17.109 -2.643 1 86.06 150 SER B C 1
ATOM 3504 O O . SER B 1 150 ? 0.302 17.391 -3.637 1 86.06 150 SER B O 1
ATOM 3506 N N . PHE B 1 151 ? 1.301 17.969 -1.72 1 85.06 151 PHE B N 1
ATOM 3507 C CA . PHE B 1 151 ? 1.339 19.422 -1.941 1 85.06 151 PHE B CA 1
ATOM 3508 C C . PHE B 1 151 ? -0.071 19.984 -2.074 1 85.06 151 PHE B C 1
ATOM 3510 O O . PHE B 1 151 ? -0.266 21.047 -2.666 1 85.06 151 PHE B O 1
ATOM 3517 N N . GLY B 1 152 ? -1.02 19.234 -1.775 1 86.06 152 GLY B N 1
ATOM 3518 C CA . GLY B 1 152 ? -2.393 19.703 -1.858 1 86.06 152 GLY B CA 1
ATOM 3519 C C . GLY B 1 152 ? -2.982 19.578 -3.252 1 86.06 152 GLY B C 1
ATOM 3520 O O . GLY B 1 152 ? -4.121 19.984 -3.488 1 86.06 152 GLY B O 1
ATOM 3521 N N . ASP B 1 153 ? -2.344 19.062 -4.27 1 85.5 153 ASP B N 1
ATOM 3522 C CA . ASP B 1 153 ? -2.742 19.016 -5.672 1 85.5 153 ASP B CA 1
ATOM 3523 C C . ASP B 1 153 ? -3.986 18.141 -5.863 1 85.5 153 ASP B C 1
ATOM 3525 O O . ASP B 1 153 ? -4.797 18.406 -6.758 1 85.5 153 ASP B O 1
ATOM 3529 N N . TYR B 1 154 ? -4.367 17.25 -4.961 1 90.94 154 TYR B N 1
ATOM 3530 C CA . TYR B 1 154 ? -5.508 16.359 -5.09 1 90.94 154 TYR B CA 1
ATOM 3531 C C . TYR B 1 154 ? -6.441 16.484 -3.893 1 90.94 154 TYR B C 1
ATOM 3533 O O . TYR B 1 154 ? -6.871 15.484 -3.318 1 90.94 154 TYR B O 1
ATOM 3541 N N . VAL B 1 155 ? -6.555 17.719 -3.521 1 95.56 155 VAL B N 1
ATOM 3542 C CA . VAL B 1 155 ? -7.508 18.094 -2.479 1 95.56 155 VAL B CA 1
ATOM 3543 C C . VAL B 1 155 ? -8.531 19.062 -3.039 1 95.56 155 VAL B C 1
ATOM 3545 O O . VAL B 1 155 ? -8.172 20.141 -3.521 1 95.56 155 VAL B O 1
ATOM 3548 N N . PHE B 1 156 ? -9.836 18.719 -2.928 1 97.69 156 PHE B N 1
ATOM 3549 C CA . PHE B 1 156 ? -10.859 19.547 -3.57 1 97.69 156 PHE B CA 1
ATOM 3550 C C . PHE B 1 156 ? -11.984 19.875 -2.594 1 97.69 156 PHE B C 1
ATOM 3552 O O . PHE B 1 156 ? -12.484 18.984 -1.896 1 97.69 156 PHE B O 1
ATOM 3559 N N . LEU B 1 157 ? -12.305 21.109 -2.561 1 97.75 157 LEU B N 1
ATOM 3560 C CA . LEU B 1 157 ? -13.492 21.562 -1.846 1 97.75 157 LEU B CA 1
ATOM 3561 C C . LEU B 1 157 ? -14.727 21.453 -2.727 1 97.75 157 LEU B C 1
ATOM 3563 O O . LEU B 1 157 ? -14.805 22.078 -3.781 1 97.75 157 LEU B O 1
ATOM 3567 N N . CYS B 1 158 ? -15.672 20.656 -2.309 1 98.5 158 CYS B N 1
ATOM 3568 C CA . CYS B 1 158 ? -16.906 20.484 -3.053 1 98.5 158 CYS B CA 1
ATOM 3569 C C . CYS B 1 158 ? -18.078 21.141 -2.326 1 98.5 158 CYS B C 1
ATOM 3571 O O . CYS B 1 158 ? -18.516 20.641 -1.282 1 98.5 158 CYS B O 1
ATOM 3573 N N . LEU B 1 159 ? -18.672 22.141 -2.926 1 97.94 159 LEU B N 1
ATOM 3574 C CA . LEU B 1 159 ? -19.719 22.922 -2.291 1 97.94 159 LEU B CA 1
ATOM 3575 C C . LEU B 1 159 ? -21.078 22.25 -2.439 1 97.94 159 LEU B C 1
ATOM 3577 O O . LEU B 1 159 ? -22.016 22.562 -1.697 1 97.94 159 LEU B O 1
ATOM 3581 N N . ASP B 1 160 ? -21.172 21.422 -3.482 1 98.19 160 ASP B N 1
ATOM 3582 C CA . ASP B 1 160 ? -22.438 20.75 -3.748 1 98.19 160 ASP B CA 1
ATOM 3583 C C . ASP B 1 160 ? -22.219 19.422 -4.453 1 98.19 160 ASP B C 1
ATOM 3585 O O . ASP B 1 160 ? -21.078 19.016 -4.703 1 98.19 160 ASP B O 1
ATOM 3589 N N . GLU B 1 161 ? -23.344 18.719 -4.688 1 98.06 161 GLU B N 1
ATOM 3590 C CA . GLU B 1 161 ? -23.297 17.375 -5.262 1 98.06 161 GLU B CA 1
ATOM 3591 C C . GLU B 1 161 ? -22.703 17.406 -6.668 1 98.06 161 GLU B C 1
ATOM 3593 O O . GLU B 1 161 ? -21.984 16.484 -7.062 1 98.06 161 GLU B O 1
ATOM 3598 N N . GLN B 1 162 ? -23 18.422 -7.414 1 98.06 162 GLN B N 1
ATOM 3599 C CA . GLN B 1 162 ? -22.5 18.531 -8.773 1 98.06 162 GLN B CA 1
ATOM 3600 C C . GLN B 1 162 ? -20.969 18.547 -8.797 1 98.06 162 GLN B C 1
ATOM 3602 O O . GLN B 1 162 ? -20.344 17.797 -9.539 1 98.06 162 GLN B O 1
ATOM 3607 N N . LYS B 1 163 ? -20.391 19.453 -8.008 1 98.19 163 LYS B N 1
ATOM 3608 C CA . LYS B 1 163 ? -18.938 19.516 -7.91 1 98.19 163 LYS B CA 1
ATOM 3609 C C . LYS B 1 163 ? -18.344 18.219 -7.371 1 98.19 163 LYS B C 1
ATOM 3611 O O . LYS B 1 163 ? -17.297 17.766 -7.824 1 98.19 163 LYS B O 1
ATOM 3616 N N . LEU B 1 164 ? -19.047 17.641 -6.402 1 98.31 164 LEU B N 1
ATOM 3617 C CA . LEU B 1 164 ? -18.625 16.359 -5.848 1 98.31 164 LEU B CA 1
ATOM 3618 C C . LEU B 1 164 ? -18.516 15.297 -6.934 1 98.31 164 LEU B C 1
ATOM 3620 O O . LEU B 1 164 ? -17.5 14.633 -7.07 1 98.31 164 LEU B O 1
ATOM 3624 N N . ARG B 1 165 ? -19.562 15.172 -7.715 1 97.56 165 ARG B N 1
ATOM 3625 C CA . ARG B 1 165 ? -19.625 14.188 -8.789 1 97.56 165 ARG B CA 1
ATOM 3626 C C . ARG B 1 165 ? -18.5 14.398 -9.789 1 97.56 165 ARG B C 1
ATOM 3628 O O . ARG B 1 165 ? -17.797 13.453 -10.172 1 97.56 165 ARG B O 1
ATOM 3635 N N . LYS B 1 166 ? -18.344 15.602 -10.195 1 97.12 166 LYS B N 1
ATOM 3636 C CA . LYS B 1 166 ? -17.297 15.938 -11.156 1 97.12 166 LYS B CA 1
ATOM 3637 C C . LYS B 1 166 ? -15.914 15.578 -10.609 1 97.12 166 LYS B C 1
ATOM 3639 O O . LYS B 1 166 ? -15.078 15.023 -11.328 1 97.12 166 LYS B O 1
ATOM 3644 N N . THR B 1 167 ? -15.688 15.906 -9.383 1 97.38 167 THR B N 1
ATOM 3645 C CA . THR B 1 167 ? -14.398 15.656 -8.742 1 97.38 167 THR B CA 1
ATOM 3646 C C . THR B 1 167 ? -14.125 14.156 -8.648 1 97.38 167 THR B C 1
ATOM 3648 O O . THR B 1 167 ? -13.047 13.688 -9.031 1 97.38 167 THR B O 1
ATOM 3651 N N . LEU B 1 168 ? -15.102 13.383 -8.188 1 96.25 168 LEU B N 1
ATOM 3652 C CA . LEU B 1 168 ? -14.93 11.945 -8.039 1 96.25 168 LEU B CA 1
ATOM 3653 C C . LEU B 1 168 ? -14.664 11.289 -9.391 1 96.25 168 LEU B C 1
ATOM 3655 O O . LEU B 1 168 ? -13.852 10.367 -9.492 1 96.25 168 LEU B O 1
ATOM 3659 N N . MET B 1 169 ? -15.281 11.797 -10.383 1 94.56 169 MET B N 1
ATOM 3660 C CA . MET B 1 169 ? -15.141 11.227 -11.719 1 94.56 169 MET B CA 1
ATOM 3661 C C . MET B 1 169 ? -13.758 11.523 -12.289 1 94.56 169 MET B C 1
ATOM 3663 O O . MET B 1 169 ? -13.305 10.852 -13.219 1 94.56 169 MET B O 1
ATOM 3667 N N . SER B 1 170 ? -13.141 12.539 -11.766 1 92.06 170 SER B N 1
ATOM 3668 C CA . SER B 1 170 ? -11.82 12.906 -12.266 1 92.06 170 SER B CA 1
ATOM 3669 C C . SER B 1 170 ? -10.734 12.039 -11.648 1 92.06 170 SER B C 1
ATOM 3671 O O . SER B 1 170 ? -9.578 12.078 -12.086 1 92.06 170 SER B O 1
ATOM 3673 N N . PHE B 1 171 ? -11.094 11.266 -10.625 1 87.69 171 PHE B N 1
ATOM 3674 C CA . PHE B 1 171 ? -10.133 10.414 -9.938 1 87.69 171 PHE B CA 1
ATOM 3675 C C . PHE B 1 171 ? -10.148 9.008 -10.516 1 87.69 171 PHE B C 1
ATOM 3677 O O . PHE B 1 171 ? -11.211 8.406 -10.68 1 87.69 171 PHE B O 1
ATOM 3684 N N . ASN B 1 172 ? -8.977 8.523 -10.797 1 80.44 172 ASN B N 1
ATOM 3685 C CA . ASN B 1 172 ? -8.852 7.094 -11.055 1 80.44 172 ASN B CA 1
ATOM 3686 C C . ASN B 1 172 ? -8.492 6.324 -9.789 1 80.44 172 ASN B C 1
ATOM 3688 O O . ASN B 1 172 ? -8.984 5.211 -9.578 1 80.44 172 ASN B O 1
ATOM 3692 N N . GLN B 1 173 ? -7.82 6.98 -8.898 1 87.88 173 GLN B N 1
ATOM 3693 C CA . GLN B 1 173 ? -7.426 6.383 -7.629 1 87.88 173 GLN B CA 1
ATOM 3694 C C . GLN B 1 173 ? -8.539 6.5 -6.594 1 87.88 173 GLN B C 1
ATOM 3696 O O . GLN B 1 173 ? -9.492 7.266 -6.777 1 87.88 173 GLN B O 1
ATOM 3701 N N . GLN B 1 174 ? -8.406 5.723 -5.57 1 93.56 174 GLN B N 1
ATOM 3702 C CA . GLN B 1 174 ? -9.344 5.801 -4.453 1 93.56 174 GLN B CA 1
ATOM 3703 C C . GLN B 1 174 ? -9.336 7.191 -3.824 1 93.56 174 GLN B C 1
ATOM 3705 O O . GLN B 1 174 ? -8.281 7.828 -3.729 1 93.56 174 GLN B O 1
ATOM 3710 N N . ALA B 1 175 ? -10.531 7.594 -3.428 1 96.38 175 ALA B N 1
ATOM 3711 C CA . ALA B 1 175 ? -10.688 8.883 -2.752 1 96.38 175 ALA B CA 1
ATOM 3712 C C . ALA B 1 175 ? -11.219 8.695 -1.335 1 96.38 175 ALA B C 1
ATOM 3714 O O . ALA B 1 175 ? -11.82 7.668 -1.021 1 96.38 175 ALA B O 1
ATOM 3715 N N . ILE B 1 176 ? -10.93 9.633 -0.517 1 98.19 176 ILE B N 1
ATOM 3716 C CA . ILE B 1 176 ? -11.641 9.789 0.748 1 98.19 176 ILE B CA 1
ATOM 3717 C C . ILE B 1 176 ? -12.438 11.094 0.741 1 98.19 176 ILE B C 1
ATOM 3719 O O . ILE B 1 176 ? -12.078 12.039 0.037 1 98.19 176 ILE B O 1
ATOM 3723 N N . VAL B 1 177 ? -13.492 11.094 1.478 1 98.56 177 VAL B N 1
ATOM 3724 C CA . VAL B 1 177 ? -14.328 12.281 1.628 1 98.56 177 VAL B CA 1
ATOM 3725 C C . VAL B 1 177 ? -14.383 12.695 3.098 1 98.56 177 VAL B C 1
ATOM 3727 O O . VAL B 1 177 ? -14.602 11.852 3.975 1 98.56 177 VAL B O 1
ATOM 3730 N N . GLN B 1 178 ? -14.195 13.977 3.32 1 98.56 178 GLN B N 1
ATOM 3731 C CA . GLN B 1 178 ? -14.109 14.461 4.691 1 98.56 178 GLN B CA 1
ATOM 3732 C C . GLN B 1 178 ? -15.023 15.664 4.906 1 98.56 178 GLN B C 1
ATOM 3734 O O . GLN B 1 178 ? -15.32 16.406 3.967 1 98.56 178 GLN B O 1
ATOM 3739 N N . LYS B 1 179 ? -15.422 15.75 6.152 1 97.62 179 LYS B N 1
ATOM 3740 C CA . LYS B 1 179 ? -16.156 16.953 6.543 1 97.62 179 LYS B CA 1
ATOM 3741 C C . LYS B 1 179 ? -15.273 18.203 6.406 1 97.62 179 LYS B C 1
ATOM 3743 O O . LYS B 1 179 ? -14.094 18.172 6.781 1 97.62 179 LYS B O 1
ATOM 3748 N N . TYR B 1 180 ? -15.875 19.234 5.789 1 97.31 180 TYR B N 1
ATOM 3749 C CA . TYR B 1 180 ? -15.164 20.516 5.734 1 97.31 180 TYR B CA 1
ATOM 3750 C C . TYR B 1 180 ? -15.219 21.219 7.082 1 97.31 180 TYR B C 1
ATOM 3752 O O . TYR B 1 180 ? -16.312 21.484 7.609 1 97.31 180 TYR B O 1
ATOM 3760 N N . ILE B 1 181 ? -14.07 21.5 7.598 1 95.94 181 ILE B N 1
ATOM 3761 C CA . ILE B 1 181 ? -14.008 22.203 8.875 1 95.94 181 ILE B CA 1
ATOM 3762 C C . ILE B 1 181 ? -13.906 23.703 8.633 1 95.94 181 ILE B C 1
ATOM 3764 O O . ILE B 1 181 ? -12.797 24.25 8.539 1 95.94 181 ILE B O 1
ATOM 3768 N N . THR B 1 182 ? -14.945 24.375 8.734 1 93.69 182 THR B N 1
ATOM 3769 C CA . THR B 1 182 ? -15.047 25.781 8.344 1 93.69 182 THR B CA 1
ATOM 3770 C C . THR B 1 182 ? -14.211 26.656 9.273 1 93.69 182 THR B C 1
ATOM 3772 O O . THR B 1 182 ? -13.594 27.625 8.828 1 93.69 182 THR B O 1
ATOM 3775 N N . CYS B 1 183 ? -14.164 26.344 10.547 1 93.5 183 CYS B N 1
ATOM 3776 C CA . CYS B 1 183 ? -13.484 27.188 11.523 1 93.5 183 CYS B CA 1
ATOM 3777 C C . CYS B 1 183 ? -11.977 27.094 11.375 1 93.5 183 CYS B C 1
ATOM 3779 O O . CYS B 1 183 ? -11.234 27.859 12 1 93.5 183 CYS B O 1
ATOM 3781 N N . SER B 1 184 ? -11.477 26.203 10.5 1 94.38 184 SER B N 1
ATOM 3782 C CA . SER B 1 184 ? -10.047 26.062 10.258 1 94.38 184 SER B CA 1
ATOM 3783 C C . SER B 1 184 ? -9.695 26.391 8.805 1 94.38 184 SER B C 1
ATOM 3785 O O . SER B 1 184 ? -8.664 25.938 8.297 1 94.38 184 SER B O 1
ATOM 3787 N N . LYS B 1 185 ? -10.531 27.094 8.164 1 94 185 LYS B N 1
ATOM 3788 C CA . LYS B 1 185 ? -10.32 27.422 6.754 1 94 185 LYS B CA 1
ATOM 3789 C C . LYS B 1 185 ? -8.969 28.094 6.547 1 94 185 LYS B C 1
ATOM 3791 O O . LYS B 1 185 ? -8.672 29.109 7.18 1 94 185 LYS B O 1
ATOM 3796 N N . GLY B 1 186 ? -8.188 27.516 5.73 1 94.56 186 GLY B N 1
ATOM 3797 C CA . GLY B 1 186 ? -6.902 28.094 5.363 1 94.56 186 GLY B CA 1
ATOM 3798 C C . GLY B 1 186 ? -5.906 28.109 6.508 1 94.56 186 GLY B C 1
ATOM 3799 O O . GLY B 1 186 ? -4.926 28.844 6.48 1 94.56 186 GLY B O 1
ATOM 3800 N N . GLU B 1 187 ? -6.23 27.406 7.484 1 96.25 187 GLU B N 1
ATOM 3801 C CA . GLU B 1 187 ? -5.395 27.406 8.68 1 96.25 187 GLU B CA 1
ATOM 3802 C C . GLU B 1 187 ? -5.102 25.984 9.148 1 96.25 187 GLU B C 1
ATOM 3804 O O . GLU B 1 187 ? -5.996 25.141 9.156 1 96.25 187 GLU B O 1
ATOM 3809 N N . SER B 1 188 ? -3.852 25.688 9.484 1 97.62 188 SER B N 1
ATOM 3810 C CA . SER B 1 188 ? -3.473 24.391 10.016 1 97.62 188 SER B CA 1
ATOM 3811 C C . SER B 1 188 ? -2.23 24.484 10.891 1 97.62 188 SER B C 1
ATOM 3813 O O . SER B 1 188 ? -1.62 25.562 10.992 1 97.62 188 SER B O 1
ATOM 3815 N N . VAL B 1 189 ? -1.976 23.516 11.617 1 98.25 189 VAL B N 1
ATOM 3816 C CA . VAL B 1 189 ? -0.743 23.359 12.391 1 98.25 189 VAL B CA 1
ATOM 3817 C C . VAL B 1 189 ? 0.055 22.172 11.852 1 98.25 189 VAL B C 1
ATOM 3819 O O . VAL B 1 189 ? -0.467 21.062 11.75 1 98.25 189 VAL B O 1
ATOM 3822 N N . ARG B 1 190 ? 1.267 22.438 11.484 1 98 190 ARG B N 1
ATOM 3823 C CA . ARG B 1 190 ? 2.195 21.391 11.102 1 98 190 ARG B CA 1
ATOM 3824 C C . ARG B 1 190 ? 3.18 21.094 12.234 1 98 190 ARG B C 1
ATOM 3826 O O . ARG B 1 190 ? 3.893 21.984 12.695 1 98 190 ARG B O 1
ATOM 3833 N N . VAL B 1 191 ? 3.191 19.859 12.641 1 98.75 191 VAL B N 1
ATOM 3834 C CA . VAL B 1 191 ? 4.113 19.438 13.688 1 98.75 191 VAL B CA 1
ATOM 3835 C C . VAL B 1 191 ? 5.117 18.438 13.117 1 98.75 191 VAL B C 1
ATOM 3837 O O . VAL B 1 191 ? 4.734 17.469 12.453 1 98.75 191 VAL B O 1
ATOM 3840 N N . ILE B 1 192 ? 6.402 18.641 13.359 1 98.81 192 ILE B N 1
ATOM 3841 C CA . ILE B 1 192 ? 7.469 17.75 12.906 1 98.81 192 ILE B CA 1
ATOM 3842 C C . ILE B 1 192 ? 7.977 16.906 14.07 1 98.81 192 ILE B C 1
ATOM 3844 O O . ILE B 1 192 ? 8.367 17.438 15.109 1 98.81 192 ILE B O 1
ATOM 3848 N N . VAL B 1 193 ? 7.902 15.633 13.906 1 98.88 193 VAL B N 1
ATOM 3849 C CA . VAL B 1 193 ? 8.344 14.688 14.922 1 98.88 193 VAL B CA 1
ATOM 3850 C C . VAL B 1 193 ? 9.531 13.875 14.398 1 98.88 193 VAL B C 1
ATOM 3852 O O . VAL B 1 193 ? 9.523 13.438 13.242 1 98.88 193 VAL B O 1
ATOM 3855 N N . VAL B 1 194 ? 10.602 13.727 15.203 1 98.81 194 VAL B N 1
ATOM 3856 C CA . VAL B 1 194 ? 11.75 12.883 14.922 1 98.81 194 VAL B CA 1
ATOM 3857 C C . VAL B 1 194 ? 12.062 12.008 16.125 1 98.81 194 VAL B C 1
ATOM 3859 O O . VAL B 1 194 ? 12.305 12.516 17.234 1 98.81 194 VAL B O 1
ATOM 3862 N N . ASN B 1 195 ? 12.016 10.695 15.891 1 98.5 195 ASN B N 1
ATOM 3863 C CA . ASN B 1 195 ? 12.359 9.75 16.938 1 98.5 195 ASN B CA 1
ATOM 3864 C C . ASN B 1 195 ? 11.625 10.062 18.25 1 98.5 195 ASN B C 1
ATOM 3866 O O . ASN B 1 195 ? 12.242 10.195 19.297 1 98.5 195 ASN B O 1
ATOM 3870 N N . ASN B 1 196 ? 10.375 10.297 18.125 1 97.94 196 ASN B N 1
ATOM 3871 C CA . ASN B 1 196 ? 9.453 10.469 19.25 1 97.94 196 ASN B CA 1
ATOM 3872 C C . ASN B 1 196 ? 9.719 11.781 19.984 1 97.94 196 ASN B C 1
ATOM 3874 O O . ASN B 1 196 ? 9.562 11.852 21.203 1 97.94 196 ASN B O 1
ATOM 3878 N N . LYS B 1 197 ? 10.156 12.734 19.297 1 98.56 197 LYS B N 1
ATOM 3879 C CA . LYS B 1 197 ? 10.336 14.086 19.812 1 98.56 197 LYS B CA 1
ATOM 3880 C C . LYS B 1 197 ? 9.852 15.133 18.812 1 98.56 197 LYS B C 1
ATOM 3882 O O . LYS B 1 197 ? 10.156 15.047 17.625 1 98.56 197 LYS B O 1
ATOM 3887 N N . VAL B 1 198 ? 9.109 16.094 19.359 1 98.81 198 VAL B N 1
ATOM 3888 C CA . VAL B 1 198 ? 8.727 17.219 18.516 1 98.81 198 VAL B CA 1
ATOM 3889 C C . VAL B 1 198 ? 9.922 18.156 18.328 1 98.81 198 VAL B C 1
ATOM 3891 O O . VAL B 1 198 ? 10.516 18.625 19.297 1 98.81 198 VAL B O 1
ATOM 3894 N N . ILE B 1 199 ? 10.273 18.438 17.094 1 98.62 199 ILE B N 1
ATOM 3895 C CA . ILE B 1 199 ? 11.445 19.281 16.875 1 98.62 199 ILE B CA 1
ATOM 3896 C C . ILE B 1 199 ? 11.023 20.594 16.234 1 98.62 199 ILE B C 1
ATOM 3898 O O . ILE B 1 199 ? 11.852 21.5 16.031 1 98.62 199 ILE B O 1
ATOM 3902 N N . GLY B 1 200 ? 9.766 20.703 15.891 1 98.38 200 GLY B N 1
ATOM 3903 C CA . GLY B 1 200 ? 9.234 21.938 15.312 1 98.38 200 GLY B CA 1
ATOM 3904 C C . GLY B 1 200 ? 7.738 21.891 15.086 1 98.38 200 GLY B C 1
ATOM 3905 O O . GLY B 1 200 ? 7.164 20.812 14.906 1 98.38 200 GLY B O 1
ATOM 3906 N N . ALA B 1 201 ? 7.125 23.062 15.141 1 98.69 201 ALA B N 1
ATOM 3907 C CA . ALA B 1 201 ? 5.703 23.219 14.852 1 98.69 201 ALA B CA 1
ATOM 3908 C C . ALA B 1 201 ? 5.414 24.578 14.227 1 98.69 201 ALA B C 1
ATOM 3910 O O . ALA B 1 201 ? 5.996 25.594 14.625 1 98.69 201 ALA B O 1
ATOM 3911 N N . LEU B 1 202 ? 4.539 24.562 13.242 1 98.44 202 LEU B N 1
ATOM 3912 C CA . LEU B 1 202 ? 4.191 25.781 12.516 1 98.44 202 LEU B CA 1
ATOM 3913 C C . LEU B 1 202 ? 2.682 25.969 12.469 1 98.44 202 LEU B C 1
ATOM 3915 O O . LEU B 1 202 ? 1.931 25 12.32 1 98.44 202 LEU B O 1
ATOM 3919 N N . HIS B 1 203 ? 2.281 27.188 12.672 1 98.31 203 HIS B N 1
ATOM 3920 C CA . HIS B 1 203 ? 0.938 27.625 12.312 1 98.31 203 HIS B CA 1
ATOM 3921 C C . HIS B 1 203 ? 0.906 28.188 10.898 1 98.31 203 HIS B C 1
ATOM 3923 O O . HIS B 1 203 ? 1.546 29.203 10.617 1 98.31 203 HIS B O 1
ATOM 3929 N N . THR B 1 204 ? 0.206 27.484 9.992 1 97.38 204 THR B N 1
ATOM 3930 C CA . THR B 1 204 ? 0.135 27.922 8.602 1 97.38 204 THR B CA 1
ATOM 3931 C C . THR B 1 204 ? -1.218 28.562 8.305 1 97.38 204 THR B C 1
ATOM 3933 O O . THR B 1 204 ? -2.252 28.094 8.781 1 97.38 204 THR B O 1
ATOM 3936 N N . THR B 1 205 ? -1.179 29.672 7.562 1 97.12 205 THR B N 1
ATOM 3937 C CA . THR B 1 205 ? -2.396 30.391 7.211 1 97.12 205 THR B CA 1
ATOM 3938 C C . THR B 1 205 ? -2.375 30.797 5.742 1 97.12 205 THR B C 1
ATOM 3940 O O . THR B 1 205 ? -1.331 31.188 5.215 1 97.12 205 THR B O 1
ATOM 3943 N N . ASN B 1 206 ? -3.445 30.578 5.102 1 95 206 ASN B N 1
ATOM 3944 C CA . ASN B 1 206 ? -3.664 31 3.719 1 95 206 ASN B CA 1
ATOM 3945 C C . ASN B 1 206 ? -4.957 31.797 3.568 1 95 206 ASN B C 1
ATOM 3947 O O . ASN B 1 206 ? -6.047 31.266 3.799 1 95 206 ASN B O 1
ATOM 3951 N N . ASN B 1 207 ? -4.906 33 3.111 1 92.31 207 ASN B N 1
ATOM 3952 C CA . ASN B 1 207 ? -6.07 33.875 3.006 1 92.31 207 ASN B CA 1
ATOM 3953 C C . ASN B 1 207 ? -6.742 33.75 1.64 1 92.31 207 ASN B C 1
ATOM 3955 O O . ASN B 1 207 ? -7.859 34.219 1.445 1 92.31 207 ASN B O 1
ATOM 3959 N N . SER B 1 208 ? -6.172 33.094 0.722 1 91.38 208 SER B N 1
ATOM 3960 C CA . SER B 1 208 ? -6.668 33.062 -0.65 1 91.38 208 SER B CA 1
ATOM 3961 C C . SER B 1 208 ? -7.113 31.641 -1.044 1 91.38 208 SER B C 1
ATOM 3963 O O . SER B 1 208 ? -7.734 31.453 -2.094 1 91.38 208 SER B O 1
ATOM 3965 N N . ASP B 1 209 ? -6.77 30.75 -0.263 1 90.62 209 ASP B N 1
ATOM 3966 C CA . ASP B 1 209 ? -7.043 29.344 -0.552 1 90.62 209 ASP B CA 1
ATOM 3967 C C . ASP B 1 209 ? -7.52 28.609 0.7 1 90.62 209 ASP B C 1
ATOM 3969 O O . ASP B 1 209 ? -7.055 28.906 1.807 1 90.62 209 ASP B O 1
ATOM 3973 N N . PHE B 1 210 ? -8.531 27.656 0.591 1 90.5 210 PHE B N 1
ATOM 3974 C CA . PHE B 1 210 ? -8.984 26.859 1.735 1 90.5 210 PHE B CA 1
ATOM 3975 C C . PHE B 1 210 ? -7.875 25.922 2.213 1 90.5 210 PHE B C 1
ATOM 3977 O O . PHE B 1 210 ? -7.906 25.453 3.352 1 90.5 210 PHE B O 1
ATOM 3984 N N . ARG B 1 211 ? -6.938 25.719 1.347 1 89.94 211 ARG B N 1
ATOM 3985 C CA . ARG B 1 211 ? -5.77 24.922 1.697 1 89.94 211 ARG B CA 1
ATOM 3986 C C . ARG B 1 211 ? -4.691 25.781 2.352 1 89.94 211 ARG B C 1
ATOM 3988 O O . ARG B 1 211 ? -4.469 26.922 1.943 1 89.94 211 ARG B O 1
ATOM 3995 N N . SER B 1 212 ? -4.004 25.078 3.258 1 87.31 212 SER B N 1
ATOM 3996 C CA . SER B 1 212 ? -3.031 25.828 4.051 1 87.31 212 SER B CA 1
ATOM 3997 C C . SER B 1 212 ? -1.608 25.359 3.756 1 87.31 212 SER B C 1
ATOM 3999 O O . SER B 1 212 ? -0.685 25.641 4.52 1 87.31 212 SER B O 1
ATOM 4001 N N . ASN B 1 213 ? -1.435 24.641 2.707 1 86.38 213 ASN B N 1
ATOM 4002 C CA . ASN B 1 213 ? -0.111 24.141 2.338 1 86.38 213 ASN B CA 1
ATOM 4003 C C . ASN B 1 213 ? 0.824 25.281 1.957 1 86.38 213 ASN B C 1
ATOM 4005 O O . ASN B 1 213 ? 0.426 26.203 1.241 1 86.38 213 ASN B O 1
ATOM 4009 N N . LEU B 1 214 ? 1.996 25.172 2.424 1 84.19 214 LEU B N 1
ATOM 4010 C CA . LEU B 1 214 ? 3.002 26.188 2.121 1 84.19 214 LEU B CA 1
ATOM 4011 C C . LEU B 1 214 ? 3.252 26.281 0.62 1 84.19 214 LEU B C 1
ATOM 4013 O O . LEU B 1 214 ? 3.514 27.359 0.092 1 84.19 214 LEU B O 1
ATOM 4017 N N . ASN B 1 215 ? 3.088 25.172 -0.028 1 80.75 215 ASN B N 1
ATOM 4018 C CA . ASN B 1 215 ? 3.289 25.125 -1.473 1 80.75 215 ASN B CA 1
ATOM 4019 C C . ASN B 1 215 ? 2.174 25.844 -2.223 1 80.75 215 ASN B C 1
ATOM 4021 O O . ASN B 1 215 ? 2.307 26.125 -3.414 1 80.75 215 ASN B O 1
ATOM 4025 N N . LYS B 1 216 ? 1.13 26.203 -1.522 1 84.81 216 LYS B N 1
ATOM 4026 C CA . LYS B 1 216 ? -0.003 26.875 -2.135 1 84.81 216 LYS B CA 1
ATOM 4027 C C . LYS B 1 216 ? -0.037 28.359 -1.735 1 84.81 216 LYS B C 1
ATOM 4029 O O . LYS B 1 216 ? -1.076 29 -1.842 1 84.81 216 LYS B O 1
ATOM 4034 N N . GLY B 1 217 ? 1.077 28.766 -1.137 1 84.75 217 GLY B N 1
ATOM 4035 C CA . GLY B 1 217 ? 1.196 30.188 -0.855 1 84.75 217 GLY B CA 1
ATOM 4036 C C . GLY B 1 217 ? 0.896 30.547 0.59 1 84.75 217 GLY B C 1
ATOM 4037 O O . GLY B 1 217 ? 0.853 31.719 0.954 1 84.75 217 GLY B O 1
ATOM 4038 N N . ALA B 1 218 ? 0.655 29.609 1.374 1 91.62 218 ALA B N 1
ATOM 4039 C CA . ALA B 1 218 ? 0.427 29.875 2.789 1 91.62 218 ALA B CA 1
ATOM 4040 C C . ALA B 1 218 ? 1.67 30.484 3.438 1 91.62 218 ALA B C 1
ATOM 4042 O O . ALA B 1 218 ? 2.785 30.297 2.943 1 91.62 218 ALA B O 1
ATOM 4043 N N . LYS B 1 219 ? 1.376 31.266 4.453 1 95.19 219 LYS B N 1
ATOM 4044 C CA . LYS B 1 219 ? 2.436 31.734 5.336 1 95.19 219 LYS B CA 1
ATOM 4045 C C . LYS B 1 219 ? 2.477 30.938 6.633 1 95.19 219 LYS B C 1
ATOM 4047 O O . LYS B 1 219 ? 1.517 30.234 6.965 1 95.19 219 LYS B O 1
ATOM 4052 N N . ALA B 1 220 ? 3.676 31.031 7.246 1 97.06 220 ALA B N 1
ATOM 4053 C CA . ALA B 1 220 ? 3.801 30.219 8.461 1 97.06 220 ALA B CA 1
ATOM 4054 C C . ALA B 1 220 ? 4.508 31.016 9.562 1 97.06 220 ALA B C 1
ATOM 4056 O O . ALA B 1 220 ? 5.273 31.938 9.281 1 97.06 220 ALA B O 1
ATOM 4057 N N . GLU B 1 221 ? 4.176 30.734 10.766 1 97.44 221 GLU B N 1
ATOM 4058 C CA . GLU B 1 221 ? 4.875 31.188 11.961 1 97.44 221 GLU B CA 1
ATOM 4059 C C . GLU B 1 221 ? 5.027 30.062 12.977 1 97.44 221 GLU B C 1
ATOM 4061 O O . GLU B 1 221 ? 4.328 29.047 12.898 1 97.44 221 GLU B O 1
ATOM 4066 N N . ARG B 1 222 ? 5.953 30.25 13.867 1 98.06 222 ARG B N 1
ATOM 4067 C CA . ARG B 1 222 ? 6.168 29.25 14.906 1 98.06 222 ARG B CA 1
ATOM 4068 C C . ARG B 1 222 ? 4.895 29.016 15.719 1 98.06 222 ARG B C 1
ATOM 4070 O O . ARG B 1 222 ? 4.191 29.969 16.062 1 98.06 222 ARG B O 1
ATOM 4077 N N . PHE B 1 223 ? 4.605 27.797 15.938 1 98.31 223 PHE B N 1
ATOM 4078 C CA . PHE B 1 223 ? 3.494 27.406 16.797 1 98.31 223 PHE B CA 1
ATOM 4079 C C . PHE B 1 223 ? 4.004 26.766 18.078 1 98.31 223 PHE B C 1
ATOM 4081 O O . PHE B 1 223 ? 4.875 25.891 18.047 1 98.31 223 PHE B O 1
ATOM 4088 N N . PHE B 1 224 ? 3.492 27.188 19.25 1 97.88 224 PHE B N 1
ATOM 4089 C CA . PHE B 1 224 ? 3.893 26.625 20.531 1 97.88 224 PHE B CA 1
ATOM 4090 C C . PHE B 1 224 ? 2.865 25.609 21.031 1 97.88 224 PHE B C 1
ATOM 4092 O O . PHE B 1 224 ? 1.743 25.984 21.391 1 97.88 224 PHE B O 1
ATOM 4099 N N . LEU B 1 225 ? 3.318 24.406 21.078 1 98.25 225 LEU B N 1
ATOM 4100 C CA . LEU B 1 225 ? 2.457 23.312 21.531 1 98.25 225 LEU B CA 1
ATOM 4101 C C . LEU B 1 225 ? 2.441 23.234 23.062 1 98.25 225 LEU B C 1
ATOM 4103 O O . LEU B 1 225 ? 3.475 23.438 23.703 1 98.25 225 LEU B O 1
ATOM 4107 N N . ASN B 1 226 ? 1.327 23 23.641 1 97.62 226 ASN B N 1
ATOM 4108 C CA . ASN B 1 226 ? 1.322 22.578 25.031 1 97.62 226 ASN B CA 1
ATOM 4109 C C . ASN B 1 226 ? 1.712 21.109 25.172 1 97.62 226 ASN B C 1
ATOM 4111 O O . ASN B 1 226 ? 1.926 20.422 24.188 1 97.62 226 ASN B O 1
ATOM 4115 N N . LYS B 1 227 ? 1.831 20.688 26.391 1 97.88 227 LYS B N 1
ATOM 4116 C CA . LYS B 1 227 ? 2.33 19.344 26.656 1 97.88 227 LYS B CA 1
ATOM 4117 C C . LYS B 1 227 ? 1.398 18.281 26.078 1 97.88 227 LYS B C 1
ATOM 4119 O O . LYS B 1 227 ? 1.858 17.281 25.531 1 97.88 227 LYS B O 1
ATOM 4124 N N . GLU B 1 228 ? 0.145 18.5 26.172 1 97.38 228 GLU B N 1
ATOM 4125 C CA . GLU B 1 228 ? -0.839 17.547 25.656 1 97.38 228 GLU B CA 1
ATOM 4126 C C . GLU B 1 228 ? -0.743 17.422 24.141 1 97.38 228 GLU B C 1
ATOM 4128 O O . GLU B 1 228 ? -0.80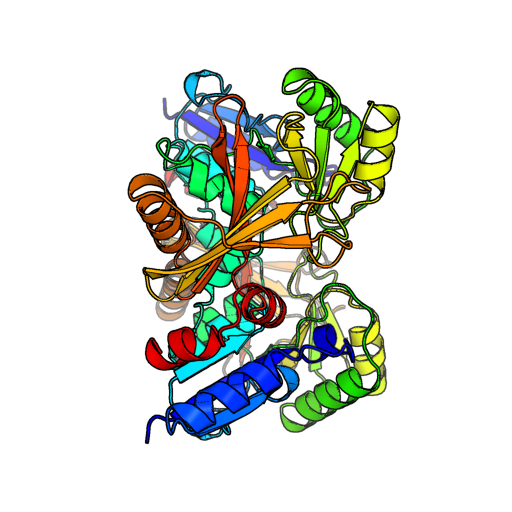5 16.328 23.594 1 97.38 228 GLU B O 1
ATOM 4133 N N . GLN B 1 229 ? -0.576 18.531 23.5 1 98.12 229 GLN B N 1
ATOM 4134 C CA . GLN B 1 229 ? -0.448 18.562 22.047 1 98.12 229 GLN B CA 1
ATOM 4135 C C . GLN B 1 229 ? 0.839 17.875 21.594 1 98.12 229 GLN B C 1
ATOM 4137 O O . GLN B 1 229 ? 0.841 17.141 20.609 1 98.12 229 GLN B O 1
ATOM 4142 N N . GLU B 1 230 ? 1.89 18.109 22.297 1 98.5 230 GLU B N 1
ATOM 4143 C CA . GLU B 1 230 ? 3.156 17.453 22 1 98.5 230 GLU B CA 1
ATOM 4144 C C . GLU B 1 230 ? 3.021 15.938 22.125 1 98.5 230 GLU B C 1
ATOM 4146 O O . GLU B 1 230 ? 3.447 15.195 21.234 1 98.5 230 GLU B O 1
ATOM 4151 N N . ASN B 1 231 ? 2.434 15.531 23.219 1 98.25 231 ASN B N 1
ATOM 4152 C CA . ASN B 1 231 ? 2.227 14.109 23.469 1 98.25 231 ASN B CA 1
ATOM 4153 C C . ASN B 1 231 ? 1.368 13.477 22.375 1 98.25 231 ASN B C 1
ATOM 4155 O O . ASN B 1 231 ? 1.625 12.344 21.953 1 98.25 231 ASN B O 1
ATOM 4159 N N . LEU B 1 232 ? 0.363 14.188 21.938 1 98.5 232 LEU B N 1
ATOM 4160 C CA . LEU B 1 232 ? -0.516 13.719 20.875 1 98.5 232 LEU B CA 1
ATOM 4161 C C . LEU B 1 232 ? 0.27 13.469 19.594 1 98.5 232 LEU B C 1
ATOM 4163 O O . LEU B 1 232 ? 0.13 12.414 18.969 1 98.5 232 LEU B O 1
ATOM 4167 N N . ALA B 1 233 ? 1.117 14.406 19.219 1 98.81 233 ALA B N 1
ATOM 4168 C CA . ALA B 1 233 ? 1.921 14.289 18 1 98.81 233 ALA B CA 1
ATOM 4169 C C . ALA B 1 233 ? 2.857 13.086 18.078 1 98.81 233 ALA B C 1
ATOM 4171 O O . ALA B 1 233 ? 2.982 12.32 17.125 1 98.81 233 ALA B O 1
ATOM 4172 N N . VAL B 1 234 ? 3.457 12.93 19.219 1 98.81 234 VAL B N 1
ATOM 4173 C CA . VAL B 1 234 ? 4.383 11.82 19.438 1 98.81 234 VAL B CA 1
ATOM 4174 C C . VAL B 1 234 ? 3.627 10.5 19.344 1 98.81 234 VAL B C 1
ATOM 4176 O O . VAL B 1 234 ? 4.09 9.555 18.703 1 98.81 234 VAL B O 1
ATOM 4179 N N . LYS B 1 235 ? 2.463 10.453 19.984 1 98.56 235 LYS B N 1
ATOM 4180 C CA . LYS B 1 235 ? 1.651 9.242 19.938 1 98.56 235 LYS B CA 1
ATOM 4181 C C . LYS B 1 235 ? 1.255 8.891 18.5 1 98.56 235 LYS B C 1
ATOM 4183 O O . LYS B 1 235 ? 1.308 7.723 18.109 1 98.56 235 LYS B O 1
ATOM 4188 N N . ILE B 1 236 ? 0.886 9.875 17.719 1 98.81 236 ILE B N 1
ATOM 4189 C CA . ILE B 1 236 ? 0.503 9.656 16.312 1 98.81 236 ILE B CA 1
ATOM 4190 C C . ILE B 1 236 ? 1.691 9.102 15.539 1 98.81 236 ILE B C 1
ATOM 4192 O O . ILE B 1 236 ? 1.549 8.141 14.781 1 98.81 236 ILE B O 1
ATOM 4196 N N . SER B 1 237 ? 2.883 9.711 15.727 1 98.75 237 SER B N 1
ATOM 4197 C CA . SER B 1 237 ? 4.09 9.219 15.062 1 98.75 237 SER B CA 1
ATOM 4198 C C . SER B 1 237 ? 4.355 7.758 15.406 1 98.75 237 SER B C 1
ATOM 4200 O O . SER B 1 237 ? 4.672 6.961 14.523 1 98.75 237 SER B O 1
ATOM 4202 N N . LYS B 1 238 ? 4.141 7.391 16.688 1 98.5 238 LYS B N 1
ATOM 4203 C CA . LYS B 1 238 ? 4.375 6.023 17.156 1 98.5 238 LYS B CA 1
ATOM 4204 C C . LYS B 1 238 ? 3.363 5.059 16.531 1 98.5 238 LYS B C 1
ATOM 4206 O O . LYS B 1 238 ? 3.736 3.992 16.047 1 98.5 238 LYS B O 1
ATOM 4211 N N . VAL B 1 239 ? 2.135 5.477 16.516 1 97.75 239 VAL B N 1
ATOM 4212 C CA . VAL B 1 239 ? 1.062 4.633 16 1 97.75 239 VAL B CA 1
ATOM 4213 C C . VAL B 1 239 ? 1.278 4.375 14.508 1 97.75 239 VAL B C 1
ATOM 4215 O O . VAL B 1 239 ? 1.003 3.277 14.016 1 97.75 239 VAL B O 1
ATOM 4218 N N . MET B 1 240 ? 1.805 5.312 13.828 1 98.38 240 MET B N 1
ATOM 4219 C CA . MET B 1 240 ? 2.053 5.215 12.391 1 98.38 240 MET B CA 1
ATOM 4220 C C . MET B 1 240 ? 3.377 4.512 12.109 1 98.38 240 MET B C 1
ATOM 4222 O O . MET B 1 240 ? 3.686 4.191 10.961 1 98.38 240 MET B O 1
ATOM 4226 N N . GLN B 1 241 ? 4.195 4.273 13.172 1 98.38 241 GLN B N 1
ATOM 4227 C CA . GLN B 1 241 ? 5.508 3.641 13.086 1 98.38 241 GLN B CA 1
ATOM 4228 C C . GLN B 1 241 ? 6.461 4.469 12.227 1 98.38 241 GLN B C 1
ATOM 4230 O O . GLN B 1 241 ? 7.137 3.93 11.344 1 98.38 241 GLN B O 1
ATOM 4235 N N . LEU B 1 242 ? 6.469 5.742 12.547 1 98.81 242 LEU B N 1
ATOM 4236 C CA . LEU B 1 242 ? 7.324 6.656 11.797 1 98.81 242 LEU B CA 1
ATOM 4237 C C . LEU B 1 242 ? 8.469 7.164 12.664 1 98.81 242 LEU B C 1
ATOM 4239 O O . LEU B 1 242 ? 8.25 7.602 13.797 1 98.81 242 LEU B O 1
ATOM 4243 N N . PHE B 1 243 ? 9.703 7.086 12.156 1 98.81 243 PHE B N 1
ATOM 4244 C CA . PHE B 1 243 ? 10.867 7.652 12.828 1 98.81 243 PHE B CA 1
ATOM 4245 C C . PHE B 1 243 ? 10.844 9.172 12.758 1 98.81 243 PHE B C 1
ATOM 4247 O O . PHE B 1 243 ? 11.164 9.852 13.742 1 98.81 243 PHE B O 1
ATOM 4254 N N . TYR B 1 244 ? 10.461 9.688 11.617 1 98.69 244 TYR B N 1
ATOM 4255 C CA . TYR B 1 244 ? 10.227 11.117 11.484 1 98.69 244 TYR B CA 1
ATOM 4256 C C . TYR B 1 244 ? 9.031 11.391 10.57 1 98.69 244 TYR B C 1
ATOM 4258 O O . TYR B 1 244 ? 8.742 10.602 9.672 1 98.69 244 TYR B O 1
ATOM 4266 N N . CYS B 1 245 ? 8.328 12.469 10.773 1 98.81 245 CYS B N 1
ATOM 4267 C CA . CYS B 1 245 ? 7.141 12.773 9.984 1 98.81 245 CYS B CA 1
ATOM 4268 C C . CYS B 1 245 ? 6.672 14.203 10.227 1 98.81 245 CYS B C 1
ATOM 4270 O O . CYS B 1 245 ? 7.176 14.883 11.117 1 98.81 245 CYS B O 1
ATOM 4272 N N . GLY B 1 246 ? 5.91 14.695 9.375 1 98.25 246 GLY B N 1
ATOM 4273 C CA . GLY B 1 246 ? 5.105 15.891 9.555 1 98.25 246 GLY B CA 1
ATOM 4274 C C . GLY B 1 246 ? 3.627 15.602 9.727 1 98.25 246 GLY B C 1
ATOM 4275 O O . GLY B 1 246 ? 3.016 14.93 8.891 1 98.25 246 GLY B O 1
ATOM 4276 N N . ILE B 1 247 ? 3.092 16.062 10.797 1 98.75 247 ILE B N 1
ATOM 4277 C CA . ILE B 1 247 ? 1.674 15.859 11.07 1 98.75 247 ILE B CA 1
ATOM 4278 C C . ILE B 1 247 ? 0.921 17.172 10.891 1 98.75 247 ILE B C 1
ATOM 4280 O O . ILE B 1 247 ? 1.308 18.203 11.461 1 98.75 247 ILE B O 1
ATOM 4284 N N . ASP B 1 248 ? -0.12 17.172 10.133 1 98 248 ASP B N 1
ATOM 4285 C CA . ASP B 1 248 ? -0.972 18.344 9.922 1 98 248 ASP B CA 1
ATOM 4286 C C . ASP B 1 248 ? -2.264 18.219 10.727 1 98 248 ASP B C 1
ATOM 4288 O O . ASP B 1 248 ? -2.988 17.234 10.617 1 98 248 ASP B O 1
ATOM 4292 N N . PHE B 1 249 ? -2.498 19.219 11.5 1 98.56 249 PHE B N 1
ATOM 4293 C CA . PHE B 1 249 ? -3.715 19.328 12.297 1 98.56 249 PHE B CA 1
ATOM 4294 C C . PHE B 1 249 ? -4.574 20.5 11.828 1 98.56 249 PHE B C 1
ATOM 4296 O O . PHE B 1 249 ? -4.055 21.484 11.297 1 98.56 249 PHE B O 1
ATOM 4303 N N . LEU B 1 250 ? -5.836 20.297 12.008 1 98.12 250 LEU B N 1
ATOM 4304 C CA . LEU B 1 250 ? -6.785 21.391 11.898 1 98.12 250 LEU B CA 1
ATOM 4305 C C . LEU B 1 250 ? -7.266 21.828 13.281 1 98.12 250 LEU B C 1
ATOM 4307 O O . LEU B 1 250 ? -7.023 21.141 14.273 1 98.12 250 LEU B O 1
ATOM 4311 N N . PHE B 1 251 ? -7.871 22.969 13.297 1 97.38 251 PHE B N 1
ATOM 4312 C CA . PHE B 1 251 ? -8.453 23.453 14.547 1 97.38 251 PHE B CA 1
ATOM 4313 C C . PHE B 1 251 ? -9.93 23.094 14.633 1 97.38 251 PHE B C 1
ATOM 4315 O O . PHE B 1 251 ? -10.672 23.266 13.656 1 97.38 251 PHE B O 1
ATOM 4322 N N . ASP B 1 252 ? -10.32 22.609 15.742 1 96.06 252 ASP B N 1
ATOM 4323 C CA . ASP B 1 252 ? -11.742 22.469 16.047 1 96.06 252 ASP B CA 1
ATOM 4324 C C . ASP B 1 252 ? -12.328 23.797 16.531 1 96.06 252 ASP B C 1
ATOM 4326 O O . ASP B 1 252 ? -11.617 24.812 16.625 1 96.06 252 ASP B O 1
ATOM 4330 N N . GLN B 1 253 ? -13.648 23.766 16.859 1 94.88 253 GLN B N 1
ATOM 4331 C CA . GLN B 1 253 ? -14.344 24.953 17.312 1 94.88 253 GLN B CA 1
ATOM 4332 C C . GLN B 1 253 ? -13.711 25.5 18.594 1 94.88 253 GLN B C 1
ATOM 4334 O O . GLN B 1 253 ? -13.625 26.719 18.766 1 94.88 253 GLN B O 1
ATOM 4339 N N . ASP B 1 254 ? -13.219 24.625 19.469 1 95.94 254 ASP B N 1
ATOM 4340 C CA . ASP B 1 254 ? -12.609 25.031 20.734 1 95.94 254 ASP B CA 1
ATOM 4341 C C . ASP B 1 254 ? -11.102 25.234 20.578 1 95.94 254 ASP B C 1
ATOM 4343 O O . ASP B 1 254 ? -10.375 25.328 21.562 1 95.94 254 ASP B O 1
ATOM 4347 N N . ARG B 1 255 ? -10.586 25.141 19.344 1 95 255 ARG B N 1
ATOM 4348 C CA . ARG B 1 255 ? -9.203 25.375 18.938 1 95 255 ARG B CA 1
ATOM 4349 C C . ARG B 1 255 ? -8.312 24.203 19.344 1 95 255 ARG B C 1
ATOM 4351 O O . ARG B 1 255 ? -7.086 24.312 19.328 1 95 255 ARG B O 1
ATOM 4358 N N . SER B 1 256 ? -9.023 23.125 19.781 1 96 256 SER B N 1
ATOM 4359 C CA . SER B 1 256 ? -8.25 21.906 19.938 1 96 256 SER B CA 1
ATOM 4360 C C . SER B 1 256 ? -7.805 21.359 18.594 1 96 256 SER B C 1
ATOM 4362 O O . SER B 1 256 ? -8.367 21.719 17.547 1 96 256 SER B O 1
ATOM 4364 N N . LEU B 1 257 ? -6.793 20.516 18.625 1 97.62 257 LEU B N 1
ATOM 4365 C CA . LEU B 1 257 ? -6.215 20.016 17.375 1 97.62 257 LEU B CA 1
ATOM 4366 C C . LEU B 1 257 ? -6.938 18.75 16.922 1 97.62 257 LEU B C 1
ATOM 4368 O O . LEU B 1 257 ? -7.223 17.859 17.734 1 97.62 257 LEU B O 1
ATOM 4372 N N . ILE B 1 258 ? -7.207 18.672 15.648 1 97.62 258 ILE B N 1
ATOM 4373 C CA . ILE B 1 258 ? -7.816 17.531 14.992 1 97.62 258 ILE B CA 1
ATOM 4374 C C . ILE B 1 258 ? -6.848 16.953 13.953 1 97.62 258 ILE B C 1
ATOM 4376 O O . ILE B 1 258 ? -6.336 17.688 13.109 1 97.62 258 ILE B O 1
ATOM 4380 N N . PHE B 1 259 ? -6.598 15.68 14.062 1 98.62 259 PHE B N 1
ATOM 4381 C CA . PHE B 1 259 ? -5.707 15.039 13.102 1 98.62 259 PHE B CA 1
ATOM 4382 C C . PHE B 1 259 ? -6.262 15.156 11.688 1 98.62 259 PHE B C 1
ATOM 4384 O O . PHE B 1 259 ? -7.43 14.844 11.445 1 98.62 259 PHE B O 1
ATOM 4391 N N . CYS B 1 260 ? -5.375 15.547 10.727 1 97.94 260 CYS B N 1
ATOM 4392 C CA . CYS B 1 260 ? -5.793 15.711 9.344 1 97.94 260 CYS B CA 1
ATOM 4393 C C . CYS B 1 260 ? -4.988 14.805 8.414 1 97.94 260 CYS B C 1
ATOM 4395 O O . CYS B 1 260 ? -5.559 14.102 7.578 1 97.94 260 CYS B O 1
ATOM 4397 N N . GLU B 1 261 ? -3.691 14.828 8.57 1 97.81 261 GLU B N 1
ATOM 4398 C CA . GLU B 1 261 ? -2.811 14.047 7.703 1 97.81 261 GLU B CA 1
ATOM 4399 C C . GLU B 1 261 ? -1.435 13.867 8.336 1 97.81 261 GLU B C 1
ATOM 4401 O O . GLU B 1 261 ? -1.04 14.641 9.211 1 97.81 261 GLU B O 1
ATOM 4406 N N . VAL B 1 262 ? -0.78 12.859 7.938 1 98.5 262 VAL B N 1
ATOM 4407 C CA . VAL B 1 262 ? 0.612 12.656 8.328 1 98.5 262 VAL B CA 1
ATOM 4408 C C . VAL B 1 262 ? 1.454 12.344 7.094 1 98.5 262 VAL B C 1
ATOM 4410 O O . VAL B 1 262 ? 1.018 11.609 6.203 1 98.5 262 VAL B O 1
ATOM 4413 N N . ASN B 1 263 ? 2.607 12.945 7.004 1 96.94 263 ASN B N 1
ATOM 4414 C CA . ASN B 1 263 ? 3.533 12.742 5.895 1 96.94 263 ASN B CA 1
ATOM 4415 C C . ASN B 1 263 ? 4.797 12.016 6.344 1 96.94 263 ASN B C 1
ATOM 4417 O O . ASN B 1 263 ? 5.52 12.5 7.219 1 96.94 263 ASN B O 1
ATOM 4421 N N . PRO B 1 264 ? 5.07 10.883 5.734 1 97.25 264 PRO B N 1
ATOM 4422 C CA . PRO B 1 264 ? 6.25 10.117 6.137 1 97.25 264 PRO B CA 1
ATOM 4423 C C . PRO B 1 264 ? 7.555 10.727 5.629 1 97.25 264 PRO B C 1
ATOM 4425 O O . PRO B 1 264 ? 8.633 10.414 6.148 1 97.25 264 PRO B O 1
ATOM 4428 N N . ASN B 1 265 ? 7.617 11.523 4.691 1 92.56 265 ASN B N 1
ATOM 4429 C CA . ASN B 1 265 ? 8.773 12.195 4.102 1 92.56 265 ASN B CA 1
ATOM 4430 C C . ASN B 1 265 ? 8.555 13.703 4.027 1 92.56 265 ASN B C 1
ATOM 4432 O O . ASN B 1 265 ? 8.641 14.297 2.947 1 92.56 265 ASN B O 1
ATOM 4436 N N . VAL B 1 266 ? 8.375 14.211 5.18 1 93.81 266 VAL B N 1
ATOM 4437 C CA . VAL B 1 266 ? 8.094 15.641 5.234 1 93.81 266 VAL B CA 1
ATOM 4438 C C . VAL B 1 266 ? 9.312 16.422 4.746 1 93.81 266 VAL B C 1
ATOM 4440 O O . VAL B 1 266 ? 10.453 16.078 5.078 1 93.81 266 VAL B O 1
ATOM 4443 N N . GLN B 1 267 ? 9.07 17.344 3.93 1 90.38 267 GLN B N 1
ATOM 4444 C CA . GLN B 1 267 ? 10.141 18.266 3.533 1 90.38 267 GLN B CA 1
ATOM 4445 C C . GLN B 1 267 ? 10.438 19.266 4.637 1 90.38 267 GLN B C 1
ATOM 4447 O O . GLN B 1 267 ? 9.547 20.016 5.059 1 90.38 267 GLN B O 1
ATOM 4452 N N . LEU B 1 268 ? 11.672 19.359 4.961 1 95.06 268 LEU B N 1
ATOM 4453 C CA . LEU B 1 268 ? 12.031 20.141 6.145 1 95.06 268 LEU B CA 1
ATOM 4454 C C . LEU B 1 268 ? 12.477 21.547 5.762 1 95.06 268 LEU B C 1
ATOM 4456 O O . LEU B 1 268 ? 12.586 22.422 6.621 1 95.06 268 LEU B O 1
ATOM 4460 N N . THR B 1 269 ? 12.648 21.797 4.488 1 92.88 269 THR B N 1
ATOM 4461 C CA . THR B 1 269 ? 13.289 23.016 4.031 1 92.88 269 THR B CA 1
ATOM 4462 C C . THR B 1 269 ? 12.461 24.234 4.434 1 92.88 269 THR B C 1
ATOM 4464 O O . THR B 1 269 ? 12.969 25.141 5.105 1 92.88 269 THR B O 1
ATOM 4467 N N . ARG B 1 270 ? 11.203 24.266 4.113 1 92.06 270 ARG B N 1
ATOM 4468 C CA . ARG B 1 270 ? 10.367 25.422 4.422 1 92.06 270 ARG B CA 1
ATOM 4469 C C . ARG B 1 270 ? 10.148 25.562 5.922 1 92.06 270 ARG B C 1
ATOM 4471 O O . ARG B 1 270 ? 10.156 26.672 6.461 1 92.06 270 ARG B O 1
ATOM 4478 N N . SER B 1 271 ? 9.93 24.438 6.516 1 95 271 SER B N 1
ATOM 4479 C CA . SER B 1 271 ? 9.781 24.469 7.965 1 95 271 SER B CA 1
ATOM 4480 C C . SER B 1 271 ? 11.039 25.016 8.641 1 95 271 SER B C 1
ATOM 4482 O O . SER B 1 271 ? 10.945 25.797 9.586 1 95 271 SER B O 1
ATOM 4484 N N . SER B 1 272 ? 12.172 24.609 8.148 1 96.31 272 SER B N 1
ATOM 4485 C CA . SER B 1 272 ? 13.438 25.109 8.672 1 96.31 272 SER B CA 1
ATOM 4486 C C . SER B 1 272 ? 13.562 26.625 8.492 1 96.31 272 SER B C 1
ATOM 4488 O O . SER B 1 272 ? 14.023 27.328 9.391 1 96.31 272 SER B O 1
ATOM 4490 N N . MET B 1 273 ? 13.148 27.062 7.367 1 94.31 273 MET B N 1
ATOM 4491 C CA . MET B 1 273 ? 13.203 28.5 7.066 1 94.31 273 MET B CA 1
ATOM 4492 C C . MET B 1 273 ? 12.336 29.297 8.039 1 94.31 273 MET B C 1
ATOM 4494 O O . MET B 1 273 ? 12.812 30.234 8.672 1 94.31 273 MET B O 1
ATOM 4498 N N . TYR B 1 274 ? 11.109 28.906 8.203 1 95.62 274 TYR B N 1
ATOM 4499 C CA . TYR B 1 274 ? 10.164 29.641 9.023 1 95.62 274 TYR B CA 1
ATOM 4500 C C . TYR B 1 274 ? 10.539 29.562 10.5 1 95.62 274 TYR B C 1
ATOM 4502 O O . TYR B 1 274 ? 10.266 30.5 11.266 1 95.62 274 TYR B O 1
ATOM 4510 N N . LEU B 1 275 ? 11.234 28.5 10.883 1 97.19 275 LEU B N 1
ATOM 4511 C CA . LEU B 1 275 ? 11.633 28.328 12.273 1 97.19 275 LEU B CA 1
ATOM 4512 C C . LEU B 1 275 ? 13.047 28.859 12.5 1 97.19 275 LEU B C 1
ATOM 4514 O O . LEU B 1 275 ? 13.547 28.844 13.633 1 97.19 275 LEU B O 1
ATOM 4518 N N . ASN B 1 276 ? 13.703 29.297 11.469 1 96.81 276 ASN B N 1
ATOM 4519 C CA . ASN B 1 276 ? 15.062 29.828 11.508 1 96.81 276 ASN B CA 1
ATOM 4520 C C . ASN B 1 276 ? 16.031 28.844 12.164 1 96.81 276 ASN B C 1
ATOM 4522 O O . ASN B 1 276 ? 16.797 29.219 13.062 1 96.81 276 ASN B O 1
ATOM 4526 N N . THR B 1 277 ? 15.883 27.641 11.867 1 96.69 277 THR B N 1
ATOM 4527 C CA . THR B 1 277 ? 16.75 26.562 12.328 1 96.69 277 THR B CA 1
ATOM 4528 C C . THR B 1 277 ? 16.781 25.422 11.312 1 96.69 277 THR B C 1
ATOM 4530 O O . THR B 1 277 ? 15.781 25.125 10.664 1 96.69 277 THR B O 1
ATOM 4533 N N . ASN B 1 278 ? 17.906 24.781 11.141 1 97.38 278 ASN B N 1
ATOM 4534 C CA . ASN B 1 278 ? 18.016 23.609 10.273 1 97.38 278 ASN B CA 1
ATOM 4535 C C . ASN B 1 278 ? 17.516 22.359 10.961 1 97.38 278 ASN B C 1
ATOM 4537 O O . ASN B 1 278 ? 18.25 21.719 11.719 1 97.38 278 ASN B O 1
ATOM 4541 N N . LEU B 1 279 ? 16.344 21.906 10.672 1 98.06 279 LEU B N 1
ATOM 4542 C CA . LEU B 1 279 ? 15.688 20.781 11.336 1 98.06 279 LEU B CA 1
ATOM 4543 C C . LEU B 1 279 ? 16.359 19.453 10.969 1 98.06 279 LEU B C 1
ATOM 4545 O O . LEU B 1 279 ? 16.156 18.453 11.656 1 98.06 279 LEU B O 1
ATOM 4549 N N . ALA B 1 280 ? 17.125 19.469 9.883 1 98.06 280 ALA B N 1
ATOM 4550 C CA . ALA B 1 280 ? 17.828 18.25 9.477 1 98.06 280 ALA B CA 1
ATOM 4551 C C . ALA B 1 280 ? 18.906 17.875 10.5 1 98.06 280 ALA B C 1
ATOM 4553 O O . ALA B 1 280 ? 19.328 16.719 10.555 1 98.06 280 ALA B O 1
ATOM 4554 N N . ILE B 1 281 ? 19.375 18.828 11.273 1 98.38 281 ILE B N 1
ATOM 4555 C CA . ILE B 1 281 ? 20.375 18.562 12.297 1 98.38 281 ILE B CA 1
ATOM 4556 C C . ILE B 1 281 ? 19.812 17.578 13.32 1 98.38 281 ILE B C 1
ATOM 4558 O O . ILE B 1 281 ? 20.422 16.547 13.609 1 98.38 281 ILE B O 1
ATOM 4562 N N . GLU B 1 282 ? 18.562 17.844 13.789 1 98.25 282 GLU B N 1
ATOM 4563 C CA . GLU B 1 282 ? 17.938 16.953 14.766 1 98.25 282 GLU B CA 1
ATOM 4564 C C . GLU B 1 282 ? 17.641 15.586 14.156 1 98.25 282 GLU B C 1
ATOM 4566 O O . GLU B 1 282 ? 17.734 14.562 14.836 1 98.25 282 GLU B O 1
ATOM 4571 N N . LEU B 1 283 ? 17.281 15.555 12.883 1 98.56 283 LEU B N 1
ATOM 4572 C CA . LEU B 1 283 ? 16.984 14.297 12.203 1 98.56 283 LEU B CA 1
ATOM 4573 C C . LEU B 1 283 ? 18.234 13.43 12.109 1 98.56 283 LEU B C 1
ATOM 4575 O O . LEU B 1 283 ? 18.234 12.273 12.523 1 98.56 283 LEU B O 1
ATOM 4579 N N . LEU B 1 284 ? 19.359 14.031 11.672 1 98.5 284 LEU B N 1
ATOM 4580 C CA . LEU B 1 284 ? 20.594 13.273 11.492 1 98.5 284 LEU B CA 1
ATOM 4581 C C . LEU B 1 284 ? 21.172 12.844 12.844 1 98.5 284 LEU B C 1
ATOM 4583 O O . LEU B 1 284 ? 21.703 11.742 12.969 1 98.5 284 LEU B O 1
ATOM 4587 N N . LYS B 1 285 ? 21.016 13.703 13.859 1 97.88 285 LYS B N 1
ATOM 4588 C CA . LYS B 1 285 ? 21.453 13.344 15.203 1 97.88 285 LYS B CA 1
ATOM 4589 C C . LYS B 1 285 ? 20.719 12.102 15.703 1 97.88 285 LYS B C 1
ATOM 4591 O O . LYS B 1 285 ? 21.328 11.234 16.344 1 97.88 285 LYS B O 1
ATOM 4596 N N . ALA B 1 286 ? 19.484 12.055 15.422 1 98.31 286 ALA B N 1
ATOM 4597 C CA . ALA B 1 286 ? 18.641 10.977 15.938 1 98.31 286 ALA B CA 1
ATOM 4598 C C . ALA B 1 286 ? 18.938 9.656 15.219 1 98.31 286 ALA B C 1
ATOM 4600 O O . ALA B 1 286 ? 18.75 8.578 15.789 1 98.31 286 ALA B O 1
ATOM 4601 N N . ILE B 1 287 ? 19.344 9.758 13.992 1 97.88 287 ILE B N 1
ATOM 4602 C CA . ILE B 1 287 ? 19.656 8.562 13.219 1 97.88 287 ILE B CA 1
ATOM 4603 C C . ILE B 1 287 ? 20.969 7.961 13.727 1 97.88 287 ILE B C 1
ATOM 4605 O O . ILE B 1 287 ? 21.078 6.746 13.891 1 97.88 287 ILE B O 1
#

Secondary structure (DSSP, 8-state):
-EEEEEEE-TTT--TTSSS-HHHHHHHHHHHHTEEEEEEEGGG--TTS-GGGS--SSSEEEEES--HHHHHHHHHTT-EEES-HHHHHHHHSHHHHHHHHTT-TTS-B--EEEPPP-TT-PPPHHHHHHHHHHHHHH-PSSEEEEESS-STTTTEEEE-SHHHHHHHHHT-SS-EEEEE--GGGTTEEEEEEEETTEEEEEEEEE-SS-S---GGGT-EEEE----HHHHHHHHHHHHHTT-SEEEEEEEE-TTS-EEEEEEETT---HHHHHHHTS-THHHHHHH-/--EEEEEE-TTTTT---S--HHHHHHHHHHHHT-EEEEEEGGG--TTS-GGGS--SSSEEEEES--HHHHHHHHHTT-EEES-HHHHHHHHSHHHHHHHHTT-TTS-B--EEEPPP-TT-PPPHHHHHHHHHHHHHH-PSSEEEEESS-STTTTEEEE-SHHHHHHHHHT-SS-EEEEE--GGGTTEEEEEEEETTEEEEEEEEE-SS-S---GGGT-EEEE----HHHHHHHHHHHHHTT-SEEEEEEEE-TTS-EEEEEEETT---HHHHHHHTS-THHHHHHH-

Sequence (574 aa):
MKKINVVYNPAFNPISSKLNQTQLLKNASEELDIELKFFTSFDINTTKAKANLPFISNKILFMDKNIALARWLESNGFEVINSSIGINNADNKGLSHAIIAQYPFIKQIKTLLGPQNFDREWNPVMLDVFINQIKQSMEFPVIVKSVFGSFGDYVFLCLDEQKLRKTLMSFNQQAIVQKYITCSKGESVRVIVVNNKVIGALHTTNNSDFRSNLNKGAKAERFFLNKEQENLAVKISKVMQLFYCGIDFLFDQDRSLIFCEVNPNVQLTRSSMYLNTNLAIELLKAIMKKINVVYNPAFNPISSKLNQTQLLKNASEELDIELKFFTSFDINTTKAKANLPFISNKILFMDKNIALARWLESNGFEVINSSIGINNADNKGLSHAIIAQYPFIKQIKTLLGPQNFDREWNPVMLDVFINQIKQSMEFPVIVKSVFGSFGDYVFLCLDEQKLRKTLMSFNQQAIVQKYITCSKGESVRVIVVNNKVIGALHTTNNSDFRSNLNKGAKAERFFLNKEQENLAVKISKVMQLFYCGIDFLFDQDRSLIFCEVNPNVQLTRSSMYLNTNLAIELLKAI

Organism: Mycoplasma genitalium (strain ATCC 33530 / DSM 19775 / NCTC 10195 / G37) (NCBI:txid243273)

Solvent-accessible surface area (backbone atoms only — not comparable to full-atom values): 30385 Å² total; per-residue (Å²): 118,59,50,37,26,34,35,31,49,65,79,80,43,72,57,70,56,88,75,42,59,66,56,49,42,50,55,27,25,62,74,67,57,37,48,74,47,83,41,47,54,74,71,57,64,63,74,56,57,71,88,74,49,90,64,84,46,55,38,29,43,43,55,58,82,49,44,29,59,42,34,32,43,40,37,63,69,32,47,48,42,44,35,31,67,15,37,52,35,28,52,32,48,45,34,35,52,15,58,46,58,54,38,79,88,56,53,55,62,60,47,35,64,50,58,70,50,85,66,32,78,74,50,70,68,59,48,50,50,47,51,54,51,46,60,74,72,45,64,73,42,30,32,42,28,46,28,57,80,62,79,63,78,46,56,42,82,21,72,43,70,68,52,41,52,55,53,57,67,70,41,43,61,36,35,32,40,27,60,55,59,72,84,21,58,3,33,31,35,42,36,32,34,42,72,74,34,79,79,47,36,30,37,22,39,20,96,85,38,74,54,33,43,62,84,72,68,21,46,67,40,74,40,87,73,52,71,68,54,49,50,49,53,34,49,52,34,55,74,42,47,37,45,38,32,30,34,36,25,32,40,43,94,87,62,45,73,25,43,70,49,51,33,51,73,52,74,49,44,65,57,16,59,61,61,73,42,71,56,43,38,61,48,60,70,70,100,120,58,51,38,24,34,34,30,48,66,81,75,51,65,63,71,62,88,74,47,60,65,56,50,42,50,54,26,25,63,74,67,58,37,49,74,46,82,40,46,54,74,71,57,62,63,74,56,56,70,89,74,48,90,65,82,46,54,38,29,45,43,56,58,81,48,44,29,60,42,33,32,44,40,37,63,69,34,48,47,42,44,33,32,66,14,37,54,34,27,53,31,47,44,34,35,53,16,58,47,58,54,39,78,87,57,51,55,62,62,46,36,65,49,58,71,49,83,64,34,77,74,51,68,68,61,48,50,51,46,51,51,51,48,59,73,72,45,63,73,41,30,32,42,29,45,26,57,80,63,79,62,78,46,56,42,83,20,70,44,68,67,51,41,53,55,53,57,66,70,40,42,63,38,36,31,40,27,62,54,59,72,84,22,59,4,32,32,34,40,36,32,34,41,71,72,34,79,79,46,36,30,37,22,40,20,95,87,39,72,55,32,43,61,83,72,68,22,46,66,39,75,41,88,71,52,70,68,54,48,52,48,54,34,48,51,35,56,76,43,48,37,46,37,32,31,36,36,25,33,40,44,92,87,62,45,73,25,47,72,48,51,34,48,73,53,74,49,41,64,57,17,59,61,61,74,44,71,56,44,38,61,48,60,68,70,102

Foldseek 3Di:
DAEEEEEAAVVPCCVPPPQDLVVLLVVLCVVVVYHYDYDYPVQDDLVDAPVPDPGPDLHYAYQDLPLVSQVSSVVNPHHYAQGSQLSVCFQFFVSLVVLCVVPVVAFAFAKDWFDAPPLDFDDPVNLVVVLVVCVVREDPFKWKAFRHDDQCPGIDTRRDSVSVSVSVRVDSGIMMITYDQPVQFQWKKKWKDAQLFTPFMKIWGDPPHSHRGVSVVIDIAGDDDDPVRSNSVSVSCVSSSHRIWIWIWTAHPVGDTHGYHIGRNDRCRVRCVNVVHSSSNVNVVRD/DAEEEEEAAVVPPVVPDDQDLVVLLVVLCVVVVYHYDYHYPVQDDLVDAPVPDPGPDLHYAYQDLPLVSQVSSVVNPHHYAQGSQLSVCFQFFVSVVVLCVVPVVAFAFAKDWFDAPPLDADDPVSLVVVLVVCVVREDPFKWKAFRHDDQCPRIDTRRDSVSVSVSVRVDSGIIMITYDQPVQFQWKKKWKDAQLFTPFMKIWGDPPHSHRGVSVVIDIAGDDDDPVRSNSVSVSCVSSSHRIWIWIWTAHPVGDTHGYHIGRNDRCRVRCVNVVHSSSNVNVVRD

Radius of gyration: 24.28 Å; Cα contacts (8 Å, |Δi|>4): 1193; chains: 2; bounding box: 58×68×55 Å